Protein AF-0000000066267780 (afdb_homodimer)

Foldseek 3Di:
DAEEEEEEEQDPDVVLVLLLLQFCLVVPAAYEYEYDPNRQVNCCVPVVDNDSCVSHPPVSVVSYHYDYFAPLVDCLLDLVDDHQAYEYPADELVLLLCLLVPNPRTNNSSNSNSCLVVVHAYEYAYDDPPADPSSVVSVVSVVVSRYHYQHLDFDCVVVDDDPVLSSLLSSLVVCVVSVDDDPSPDDDDPDD/DAEEEEEEEQDPDVVLVQLLLQQCLVVPAAYEYEYDPNRQVNCCVPPVDNDSCVSHDPVSVVSYHYDYFAPLVDCLLPLVDDHQAYEYPADELVLLLCLLVPNSNTNNSSNSSSCLVVVHAYEYAYDDPPDDPSSVVSVVSVVVSRYHYQHLDFDCVVPDDDPVLRSLLSSLVVCVVSVHDDPSPDDDDPDD

Sequence (384 aa):
MKRYVVGISGASGIVLAVTLVSELARLGHHIDVIISPSAQKTLYYELDTKSFLSTIPQNFHNQIVLHHISSIESSVSSGSNTIDATIIVPCSVATVAAISCGLADNLLRRVADVALKEKRPLILVPREAPLSAIHLENLLKLAQNGAVILPPMPIWYFKPQTAEDIANDIVGKILAILQLDSPLIKRWENPRMKRYVVGISGASGIVLAVTLVSELARLGHHIDVIISPSAQKTLYYELDTKSFLSTIPQNFHNQIVLHHISSIESSVSSGSNTIDATIIVPCSVATVAAISCGLADNLLRRVADVALKEKRPLILVPREAPLSAIHLENLLKLAQNGAVILPPMPIWYFKPQTAEDIANDIVGKILAILQLDSPLIKRWENPR

Solvent-accessible surface area (backbone atoms only — not comparable to full-atom values): 19935 Å² total; per-residue (Å²): 124,54,35,35,37,41,26,27,29,55,27,55,38,54,64,44,34,50,51,42,53,48,51,45,33,72,70,58,24,38,36,42,35,28,54,36,73,55,20,48,53,45,35,28,70,53,68,74,41,88,49,73,68,76,76,38,67,71,92,42,48,87,38,51,46,80,45,62,36,81,47,53,79,39,63,81,46,32,84,83,45,84,59,64,32,39,35,28,32,16,20,12,66,69,57,46,45,32,51,53,71,64,46,51,86,33,26,58,34,26,32,51,50,44,23,47,79,68,69,39,52,30,40,39,23,48,43,70,65,62,48,50,43,68,54,30,49,31,51,26,54,34,28,72,55,62,34,44,38,34,44,62,45,63,62,38,67,75,59,52,65,30,37,63,47,38,45,41,48,43,40,12,51,55,40,47,75,69,67,53,91,55,92,48,47,75,73,90,71,81,79,126,125,55,35,34,36,42,27,27,29,54,28,55,37,53,63,44,35,52,50,41,55,45,51,44,32,73,73,58,24,38,37,42,35,30,56,35,74,55,19,49,54,44,35,30,70,52,66,74,40,87,52,73,69,76,75,39,67,72,91,43,48,87,37,50,44,82,44,62,37,81,46,54,83,41,62,82,48,33,85,84,46,84,60,65,32,40,35,29,32,16,20,12,67,68,56,45,46,32,48,54,72,66,46,52,85,33,26,60,35,27,32,52,50,44,25,44,77,66,70,39,52,30,40,38,22,48,43,72,66,64,47,50,45,68,54,31,48,30,52,26,54,33,31,71,57,64,35,43,39,34,45,61,46,65,64,38,67,74,59,52,64,30,35,63,46,38,43,41,49,44,41,11,50,55,41,49,74,70,68,56,92,55,91,47,47,76,74,90,68,79,80,123

Structure (mmCIF, N/CA/C/O backbone):
data_AF-0000000066267780-model_v1
#
loop_
_entity.id
_entity.type
_entity.pdbx_description
1 polymer 'Flavin prenyltransferase UbiX'
#
loop_
_atom_site.group_PDB
_atom_site.id
_atom_site.type_symbol
_atom_site.label_atom_id
_atom_site.label_alt_id
_atom_site.label_comp_id
_atom_site.label_asym_id
_atom_site.label_entity_id
_atom_site.label_seq_id
_atom_site.pdbx_PDB_ins_code
_atom_site.Cartn_x
_atom_site.Cartn_y
_atom_site.Cartn_z
_atom_site.occupancy
_atom_site.B_iso_or_equiv
_atom_site.auth_seq_id
_atom_site.auth_comp_id
_atom_site.auth_asym_id
_atom_site.auth_atom_id
_atom_site.pdbx_PDB_model_num
ATOM 1 N N . MET A 1 1 ? 12.438 -17.531 -22.344 1 92.06 1 MET A N 1
ATOM 2 C CA . MET A 1 1 ? 11.266 -17.859 -21.547 1 92.06 1 MET A CA 1
ATOM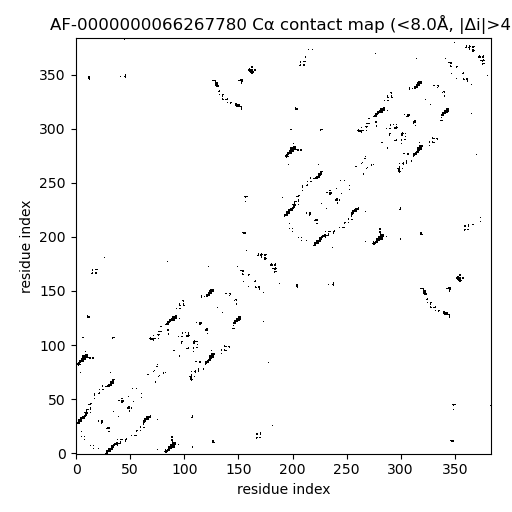 3 C C . MET A 1 1 ? 11.648 -18.125 -20.094 1 92.06 1 MET A C 1
ATOM 5 O O . MET A 1 1 ? 12.531 -18.938 -19.828 1 92.06 1 MET A O 1
ATOM 9 N N . LYS A 1 2 ? 11.078 -17.297 -19.125 1 96.62 2 LYS A N 1
ATOM 10 C CA . LYS A 1 2 ? 11.312 -17.469 -17.703 1 96.62 2 LYS A CA 1
ATOM 11 C C . LYS A 1 2 ? 10.094 -18.078 -17.016 1 96.62 2 LYS A C 1
ATOM 13 O O . LYS A 1 2 ? 9.031 -18.203 -17.609 1 96.62 2 LYS A O 1
ATOM 18 N N . ARG A 1 3 ? 10.383 -18.562 -15.852 1 97.25 3 ARG A N 1
ATOM 19 C CA . ARG A 1 3 ? 9.328 -19.172 -15.047 1 97.25 3 ARG A CA 1
ATOM 20 C C . ARG A 1 3 ? 9.094 -18.391 -13.766 1 97.25 3 ARG A C 1
ATOM 22 O O . ARG A 1 3 ? 10.016 -18.188 -12.977 1 97.25 3 ARG A O 1
ATOM 29 N N . TYR A 1 4 ? 7.895 -18 -13.539 1 98.38 4 TYR A N 1
ATOM 30 C CA . TYR A 1 4 ? 7.52 -17.203 -12.367 1 98.38 4 TYR A CA 1
ATOM 31 C C . TYR A 1 4 ? 6.441 -17.922 -11.555 1 98.38 4 TYR A C 1
ATOM 33 O O . TYR A 1 4 ? 5.586 -18.609 -12.117 1 98.38 4 TYR A O 1
ATOM 41 N N . VAL A 1 5 ? 6.523 -17.812 -10.25 1 98.56 5 VAL A N 1
ATOM 42 C CA . VAL A 1 5 ? 5.414 -18.172 -9.375 1 98.56 5 VAL A CA 1
ATOM 43 C C . VAL A 1 5 ? 4.672 -16.906 -8.938 1 98.56 5 VAL A C 1
ATOM 45 O O . VAL A 1 5 ? 5.293 -15.938 -8.492 1 98.56 5 VAL A O 1
ATOM 48 N N . VAL A 1 6 ? 3.354 -16.891 -9.109 1 98.94 6 VAL A N 1
ATOM 49 C CA . VAL A 1 6 ? 2.504 -15.828 -8.594 1 98.94 6 VAL A CA 1
ATOM 50 C C . VAL A 1 6 ? 1.545 -16.391 -7.551 1 98.94 6 VAL A C 1
ATOM 52 O O . VAL A 1 6 ? 0.636 -17.156 -7.879 1 98.94 6 VAL A O 1
ATOM 55 N N . GLY A 1 7 ? 1.867 -16.094 -6.289 1 98.88 7 GLY A N 1
ATOM 56 C CA . GLY A 1 7 ? 0.949 -16.391 -5.203 1 98.88 7 GLY A CA 1
ATOM 57 C C . GLY A 1 7 ? -0.054 -15.289 -4.941 1 98.88 7 GLY A C 1
ATOM 58 O O . GLY A 1 7 ? 0.291 -14.102 -4.996 1 98.88 7 GLY A O 1
ATOM 59 N N . ILE A 1 8 ? -1.288 -15.664 -4.664 1 98.88 8 ILE A N 1
ATOM 60 C CA . ILE A 1 8 ? -2.379 -14.742 -4.363 1 98.88 8 ILE A CA 1
ATOM 61 C C . ILE A 1 8 ? -2.988 -15.094 -3.008 1 98.88 8 ILE A C 1
ATOM 63 O O . ILE A 1 8 ? -3.504 -16.188 -2.814 1 98.88 8 ILE A O 1
ATOM 67 N N . SER A 1 9 ? -2.854 -14.188 -2.086 1 98.75 9 SER A N 1
ATOM 68 C CA . SER A 1 9 ? -3.422 -14.445 -0.767 1 98.75 9 SER A CA 1
ATOM 69 C C . SER A 1 9 ? -4.539 -13.461 -0.444 1 98.75 9 SER A C 1
ATOM 71 O O . SER A 1 9 ? -4.922 -12.648 -1.289 1 98.75 9 SER A O 1
ATOM 73 N N . GLY A 1 10 ? -5.172 -13.703 0.791 1 97.94 10 GLY A N 1
ATOM 74 C CA . GLY A 1 10 ? -6.461 -13.125 1.134 1 97.94 10 GLY A CA 1
ATOM 75 C C . GLY A 1 10 ? -6.379 -11.664 1.532 1 97.94 10 GLY A C 1
ATOM 76 O O . GLY A 1 10 ? -6.699 -11.305 2.668 1 97.94 10 GLY A O 1
ATOM 77 N N . ALA A 1 11 ? -6.168 -10.742 0.592 1 98.38 11 ALA A N 1
ATOM 78 C CA . ALA A 1 11 ? -6.215 -9.289 0.742 1 98.38 11 ALA A CA 1
ATOM 79 C C . ALA A 1 11 ? -6.824 -8.633 -0.493 1 98.38 11 ALA A C 1
ATOM 81 O O . ALA A 1 11 ? -6.883 -9.234 -1.564 1 98.38 11 ALA A O 1
ATOM 82 N N . SER A 1 12 ? -7.285 -7.391 -0.36 1 97.75 12 SER A N 1
ATOM 83 C CA . SER A 1 12 ? -7.832 -6.645 -1.488 1 97.75 12 SER A CA 1
ATOM 84 C C . SER A 1 12 ? -6.766 -6.379 -2.545 1 97.75 12 SER A C 1
ATOM 86 O O . SER A 1 12 ? -5.605 -6.129 -2.215 1 97.75 12 SER A O 1
ATOM 88 N N . GLY A 1 13 ? -7.191 -6.461 -3.826 1 98.5 13 GLY A N 1
ATOM 89 C CA . GLY A 1 13 ? -6.289 -6.125 -4.914 1 98.5 13 GLY A CA 1
ATOM 90 C C . GLY A 1 13 ? -5.969 -7.309 -5.812 1 98.5 13 GLY A C 1
ATOM 91 O O . GLY A 1 13 ? -4.84 -7.445 -6.289 1 98.5 13 GLY A O 1
ATOM 92 N N . ILE A 1 14 ? -6.953 -8.258 -5.957 1 98.62 14 ILE A N 1
ATOM 93 C CA . ILE A 1 14 ? -6.789 -9.414 -6.832 1 98.62 14 ILE A CA 1
ATOM 94 C C . ILE A 1 14 ? -6.492 -8.945 -8.25 1 98.62 14 ILE A C 1
ATOM 96 O O . ILE A 1 14 ? -5.781 -9.617 -9 1 98.62 14 ILE A O 1
ATOM 100 N N . VAL A 1 15 ? -6.902 -7.727 -8.633 1 98.75 15 VAL A N 1
ATOM 101 C CA . VAL A 1 15 ? -6.715 -7.156 -9.969 1 98.75 15 VAL A CA 1
ATOM 102 C C . VAL A 1 15 ? -5.223 -7.016 -10.258 1 98.75 15 VAL A C 1
ATOM 104 O O . VAL A 1 15 ? -4.797 -7.105 -11.414 1 98.75 15 VAL A O 1
ATOM 107 N N . LEU A 1 16 ? -4.43 -6.867 -9.211 1 98.94 16 LEU A N 1
ATOM 108 C CA . LEU A 1 16 ? -2.988 -6.754 -9.414 1 98.94 16 LEU A CA 1
ATOM 109 C C . LEU A 1 16 ? -2.404 -8.078 -9.898 1 98.94 16 LEU A C 1
ATOM 111 O O . LEU A 1 16 ? -1.544 -8.086 -10.781 1 98.94 16 LEU A O 1
ATOM 115 N N . ALA A 1 17 ? -2.832 -9.109 -9.359 1 98.94 17 ALA A N 1
ATOM 116 C CA . ALA A 1 17 ? -2.396 -10.438 -9.797 1 98.94 17 ALA A CA 1
ATOM 117 C C . ALA A 1 17 ? -2.854 -10.719 -11.227 1 98.94 17 ALA A C 1
ATOM 119 O O . ALA A 1 17 ? -2.088 -11.242 -12.031 1 98.94 17 ALA A O 1
ATOM 120 N N . VAL A 1 18 ? -4.188 -10.367 -11.5 1 98.81 18 VAL A N 1
ATOM 121 C CA . VAL A 1 18 ? -4.73 -10.555 -12.844 1 98.81 18 VAL A CA 1
ATOM 122 C C . VAL A 1 18 ? -3.871 -9.805 -13.859 1 98.81 18 VAL A C 1
ATOM 124 O O . VAL A 1 18 ? -3.471 -10.367 -14.883 1 98.81 18 VAL A O 1
ATOM 127 N N . THR A 1 19 ? -3.521 -8.562 -13.602 1 98.88 19 THR A N 1
ATOM 128 C CA . THR A 1 19 ? -2.734 -7.727 -14.5 1 98.88 19 THR A CA 1
ATOM 129 C C . THR A 1 19 ? -1.32 -8.281 -14.656 1 98.88 19 THR A C 1
ATOM 131 O O . THR A 1 19 ? -0.799 -8.359 -15.766 1 98.88 19 THR A O 1
ATOM 134 N N . LEU A 1 20 ? -0.761 -8.695 -13.523 1 98.94 20 LEU A N 1
ATOM 135 C CA . LEU A 1 20 ? 0.603 -9.219 -13.555 1 98.94 20 LEU A CA 1
ATOM 136 C C . LEU A 1 20 ? 0.681 -10.5 -14.375 1 98.94 20 LEU A C 1
ATOM 138 O O . LEU A 1 20 ? 1.521 -10.617 -15.273 1 98.94 20 LEU A O 1
ATOM 142 N N . VAL A 1 21 ? -0.161 -11.477 -14.086 1 98.94 21 VAL A N 1
ATOM 143 C CA . VAL A 1 21 ? -0.159 -12.766 -14.766 1 98.94 21 VAL A CA 1
ATOM 144 C C . VAL A 1 21 ? -0.424 -12.57 -16.25 1 98.94 21 VAL A C 1
ATOM 146 O O . VAL A 1 21 ? 0.248 -13.172 -17.094 1 98.94 21 VAL A O 1
ATOM 149 N N . SER A 1 22 ? -1.466 -11.641 -16.594 1 98.69 22 SER A N 1
ATOM 150 C CA . SER A 1 22 ? -1.767 -11.352 -18 1 98.69 22 SER A CA 1
ATOM 151 C C . SER A 1 22 ? -0.545 -10.789 -18.719 1 98.69 22 SER A C 1
ATOM 153 O O . SER A 1 22 ? -0.232 -11.211 -19.828 1 98.69 22 SER A O 1
ATOM 155 N N . GLU A 1 23 ? 0.158 -9.898 -18.078 1 98.75 23 GLU A N 1
ATOM 156 C CA . GLU A 1 23 ? 1.291 -9.25 -18.734 1 98.75 23 GLU A CA 1
ATOM 157 C C . GLU A 1 23 ? 2.473 -10.203 -18.859 1 98.75 23 GLU A C 1
ATOM 159 O O . GLU A 1 23 ? 3.146 -10.219 -19.906 1 98.75 23 GLU A O 1
ATOM 164 N N . LEU A 1 24 ? 2.82 -10.992 -17.812 1 98.81 24 LEU A N 1
ATOM 165 C CA . LEU A 1 24 ? 3.883 -11.992 -17.891 1 98.81 24 LEU A CA 1
ATOM 166 C C . LEU A 1 24 ? 3.609 -12.992 -19.016 1 98.81 24 LEU A C 1
ATOM 168 O O . LEU A 1 24 ? 4.527 -13.383 -19.734 1 98.81 24 LEU A O 1
ATOM 172 N N . ALA A 1 25 ? 2.238 -13.477 -19.078 1 98.56 25 ALA A N 1
ATOM 173 C CA . ALA A 1 25 ? 1.854 -14.398 -20.156 1 98.56 25 ALA A CA 1
ATOM 174 C C . ALA A 1 25 ? 2.027 -13.758 -21.516 1 98.56 25 ALA A C 1
ATOM 176 O O . ALA A 1 25 ? 2.529 -14.391 -22.453 1 98.56 25 ALA A O 1
ATOM 177 N N . ARG A 1 26 ? 1.651 -12.445 -21.688 1 98 26 ARG A N 1
ATOM 178 C CA . ARG A 1 26 ? 1.806 -11.703 -22.938 1 98 26 ARG A CA 1
ATOM 179 C C . ARG A 1 26 ? 3.27 -11.648 -23.359 1 98 26 ARG A C 1
ATOM 181 O O . ARG A 1 26 ? 3.578 -11.703 -24.547 1 98 26 ARG A O 1
ATOM 188 N N . LEU A 1 27 ? 4.094 -11.648 -22.359 1 98.06 27 LEU A N 1
ATOM 189 C CA . LEU A 1 27 ? 5.527 -11.562 -22.625 1 98.06 27 LEU A CA 1
ATOM 190 C C . LEU A 1 27 ? 6.105 -12.945 -22.922 1 98.06 27 LEU A C 1
ATOM 192 O O . LEU A 1 27 ? 7.301 -13.07 -23.203 1 98.06 27 LEU A O 1
ATOM 196 N N . GLY A 1 28 ? 5.355 -13.914 -22.828 1 98.06 28 GLY A N 1
ATOM 197 C CA . GLY A 1 28 ? 5.742 -15.242 -23.266 1 98.06 28 GLY A CA 1
ATOM 198 C C . GLY A 1 28 ? 6.332 -16.094 -22.156 1 98.06 28 GLY A C 1
ATOM 199 O O . GLY A 1 28 ? 7.004 -17.094 -22.422 1 98.06 28 GLY A O 1
ATOM 200 N N . HIS A 1 29 ? 6.117 -15.719 -20.859 1 98.5 29 HIS A N 1
ATOM 201 C CA . HIS A 1 29 ? 6.699 -16.453 -19.734 1 98.5 29 HIS A CA 1
ATOM 202 C C . HIS A 1 29 ? 5.73 -17.5 -19.219 1 98.5 29 HIS A C 1
ATOM 204 O O . HIS A 1 29 ? 4.531 -17.453 -19.5 1 98.5 29 HIS A O 1
ATOM 210 N N . HIS A 1 30 ? 6.266 -18.5 -18.547 1 97.75 30 HIS A N 1
ATOM 211 C CA . HIS A 1 30 ? 5.488 -19.516 -17.844 1 97.75 30 HIS A CA 1
ATOM 212 C C . HIS A 1 30 ? 5.152 -19.062 -16.422 1 97.75 30 HIS A C 1
ATOM 214 O O . HIS A 1 30 ? 6.016 -18.547 -15.719 1 97.75 30 HIS A O 1
ATOM 220 N N . ILE A 1 31 ? 3.889 -19.234 -16.047 1 98.56 31 ILE A N 1
ATOM 221 C CA . ILE A 1 31 ? 3.467 -18.734 -14.742 1 98.56 31 ILE A CA 1
ATOM 222 C C . ILE A 1 31 ? 2.768 -19.844 -13.961 1 98.56 31 ILE A C 1
ATOM 224 O O . ILE A 1 31 ? 1.761 -20.391 -14.414 1 98.56 31 ILE A O 1
ATOM 228 N N . ASP A 1 32 ? 3.307 -20.234 -12.758 1 98.19 32 ASP A N 1
ATOM 229 C CA . ASP A 1 32 ? 2.637 -21.062 -11.766 1 98.19 32 ASP A CA 1
ATOM 230 C C . ASP A 1 32 ? 1.856 -20.219 -10.766 1 98.19 32 ASP A C 1
ATOM 232 O O . ASP A 1 32 ? 2.436 -19.391 -10.062 1 98.19 32 ASP A O 1
ATOM 236 N N . VAL A 1 33 ? 0.537 -20.406 -10.703 1 98.69 33 VAL A N 1
ATOM 237 C CA . VAL A 1 33 ? -0.319 -19.578 -9.852 1 98.69 33 VAL A CA 1
ATOM 238 C C . VAL A 1 33 ? -0.827 -20.406 -8.672 1 98.69 33 VAL A C 1
ATOM 240 O O . VAL A 1 33 ? -1.282 -21.531 -8.852 1 98.69 33 VAL A O 1
ATOM 243 N N . ILE A 1 34 ? -0.678 -19.891 -7.504 1 98.62 34 ILE A N 1
ATOM 244 C CA . ILE A 1 34 ? -1.208 -20.484 -6.281 1 98.62 34 ILE A CA 1
ATOM 245 C C . ILE A 1 34 ? -2.176 -19.516 -5.617 1 98.62 34 ILE A C 1
ATOM 247 O O . ILE A 1 34 ? -1.804 -18.375 -5.289 1 98.62 34 ILE A O 1
ATOM 251 N N . ILE A 1 35 ? -3.43 -19.891 -5.352 1 98.56 35 ILE A N 1
ATOM 252 C CA . ILE A 1 35 ? -4.461 -19.031 -4.793 1 98.56 35 ILE A CA 1
ATOM 253 C C . ILE A 1 35 ? -4.938 -19.594 -3.455 1 98.56 35 ILE A C 1
ATOM 255 O O . ILE A 1 35 ? -5.301 -20.766 -3.365 1 98.56 35 ILE A O 1
ATOM 259 N N . SER A 1 36 ? -4.91 -18.781 -2.412 1 98.56 36 SER A N 1
ATOM 260 C CA . SER A 1 36 ? -5.414 -19.219 -1.117 1 98.56 36 SER A CA 1
ATOM 261 C C . SER A 1 36 ? -6.941 -19.219 -1.09 1 98.56 36 SER A C 1
ATOM 263 O O . SER A 1 36 ? -7.582 -18.531 -1.89 1 98.56 36 SER A O 1
ATOM 265 N N . PRO A 1 37 ? -7.496 -20.031 -0.17 1 97.44 37 PRO A N 1
ATOM 266 C CA . PRO A 1 37 ? -8.953 -20.016 -0.041 1 97.44 37 PRO A CA 1
ATOM 267 C C . PRO A 1 37 ? -9.508 -18.625 0.213 1 97.44 37 PRO A C 1
ATOM 269 O O . PRO A 1 37 ? -10.539 -18.25 -0.359 1 97.44 37 PRO A O 1
ATOM 272 N N . SER A 1 38 ? -8.875 -17.875 1.094 1 97.75 38 SER A N 1
ATOM 273 C CA . SER A 1 38 ? -9.32 -16.516 1.379 1 97.75 38 SER A CA 1
ATOM 274 C C . SER A 1 38 ? -9.234 -15.633 0.136 1 97.75 38 SER A C 1
ATOM 276 O O . SER A 1 38 ? -10.094 -14.766 -0.075 1 97.75 38 SER A O 1
ATOM 278 N N . ALA A 1 39 ? -8.227 -15.75 -0.678 1 98.31 39 ALA A N 1
ATOM 279 C CA . ALA A 1 39 ? -8.102 -14.992 -1.923 1 98.31 39 ALA A CA 1
ATOM 280 C C . ALA A 1 39 ? -9.227 -15.344 -2.893 1 98.31 39 ALA A C 1
ATOM 282 O O . ALA A 1 39 ? -9.688 -14.492 -3.654 1 98.31 39 ALA A O 1
ATOM 283 N N . GLN A 1 40 ? -9.602 -16.672 -2.85 1 97.5 40 GLN A N 1
ATOM 284 C CA . GLN A 1 40 ? -10.703 -17.094 -3.709 1 97.5 40 GLN A CA 1
ATOM 285 C C . GLN A 1 40 ? -11.977 -16.312 -3.369 1 97.5 40 GLN A C 1
ATOM 287 O O . GLN A 1 40 ? -12.711 -15.898 -4.266 1 97.5 40 GLN A O 1
ATOM 292 N N . LYS A 1 41 ? -12.227 -16.125 -2.129 1 95.62 41 LYS 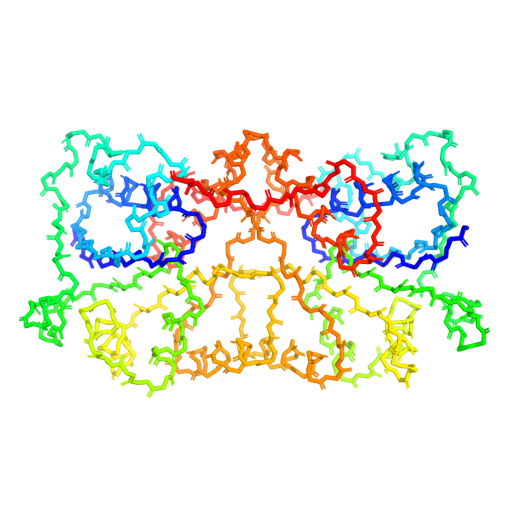A N 1
ATOM 293 C CA . LYS A 1 41 ? -13.383 -15.328 -1.698 1 95.62 41 LYS A CA 1
ATOM 294 C C . LYS A 1 41 ? -13.266 -13.883 -2.174 1 95.62 41 LYS A C 1
ATOM 296 O O . LYS A 1 41 ? -14.227 -13.312 -2.686 1 95.62 41 LYS A O 1
ATOM 301 N N . THR A 1 42 ? -12.07 -13.328 -1.966 1 96.25 42 THR A N 1
ATOM 302 C CA . THR A 1 42 ? -11.828 -11.945 -2.381 1 96.25 42 THR A CA 1
ATOM 303 C C . THR A 1 42 ? -12.023 -11.797 -3.887 1 96.25 42 THR A C 1
ATOM 305 O O . THR A 1 42 ? -12.531 -10.773 -4.355 1 96.25 42 THR A O 1
ATOM 308 N N . LEU A 1 43 ? -11.547 -12.797 -4.668 1 97 43 LEU A N 1
ATOM 309 C CA . LEU A 1 43 ? -11.734 -12.812 -6.113 1 97 43 LEU A CA 1
ATOM 310 C C . LEU A 1 43 ? -13.211 -12.664 -6.469 1 97 43 LEU A C 1
ATOM 312 O O . LEU A 1 43 ? -13.562 -11.844 -7.324 1 97 43 LEU A O 1
ATOM 316 N N . TYR A 1 44 ? -13.977 -13.383 -5.793 1 94.56 44 TYR A N 1
ATOM 317 C CA . TYR A 1 44 ? -15.414 -13.32 -6.031 1 94.56 44 TYR A CA 1
ATOM 318 C C . TYR A 1 44 ? -15.969 -11.938 -5.688 1 94.56 44 TYR A C 1
ATOM 320 O O . TYR A 1 44 ? -16.719 -11.352 -6.465 1 94.56 44 TYR A O 1
ATOM 328 N N . TYR A 1 45 ? -15.594 -11.422 -4.594 1 93.06 45 TYR A N 1
ATOM 329 C CA . TYR A 1 45 ? -16.125 -10.156 -4.105 1 93.06 45 TYR A CA 1
ATOM 330 C C . TYR A 1 45 ? -15.664 -8.992 -4.98 1 93.06 45 TYR A C 1
ATOM 332 O O . TYR A 1 45 ? -16.406 -8.039 -5.203 1 93.06 45 TYR A O 1
ATOM 340 N N . GLU A 1 46 ? -14.445 -9.039 -5.441 1 95.88 46 GLU A N 1
ATOM 341 C CA . GLU A 1 46 ? -13.859 -7.898 -6.148 1 95.88 46 GLU A CA 1
ATOM 342 C C . GLU A 1 46 ? -14.148 -7.977 -7.645 1 95.88 46 GLU A C 1
ATOM 344 O O . GLU A 1 46 ? -14.344 -6.953 -8.305 1 95.88 46 GLU A O 1
ATOM 349 N N . LEU A 1 47 ? -14.203 -9.195 -8.164 1 96.69 47 LEU A N 1
ATOM 350 C CA . LEU A 1 47 ? -14.234 -9.312 -9.625 1 96.69 47 LEU A CA 1
ATOM 351 C C . LEU A 1 47 ? -15.453 -10.094 -10.086 1 96.69 47 LEU A C 1
ATOM 353 O O . LEU A 1 47 ? -15.609 -10.367 -11.273 1 96.69 47 LEU A O 1
ATOM 357 N N . ASP A 1 48 ? -16.281 -10.5 -9.156 1 94.62 48 ASP A N 1
ATOM 358 C CA . ASP A 1 48 ? -17.547 -11.164 -9.445 1 94.62 48 ASP A CA 1
ATOM 359 C C . ASP A 1 48 ? -17.344 -12.43 -10.266 1 94.62 48 ASP A C 1
ATOM 361 O O . ASP A 1 48 ? -18.031 -12.656 -11.258 1 94.62 48 ASP A O 1
ATOM 365 N N . THR A 1 49 ? -16.344 -13.195 -9.945 1 96.25 49 THR A N 1
ATOM 366 C CA . THR A 1 49 ? -16.078 -14.484 -10.578 1 96.25 49 THR A CA 1
ATOM 367 C C . THR A 1 49 ? -15.43 -15.445 -9.586 1 96.25 49 THR A C 1
ATOM 369 O O . THR A 1 49 ? -14.82 -15.023 -8.602 1 96.25 49 THR A O 1
ATOM 372 N N . LYS A 1 50 ? -15.531 -16.75 -9.883 1 94.69 50 LYS A N 1
ATOM 373 C CA . LYS A 1 50 ? -14.945 -17.797 -9.047 1 94.69 50 LYS A CA 1
ATOM 374 C C . LYS A 1 50 ? -13.719 -18.406 -9.711 1 94.69 50 LYS A C 1
ATOM 376 O O . LYS A 1 50 ? -13.008 -19.203 -9.102 1 94.69 50 LYS A O 1
ATOM 381 N N . SER A 1 51 ? -13.531 -18.031 -10.891 1 97.25 51 SER A N 1
ATOM 382 C CA . SER A 1 51 ? -12.414 -18.594 -11.648 1 97.25 51 SER A CA 1
ATOM 383 C C . SER A 1 51 ? -11.375 -17.531 -11.984 1 97.25 51 SER A C 1
ATOM 385 O O . SER A 1 51 ? -11.641 -16.641 -12.789 1 97.25 51 SER A O 1
ATOM 387 N N . PHE A 1 52 ? -10.258 -17.703 -11.406 1 98.25 52 PHE A N 1
ATOM 388 C CA . PHE A 1 52 ? -9.172 -16.781 -11.695 1 98.25 52 PHE A CA 1
ATOM 389 C C . PHE A 1 52 ? -8.805 -16.812 -13.172 1 98.25 52 PHE A C 1
ATOM 391 O O . PHE A 1 52 ? -8.594 -15.766 -13.789 1 98.25 52 PHE A O 1
ATOM 398 N N . LEU A 1 53 ? -8.75 -18 -13.789 1 97.44 53 LEU A N 1
ATOM 399 C CA . LEU A 1 53 ? -8.336 -18.156 -15.18 1 97.44 53 LEU A CA 1
ATOM 400 C C . LEU A 1 53 ? -9.297 -17.438 -16.125 1 97.44 53 LEU A C 1
ATOM 402 O O . LEU A 1 53 ? -8.898 -16.953 -17.172 1 97.44 53 LEU A O 1
ATOM 406 N N . SER A 1 54 ? -10.602 -17.266 -15.664 1 97.75 54 SER A N 1
ATOM 407 C CA . SER A 1 54 ? -11.594 -16.594 -16.484 1 97.75 54 SER A CA 1
ATOM 408 C C . SER A 1 54 ? -11.297 -15.109 -16.609 1 97.75 54 SER A C 1
ATOM 410 O O . SER A 1 54 ? -11.859 -14.422 -17.469 1 97.75 54 SER A O 1
ATOM 412 N N . THR A 1 55 ? -10.477 -14.578 -15.742 1 98 55 THR A N 1
ATOM 413 C CA . THR A 1 55 ? -10.133 -13.164 -15.766 1 98 55 THR A CA 1
ATOM 414 C C . THR A 1 55 ? -8.984 -12.898 -16.75 1 98 55 THR A C 1
ATOM 416 O O . THR A 1 55 ? -8.664 -11.75 -17.031 1 98 55 THR A O 1
ATOM 419 N N . ILE A 1 56 ? -8.391 -13.984 -17.266 1 97.75 56 ILE A N 1
ATOM 420 C CA . ILE A 1 56 ? -7.246 -13.898 -18.156 1 97.75 56 ILE A CA 1
ATOM 421 C C . ILE A 1 56 ? -7.668 -14.258 -19.578 1 97.75 56 ILE A C 1
ATOM 423 O O . ILE A 1 56 ? -8.445 -15.195 -19.781 1 97.75 56 ILE A O 1
ATOM 427 N N . PRO A 1 57 ? -7.219 -13.484 -20.625 1 96.5 57 PRO A N 1
ATOM 428 C CA . PRO A 1 57 ? -7.543 -13.867 -22 1 96.5 57 PRO A CA 1
ATOM 429 C C . PRO A 1 57 ? -7.211 -15.328 -22.297 1 96.5 57 PRO A C 1
ATOM 431 O O . PRO A 1 57 ? -6.141 -15.812 -21.922 1 96.5 57 PRO A O 1
ATOM 434 N N . GLN A 1 58 ? -7.996 -16.078 -22.953 1 96.94 58 GLN A N 1
ATOM 435 C CA . GLN A 1 58 ? -7.934 -17.516 -23.156 1 96.94 58 GLN A CA 1
ATOM 436 C C . GLN A 1 58 ? -6.648 -17.906 -23.891 1 96.94 58 GLN A C 1
ATOM 438 O O . GLN A 1 58 ? -6.086 -18.969 -23.625 1 96.94 58 GLN A O 1
ATOM 443 N N . ASN A 1 59 ? -6.25 -17.062 -24.781 1 97.38 59 ASN A N 1
ATOM 444 C CA . ASN A 1 59 ? -5.074 -17.406 -25.578 1 97.38 59 ASN A CA 1
ATOM 445 C C . ASN A 1 59 ? -3.818 -17.484 -24.719 1 97.38 59 ASN A C 1
ATOM 447 O O . ASN A 1 59 ? -2.785 -17.984 -25.172 1 97.38 59 ASN A O 1
ATOM 451 N N . PHE A 1 60 ? -3.871 -17.109 -23.453 1 97.5 60 PHE A N 1
ATOM 452 C CA . PHE A 1 60 ? -2.715 -17.141 -22.562 1 97.5 60 PHE A CA 1
ATOM 453 C C . PHE A 1 60 ? -2.797 -18.328 -21.609 1 97.5 60 PHE A C 1
ATOM 455 O O . PHE A 1 60 ? -1.867 -18.562 -20.828 1 97.5 60 PHE A O 1
ATOM 462 N N . HIS A 1 61 ? -3.844 -19.078 -21.609 1 97.94 61 HIS A N 1
ATOM 463 C CA . HIS A 1 61 ? -4.125 -20.094 -20.594 1 97.94 61 HIS A CA 1
ATOM 464 C C . HIS A 1 61 ? -3.066 -21.188 -20.609 1 97.94 61 HIS A C 1
ATOM 466 O O . HIS A 1 61 ? -2.762 -21.781 -19.562 1 97.94 61 HIS A O 1
ATOM 472 N N . ASN A 1 62 ? -2.475 -21.422 -21.797 1 97.31 62 ASN A N 1
ATOM 473 C CA . ASN A 1 62 ? -1.505 -22.5 -21.922 1 97.31 62 ASN A CA 1
ATOM 474 C C . ASN A 1 62 ? -0.218 -22.188 -21.172 1 97.31 62 ASN A C 1
ATOM 476 O O . ASN A 1 62 ? 0.577 -23.094 -20.891 1 97.31 62 ASN A O 1
ATOM 480 N N . GLN A 1 63 ? 0.082 -20.938 -20.875 1 97.62 63 GLN A N 1
ATOM 481 C CA . GLN A 1 63 ? 1.285 -20.516 -20.172 1 97.62 63 GLN A CA 1
ATOM 482 C C . GLN A 1 63 ? 1.07 -20.531 -18.656 1 97.62 63 GLN A C 1
ATOM 484 O O . GLN A 1 63 ? 2.004 -20.281 -17.891 1 97.62 63 GLN A O 1
ATOM 489 N N . ILE A 1 64 ? -0.22 -20.781 -18.188 1 98.19 64 ILE A N 1
ATOM 490 C CA . ILE A 1 64 ? -0.603 -20.625 -16.797 1 98.19 64 ILE A CA 1
ATOM 491 C C . ILE A 1 64 ? -0.984 -21.984 -16.203 1 98.19 64 ILE A C 1
ATOM 493 O O . ILE A 1 64 ? -1.808 -22.703 -16.766 1 98.19 64 ILE A O 1
ATOM 497 N N . VAL A 1 65 ? -0.344 -22.391 -15.117 1 97.5 65 VAL A N 1
ATOM 498 C CA . VAL A 1 65 ? -0.692 -23.594 -14.375 1 97.5 65 VAL A CA 1
ATOM 499 C C . VAL A 1 65 ? -1.188 -23.234 -12.984 1 97.5 65 VAL A C 1
ATOM 501 O O . VAL A 1 65 ? -0.494 -22.531 -12.234 1 97.5 65 VAL A O 1
ATOM 504 N N . LEU A 1 66 ? -2.398 -23.625 -12.625 1 97.38 66 LEU A N 1
ATOM 505 C CA . LEU A 1 66 ? -2.961 -23.422 -11.297 1 97.38 66 LEU A CA 1
ATOM 506 C C . LEU A 1 66 ? -2.611 -24.578 -10.367 1 97.38 66 LEU A C 1
ATOM 508 O O . LEU A 1 66 ? -2.777 -25.734 -10.734 1 97.38 66 LEU A O 1
ATOM 512 N N . HIS A 1 67 ? -2.045 -24.234 -9.289 1 96.94 67 HIS A N 1
ATOM 513 C CA . HIS A 1 67 ? -1.732 -25.25 -8.281 1 96.94 67 HIS A CA 1
ATOM 514 C C . HIS A 1 67 ? -2.656 -25.125 -7.074 1 96.94 67 HIS A C 1
ATOM 516 O O . HIS A 1 67 ? -2.973 -24.016 -6.637 1 96.94 67 HIS A O 1
ATOM 522 N N . HIS A 1 68 ? -3.057 -26.281 -6.574 1 95.19 68 HIS A N 1
ATOM 523 C CA . HIS A 1 68 ? -3.791 -26.266 -5.316 1 95.19 68 HIS A CA 1
ATOM 524 C C . HIS A 1 68 ? -2.873 -25.938 -4.145 1 95.19 68 HIS A C 1
ATOM 526 O O . HIS A 1 68 ? -1.741 -26.422 -4.078 1 95.19 68 HIS A O 1
ATOM 532 N N . ILE A 1 69 ? -3.324 -25.219 -3.236 1 96.25 69 ILE A N 1
ATOM 533 C CA . ILE A 1 69 ? -2.529 -24.688 -2.139 1 96.25 69 ILE A CA 1
ATOM 534 C C . ILE A 1 69 ? -2.078 -25.812 -1.225 1 96.25 69 ILE A C 1
ATOM 536 O O . ILE A 1 69 ? -1.079 -25.688 -0.512 1 96.25 69 ILE A O 1
ATOM 540 N N . SER A 1 70 ? -2.711 -26.922 -1.228 1 94.06 70 SER A N 1
ATOM 541 C CA . SER A 1 70 ? -2.389 -28.047 -0.362 1 94.06 70 SER A CA 1
ATOM 542 C C . SER A 1 70 ? -1.354 -28.953 -1.009 1 94.06 70 SER A C 1
ATOM 544 O O . SER A 1 70 ? -0.904 -29.922 -0.394 1 94.06 70 SER A O 1
ATOM 546 N N . SER A 1 71 ? -0.964 -28.641 -2.254 1 90.44 71 SER A N 1
ATOM 547 C CA . SER A 1 71 ? -0.006 -29.469 -2.979 1 90.44 71 SER A CA 1
ATOM 548 C C . SER A 1 71 ? 1.429 -29.109 -2.621 1 90.44 71 SER A C 1
ATOM 550 O O . SER A 1 71 ? 2.221 -28.75 -3.498 1 90.44 71 SER A O 1
ATOM 552 N N . ILE A 1 72 ? 1.764 -29.391 -1.462 1 86.44 72 ILE A N 1
ATOM 553 C CA . ILE A 1 72 ? 3.051 -28.969 -0.918 1 86.44 72 ILE A CA 1
ATOM 554 C C . ILE A 1 72 ? 4.176 -29.734 -1.604 1 86.44 72 ILE A C 1
ATOM 556 O O . ILE A 1 72 ? 5.312 -29.266 -1.667 1 86.44 72 ILE A O 1
ATOM 560 N N . GLU A 1 73 ? 3.822 -30.812 -2.225 1 82.81 73 GLU A N 1
ATOM 561 C CA . GLU A 1 73 ? 4.812 -31.656 -2.879 1 82.81 73 GLU A CA 1
ATOM 562 C C . GLU A 1 73 ? 5.047 -31.234 -4.324 1 82.81 73 GLU A C 1
ATOM 564 O O . GLU A 1 73 ? 5.891 -31.797 -5.02 1 82.81 73 GLU A O 1
ATOM 569 N N . SER A 1 74 ? 4.359 -30.219 -4.656 1 84.56 74 SER A N 1
ATOM 570 C CA . SER A 1 74 ? 4.492 -29.719 -6.023 1 84.56 74 SER A CA 1
ATOM 571 C C . SER A 1 74 ? 5.938 -29.344 -6.336 1 84.56 74 SER A C 1
ATOM 573 O O . SER A 1 74 ? 6.664 -28.875 -5.461 1 84.56 74 SER A O 1
ATOM 575 N N . SER A 1 75 ? 6.309 -29.469 -7.551 1 83.56 75 SER A N 1
ATOM 576 C CA . SER A 1 75 ? 7.664 -29.188 -8.008 1 83.56 75 SER A CA 1
ATOM 577 C C . SER A 1 75 ? 7.988 -27.703 -7.883 1 83.56 75 SER A C 1
ATOM 579 O O . SER A 1 75 ? 9.156 -27.312 -7.812 1 83.56 75 SER A O 1
ATOM 581 N N . VAL A 1 76 ? 6.965 -26.891 -7.746 1 88.69 76 VAL A N 1
ATOM 582 C CA . VAL A 1 76 ? 7.207 -25.453 -7.688 1 88.69 76 VAL A CA 1
ATOM 583 C C . VAL A 1 76 ? 7.832 -25.078 -6.344 1 88.69 76 VAL A C 1
ATOM 585 O O . VAL A 1 76 ? 8.383 -24 -6.184 1 88.69 76 VAL A O 1
ATOM 588 N N . SER A 1 77 ? 7.742 -25.984 -5.383 1 84.94 77 SER A N 1
ATOM 589 C CA . SER A 1 77 ? 8.305 -25.719 -4.066 1 84.94 77 SER A CA 1
ATOM 590 C C . SER A 1 77 ? 9.617 -26.469 -3.857 1 84.94 77 SER A C 1
ATOM 592 O O . SER A 1 77 ? 10.094 -26.578 -2.729 1 84.94 77 SER A O 1
ATOM 594 N N . SER A 1 78 ? 10 -27.016 -4.945 1 81.88 78 SER A N 1
ATOM 595 C CA . SER A 1 78 ? 11.281 -27.703 -4.828 1 81.88 78 SER A CA 1
ATOM 596 C C . SER A 1 78 ? 12.445 -26.797 -5.195 1 81.88 78 SER A C 1
ATOM 598 O O . SER A 1 78 ? 12.391 -26.078 -6.195 1 81.88 78 SER A O 1
ATOM 600 N N . GLY A 1 79 ? 13.414 -26.797 -4.441 1 75.06 79 GLY A N 1
ATOM 601 C CA . GLY A 1 79 ? 14.617 -26.016 -4.695 1 75.06 79 GLY A CA 1
ATOM 602 C C . GLY A 1 79 ? 15.312 -26.406 -5.992 1 75.06 79 GLY A C 1
ATOM 603 O O . GLY A 1 79 ? 16.109 -25.625 -6.523 1 75.06 79 GLY A O 1
ATOM 604 N N . SER A 1 80 ? 14.984 -27.531 -6.469 1 73.38 80 SER A N 1
ATOM 605 C CA . SER A 1 80 ? 15.648 -28 -7.676 1 73.38 80 SER A CA 1
ATOM 606 C C . SER A 1 80 ? 14.992 -27.438 -8.93 1 73.38 80 SER A C 1
ATOM 608 O O . SER A 1 80 ? 15.57 -27.484 -10.016 1 73.38 80 SER A O 1
ATOM 610 N N . ASN A 1 81 ? 13.844 -26.938 -8.773 1 79.06 81 ASN A N 1
ATOM 611 C CA . ASN A 1 81 ? 13.164 -26.281 -9.891 1 79.06 81 ASN A CA 1
ATOM 612 C C . ASN A 1 81 ? 13.539 -24.812 -9.984 1 79.06 81 ASN A C 1
ATOM 614 O O . ASN A 1 81 ? 13.492 -24.078 -8.984 1 79.06 81 ASN A O 1
ATOM 618 N N . THR A 1 82 ? 13.961 -24.562 -11.148 1 86.88 82 THR A N 1
ATOM 619 C CA . THR A 1 82 ? 14.484 -23.203 -11.281 1 86.88 82 THR A CA 1
ATOM 620 C C . THR A 1 82 ? 13.352 -22.203 -11.484 1 86.88 82 THR A C 1
ATOM 622 O O . THR A 1 82 ? 12.672 -22.234 -12.516 1 86.88 82 THR A O 1
ATOM 625 N N . ILE A 1 83 ? 12.914 -21.594 -10.531 1 94.5 83 ILE A N 1
ATOM 626 C CA . ILE A 1 83 ? 11.984 -20.469 -10.531 1 94.5 83 ILE A CA 1
ATOM 627 C C . ILE A 1 83 ? 12.766 -19.156 -10.57 1 94.5 83 ILE A C 1
ATOM 629 O O . ILE A 1 83 ? 13.656 -18.922 -9.75 1 94.5 83 ILE A O 1
ATOM 633 N N . ASP A 1 84 ? 12.469 -18.344 -11.594 1 97.44 84 ASP A N 1
ATOM 634 C CA . ASP A 1 84 ? 13.203 -17.094 -11.758 1 97.44 84 ASP A CA 1
ATOM 635 C C . ASP A 1 84 ? 12.828 -16.094 -10.672 1 97.44 84 ASP A C 1
ATOM 637 O O . ASP A 1 84 ? 13.664 -15.32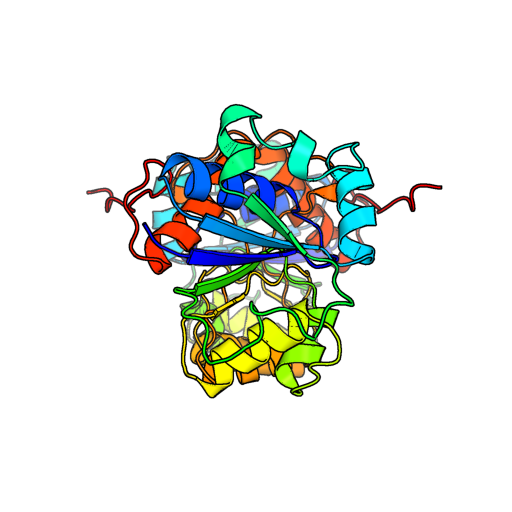 -10.211 1 97.44 84 ASP A O 1
ATOM 641 N N . ALA A 1 85 ? 11.594 -16.078 -10.297 1 98.44 85 ALA A N 1
ATOM 642 C CA . ALA A 1 85 ? 11.141 -15.211 -9.219 1 98.44 85 ALA A CA 1
ATOM 643 C C . ALA A 1 85 ? 9.789 -15.656 -8.68 1 98.44 85 ALA A C 1
ATOM 645 O O . ALA A 1 85 ? 9.008 -16.297 -9.398 1 98.44 85 ALA A O 1
ATOM 646 N N . THR A 1 86 ? 9.57 -15.445 -7.422 1 98.75 86 THR A N 1
ATOM 647 C CA . THR A 1 86 ? 8.281 -15.617 -6.762 1 98.75 86 THR A CA 1
ATOM 648 C C . THR A 1 86 ? 7.684 -14.266 -6.379 1 98.75 86 THR A C 1
ATOM 650 O O . THR A 1 86 ? 8.359 -13.438 -5.773 1 98.75 86 THR A O 1
ATOM 653 N N . ILE A 1 87 ? 6.461 -14.047 -6.781 1 98.94 87 ILE A N 1
ATOM 654 C CA . ILE A 1 87 ? 5.742 -12.836 -6.414 1 98.94 87 ILE A CA 1
ATOM 655 C C . ILE A 1 87 ? 4.453 -13.203 -5.676 1 98.94 87 ILE A C 1
ATOM 657 O O . ILE A 1 87 ? 3.664 -14.016 -6.164 1 98.94 87 ILE A O 1
ATOM 661 N N . ILE A 1 88 ? 4.203 -12.688 -4.547 1 99 88 ILE A N 1
ATOM 662 C CA . ILE A 1 88 ? 2.926 -12.852 -3.859 1 99 88 ILE A CA 1
ATOM 663 C C . ILE A 1 88 ? 2.156 -11.539 -3.873 1 99 88 ILE A C 1
ATOM 665 O O . ILE A 1 88 ? 2.559 -10.57 -3.221 1 99 88 ILE A O 1
ATOM 669 N N . VAL A 1 89 ? 1.022 -11.531 -4.625 1 98.94 89 VAL A N 1
ATOM 670 C CA . VAL A 1 89 ? 0.299 -10.297 -4.891 1 98.94 89 VAL A CA 1
ATOM 671 C C . VAL A 1 89 ? -1.188 -10.594 -5.078 1 98.94 89 VAL A C 1
ATOM 673 O O . VAL A 1 89 ? -1.566 -11.359 -5.965 1 98.94 89 VAL A O 1
ATOM 676 N N . PRO A 1 90 ? -2.088 -10.023 -4.367 1 98.94 90 PRO A N 1
ATOM 677 C CA . PRO A 1 90 ? -1.742 -9.344 -3.117 1 98.94 90 PRO A CA 1
ATOM 678 C C . PRO A 1 90 ? -1.24 -10.297 -2.039 1 98.94 90 PRO A C 1
ATOM 680 O O . PRO A 1 90 ? -1.427 -11.516 -2.152 1 98.94 90 PRO A O 1
ATOM 683 N N . CYS A 1 91 ? -0.547 -9.781 -1.108 1 98.94 91 CYS A N 1
ATOM 684 C CA . CYS A 1 91 ? -0.028 -10.562 0.011 1 98.94 91 CYS A CA 1
ATOM 685 C C . CYS A 1 91 ? -0.672 -10.125 1.322 1 98.94 91 CYS A C 1
ATOM 687 O O . CYS A 1 91 ? -0.486 -8.992 1.764 1 98.94 91 CYS A O 1
ATOM 689 N N . SER A 1 92 ? -1.488 -10.992 1.939 1 98.88 92 SER A N 1
ATOM 690 C CA . SER A 1 92 ? -2.154 -10.68 3.201 1 98.88 92 SER A CA 1
ATOM 691 C C . SER A 1 92 ? -1.157 -10.625 4.355 1 98.88 92 SER A C 1
ATOM 693 O O . SER A 1 92 ? -0.092 -11.242 4.289 1 98.88 92 SER A O 1
ATOM 695 N N . VAL A 1 93 ? -1.521 -9.953 5.465 1 98.75 93 VAL A N 1
ATOM 696 C CA . VAL A 1 93 ? -0.647 -9.859 6.629 1 98.75 93 VAL A CA 1
ATOM 697 C C . VAL A 1 93 ? -0.527 -11.227 7.297 1 98.75 93 VAL A C 1
ATOM 699 O O . VAL A 1 93 ? 0.493 -11.531 7.918 1 98.75 93 VAL A O 1
ATOM 702 N N . ALA A 1 94 ? -1.626 -12.094 7.102 1 98.69 94 ALA A N 1
ATOM 703 C CA . ALA A 1 94 ? -1.522 -13.469 7.598 1 98.69 94 ALA A CA 1
ATOM 704 C C . ALA A 1 94 ? -0.415 -14.227 6.875 1 98.69 94 ALA A C 1
ATOM 706 O O . ALA A 1 94 ? 0.379 -14.93 7.504 1 98.69 94 ALA A O 1
ATOM 707 N N . THR A 1 95 ? -0.359 -14.094 5.578 1 98.88 95 THR A N 1
ATOM 708 C CA . THR A 1 95 ? 0.68 -14.734 4.781 1 98.88 95 THR A CA 1
ATOM 709 C C . THR A 1 95 ? 2.049 -14.141 5.098 1 98.88 95 THR A C 1
ATOM 711 O O . THR A 1 95 ? 3.031 -14.867 5.242 1 98.88 95 THR A O 1
ATOM 714 N N . VAL A 1 96 ? 2.135 -12.812 5.27 1 98.94 96 VAL A N 1
ATOM 715 C CA . VAL A 1 96 ? 3.363 -12.141 5.672 1 98.94 96 VAL A CA 1
ATOM 716 C C . VAL A 1 96 ? 3.877 -12.742 6.98 1 98.94 96 VAL A C 1
ATOM 718 O O . VAL A 1 96 ? 5.051 -13.109 7.086 1 98.94 96 VAL A O 1
ATOM 721 N N . ALA A 1 97 ? 3.004 -12.812 7.949 1 98.88 97 ALA A N 1
ATOM 722 C CA . ALA A 1 97 ? 3.381 -13.336 9.258 1 98.88 97 ALA A CA 1
ATOM 723 C C . ALA A 1 97 ? 3.906 -14.758 9.156 1 98.88 97 ALA A C 1
ATOM 725 O O . ALA A 1 97 ? 4.941 -15.094 9.734 1 98.88 97 ALA A O 1
ATOM 726 N N . ALA A 1 98 ? 3.16 -15.57 8.398 1 98.81 98 ALA A N 1
ATOM 727 C CA . ALA A 1 98 ? 3.543 -16.969 8.25 1 98.81 98 ALA A CA 1
ATOM 728 C C . ALA A 1 98 ? 4.926 -17.094 7.617 1 98.81 98 ALA A C 1
ATOM 730 O O . ALA A 1 98 ? 5.766 -17.859 8.094 1 98.81 98 ALA A O 1
ATOM 731 N N . ILE A 1 99 ? 5.207 -16.375 6.512 1 98.69 99 ILE A N 1
ATOM 732 C CA . ILE A 1 99 ? 6.504 -16.422 5.84 1 98.69 99 ILE A CA 1
ATOM 733 C C . ILE A 1 99 ? 7.594 -15.922 6.781 1 98.69 99 ILE A C 1
ATOM 735 O O . ILE A 1 99 ? 8.688 -16.484 6.836 1 98.69 99 ILE A O 1
ATOM 739 N N . SER A 1 100 ? 7.281 -14.797 7.59 1 98.69 100 SER A N 1
ATOM 740 C CA . SER A 1 100 ? 8.273 -14.164 8.453 1 98.69 100 SER A CA 1
ATOM 741 C C . SER A 1 100 ? 8.719 -15.117 9.562 1 98.69 100 SER A C 1
ATOM 743 O O . SER A 1 100 ? 9.836 -14.992 10.078 1 98.69 100 SER A O 1
ATOM 745 N N . CYS A 1 101 ? 7.863 -15.984 9.898 1 98.06 101 CYS A N 1
ATOM 746 C CA . CYS A 1 101 ? 8.258 -16.875 10.984 1 98.06 101 CYS A CA 1
ATOM 747 C C . CYS A 1 101 ? 8.656 -18.25 10.445 1 98.06 101 CYS A C 1
ATOM 749 O O . CYS A 1 101 ? 8.875 -19.188 11.211 1 98.06 101 CYS A O 1
ATOM 751 N N . GLY A 1 102 ? 8.633 -18.453 9.156 1 97.44 102 GLY A N 1
ATOM 752 C CA . GLY A 1 102 ? 9.109 -19.672 8.523 1 97.44 102 GLY A CA 1
ATOM 753 C C . GLY A 1 102 ? 8.062 -20.766 8.492 1 97.44 102 GLY A C 1
ATOM 754 O O . GLY A 1 102 ? 8.398 -21.953 8.406 1 97.44 102 GLY A O 1
ATOM 755 N N . LEU A 1 103 ? 6.836 -20.375 8.57 1 96.88 103 LEU A N 1
ATOM 756 C CA . LEU A 1 103 ? 5.75 -21.359 8.531 1 96.88 103 LEU A CA 1
ATOM 757 C C . LEU A 1 103 ? 5.402 -21.719 7.094 1 96.88 103 LEU A C 1
ATOM 759 O O . LEU A 1 103 ? 4.637 -21.016 6.438 1 96.88 103 LEU A O 1
ATOM 763 N N . ALA A 1 104 ? 5.914 -22.719 6.594 1 94.62 104 ALA A N 1
ATOM 764 C CA . ALA A 1 104 ? 5.734 -23.219 5.234 1 94.62 104 ALA A CA 1
ATOM 765 C C . ALA A 1 104 ? 4.727 -24.375 5.199 1 94.62 104 ALA A C 1
ATOM 767 O O . ALA A 1 104 ? 4.996 -25.422 4.625 1 94.62 104 ALA A O 1
ATOM 768 N N . ASP A 1 105 ? 3.516 -24.062 5.75 1 96.38 105 ASP A N 1
ATOM 769 C CA . ASP A 1 105 ? 2.551 -25.125 5.988 1 96.38 105 ASP A CA 1
ATOM 770 C C . ASP A 1 105 ? 1.604 -25.297 4.805 1 96.38 105 ASP A C 1
ATOM 772 O O . ASP A 1 105 ? 0.671 -26.094 4.852 1 96.38 105 ASP A O 1
ATOM 776 N N . ASN A 1 106 ? 1.702 -24.578 3.758 1 97.38 106 ASN A N 1
ATOM 777 C CA . ASN A 1 106 ? 1.009 -24.75 2.486 1 97.38 106 ASN A CA 1
ATOM 778 C C . ASN A 1 106 ? 1.897 -24.359 1.309 1 97.38 106 ASN A C 1
ATOM 780 O O . ASN A 1 106 ? 3.023 -23.891 1.502 1 97.38 106 ASN A O 1
ATOM 784 N N . LEU A 1 107 ? 1.493 -24.641 0.128 1 97.62 107 LEU A N 1
ATOM 785 C CA . LEU A 1 107 ? 2.328 -24.484 -1.058 1 97.62 107 LEU A CA 1
ATOM 786 C C . LEU A 1 107 ? 2.746 -23.031 -1.245 1 97.62 107 LEU A C 1
ATOM 788 O O . LEU A 1 107 ? 3.891 -22.75 -1.605 1 97.62 107 LEU A O 1
ATOM 792 N N . LEU A 1 108 ? 1.784 -22.062 -0.994 1 98.19 108 LEU A N 1
ATOM 793 C CA . LEU A 1 108 ? 2.064 -20.641 -1.158 1 98.19 108 LEU A CA 1
ATOM 794 C C . LEU A 1 108 ? 3.197 -20.203 -0.235 1 98.19 108 LEU A C 1
ATOM 796 O O . LEU A 1 108 ? 4.16 -19.578 -0.683 1 98.19 108 LEU A O 1
ATOM 800 N N . ARG A 1 109 ? 3.172 -20.547 0.924 1 98.25 109 ARG A N 1
ATOM 801 C CA . ARG A 1 109 ? 4.156 -20.203 1.943 1 98.25 109 ARG A CA 1
ATOM 802 C C . ARG A 1 109 ? 5.457 -20.969 1.73 1 98.25 109 ARG A C 1
ATOM 804 O O . ARG A 1 109 ? 6.543 -20.438 1.979 1 98.25 109 ARG A O 1
ATOM 811 N N . ARG A 1 110 ? 5.352 -22.188 1.299 1 97 110 ARG A N 1
ATOM 812 C CA . ARG A 1 110 ? 6.527 -23.016 1.053 1 97 110 ARG A CA 1
ATOM 813 C C . ARG A 1 110 ? 7.363 -22.453 -0.095 1 97 110 ARG A C 1
ATOM 815 O O . ARG A 1 110 ? 8.594 -22.438 -0.028 1 97 110 ARG A O 1
ATOM 822 N N . VAL A 1 111 ? 6.719 -21.984 -1.202 1 97.25 111 VAL A N 1
ATOM 823 C CA . VAL A 1 111 ? 7.48 -21.438 -2.324 1 97.25 111 VAL A CA 1
ATOM 824 C C . VAL A 1 111 ? 8.211 -20.172 -1.888 1 97.25 111 VAL A C 1
ATOM 826 O O . VAL A 1 111 ? 9.32 -19.891 -2.354 1 97.25 111 VAL A O 1
ATOM 829 N N . ALA A 1 112 ? 7.57 -19.359 -0.975 1 98.12 112 ALA A N 1
ATOM 830 C CA . ALA A 1 112 ? 8.234 -18.188 -0.432 1 98.12 112 ALA A CA 1
ATOM 831 C C . ALA A 1 112 ? 9.445 -18.578 0.414 1 98.12 112 ALA A C 1
ATOM 833 O O . ALA A 1 112 ? 10.5 -17.938 0.323 1 98.12 112 ALA A O 1
ATOM 834 N N . ASP A 1 113 ? 9.297 -19.594 1.216 1 96.75 113 ASP A N 1
ATOM 835 C CA . ASP A 1 113 ? 10.383 -20.094 2.051 1 96.75 113 ASP A CA 1
ATOM 836 C C . ASP A 1 113 ? 11.57 -20.547 1.198 1 96.75 113 ASP A C 1
ATOM 838 O O . ASP A 1 113 ? 12.719 -20.266 1.521 1 96.75 113 ASP A O 1
ATOM 842 N N . VAL A 1 114 ? 11.312 -21.281 0.105 1 95.81 114 VAL A N 1
ATOM 843 C CA . VAL A 1 114 ? 12.344 -21.75 -0.805 1 95.81 114 VAL A CA 1
ATOM 844 C C . VAL A 1 114 ? 13.062 -20.578 -1.451 1 95.81 114 VAL A C 1
ATOM 846 O O . VAL A 1 114 ? 14.289 -20.547 -1.536 1 95.81 114 VAL A O 1
ATOM 849 N N . ALA A 1 115 ? 12.227 -19.562 -1.887 1 97.19 115 ALA A N 1
ATOM 850 C CA . ALA A 1 115 ? 12.828 -18.359 -2.48 1 97.19 115 ALA A CA 1
ATOM 851 C C . ALA A 1 115 ? 13.797 -17.703 -1.509 1 97.19 115 ALA A C 1
ATOM 853 O O . ALA A 1 115 ? 14.906 -17.328 -1.887 1 97.19 115 ALA A O 1
ATOM 854 N N . LEU A 1 116 ? 13.438 -17.547 -0.23 1 96.94 116 LEU A N 1
ATOM 855 C CA . LEU A 1 116 ? 14.25 -16.891 0.783 1 96.94 116 LEU A CA 1
ATOM 856 C C . LEU A 1 116 ? 15.523 -17.688 1.06 1 96.94 116 LEU A C 1
ATOM 858 O O . LEU A 1 116 ? 16.625 -17.141 1.017 1 96.94 116 LEU A O 1
ATOM 862 N N . LYS A 1 117 ? 15.359 -19.062 1.334 1 94.88 117 LYS A N 1
ATOM 863 C CA . LYS A 1 117 ? 16.516 -19.844 1.752 1 94.88 117 LYS A CA 1
ATOM 864 C C . LYS A 1 117 ? 17.516 -20.016 0.612 1 94.88 117 LYS A C 1
ATOM 866 O O . LYS A 1 117 ? 18.719 -20.156 0.849 1 94.88 117 LYS A O 1
ATOM 871 N N . GLU A 1 118 ? 17.062 -19.859 -0.665 1 95.12 118 GLU A N 1
ATOM 872 C CA . GLU A 1 118 ? 17.953 -20.016 -1.812 1 95.12 118 GLU A CA 1
ATOM 873 C C . GLU A 1 118 ? 18.359 -18.656 -2.375 1 95.12 118 GLU A C 1
ATOM 875 O O . GLU A 1 118 ? 19.047 -18.594 -3.4 1 95.12 118 GLU A O 1
ATOM 880 N N . LYS A 1 119 ? 17.875 -17.641 -1.729 1 96.25 119 LYS A N 1
ATOM 881 C CA . LYS A 1 119 ? 18.219 -16.266 -2.09 1 96.25 119 LYS A CA 1
ATOM 882 C C . LYS A 1 119 ? 17.797 -15.953 -3.523 1 96.25 119 LYS A C 1
ATOM 884 O O . LYS A 1 119 ? 18.562 -15.344 -4.281 1 96.25 119 LYS A O 1
ATOM 889 N N . ARG A 1 120 ? 16.688 -16.469 -3.93 1 96.38 120 ARG A N 1
ATOM 890 C CA . ARG A 1 120 ? 16.047 -16.125 -5.195 1 96.38 120 ARG A CA 1
ATOM 891 C C . ARG A 1 120 ? 15.148 -14.906 -5.031 1 96.38 120 ARG A C 1
ATOM 893 O O . ARG A 1 120 ? 14.672 -14.625 -3.932 1 96.38 120 ARG A O 1
ATOM 900 N N . PRO A 1 121 ? 14.859 -14.258 -6.102 1 98.25 121 PRO A N 1
ATOM 901 C CA . PRO A 1 121 ? 14.008 -13.078 -6.004 1 98.25 121 PRO A CA 1
ATOM 902 C C . PRO A 1 121 ? 12.617 -13.398 -5.449 1 98.25 121 PRO A C 1
ATOM 904 O O . PRO A 1 121 ? 11.93 -14.281 -5.961 1 98.25 121 PRO A O 1
ATOM 907 N N . LEU A 1 122 ? 12.281 -12.742 -4.379 1 98.88 122 LEU A N 1
ATOM 908 C CA . LEU A 1 122 ? 10.977 -12.789 -3.732 1 98.88 122 LEU A CA 1
ATOM 909 C C . LEU A 1 122 ? 10.398 -11.383 -3.584 1 98.88 122 LEU A C 1
ATOM 911 O O . LEU A 1 122 ? 10.977 -10.539 -2.895 1 98.88 122 LEU A O 1
ATOM 915 N N . ILE A 1 123 ? 9.312 -11.141 -4.266 1 98.94 123 ILE A N 1
ATOM 916 C CA . ILE A 1 123 ? 8.625 -9.859 -4.152 1 98.94 123 ILE A CA 1
ATOM 917 C C . ILE A 1 123 ? 7.297 -10.055 -3.424 1 98.94 123 ILE A C 1
ATOM 919 O O . ILE A 1 123 ? 6.445 -10.828 -3.867 1 98.94 123 ILE A O 1
ATOM 923 N N . LEU A 1 124 ? 7.145 -9.406 -2.307 1 99 124 LEU A N 1
ATOM 924 C CA . LEU A 1 124 ? 5.895 -9.391 -1.556 1 99 124 LEU A CA 1
ATOM 925 C C . LEU A 1 124 ? 5.164 -8.07 -1.734 1 99 124 LEU A C 1
ATOM 927 O O . LEU A 1 124 ? 5.77 -7 -1.609 1 99 124 LEU A O 1
ATOM 931 N N . VAL A 1 125 ? 3.871 -8.133 -2.053 1 98.94 125 VAL A N 1
ATOM 932 C CA . VAL A 1 125 ? 3.021 -6.953 -2.199 1 98.94 125 VAL A CA 1
ATOM 933 C C . VAL A 1 125 ? 1.996 -6.914 -1.068 1 98.94 125 VAL A C 1
ATOM 935 O O . VAL A 1 125 ? 0.81 -7.168 -1.288 1 98.94 125 VAL A O 1
ATOM 938 N N . PRO A 1 126 ? 2.443 -6.602 0.147 1 98.94 126 PRO A N 1
ATOM 939 C CA . PRO A 1 126 ? 1.554 -6.605 1.311 1 98.94 126 PRO A CA 1
ATOM 940 C C . PRO A 1 126 ? 0.462 -5.543 1.223 1 98.94 126 PRO A C 1
ATOM 942 O O . PRO A 1 126 ? 0.749 -4.383 0.917 1 98.94 126 PRO A O 1
ATOM 945 N N . ARG A 1 127 ? -0.715 -5.934 1.449 1 98.81 127 ARG A N 1
ATOM 946 C CA . ARG A 1 127 ? -1.845 -5.012 1.384 1 98.81 127 ARG A CA 1
ATOM 947 C C . ARG A 1 127 ? -2.643 -5.031 2.684 1 98.81 127 ARG A C 1
ATOM 949 O O . ARG A 1 127 ? -3.373 -5.984 2.955 1 98.81 127 ARG A O 1
ATOM 956 N N . GLU A 1 128 ? -2.502 -4.066 3.482 1 98.38 128 GLU A N 1
ATOM 957 C CA . GLU A 1 128 ? -3.172 -3.783 4.75 1 98.38 128 GLU A CA 1
ATOM 958 C C . GLU A 1 128 ? -2.943 -2.338 5.184 1 98.38 128 GLU A C 1
ATOM 960 O O . GLU A 1 128 ? -1.857 -1.789 4.98 1 98.38 128 GLU A O 1
ATOM 965 N N . ALA A 1 129 ? -3.932 -1.642 5.668 1 98.5 129 ALA A N 1
ATOM 966 C CA . ALA A 1 129 ? -3.793 -0.31 6.25 1 98.5 129 ALA A CA 1
ATOM 967 C C . ALA A 1 129 ? -4.914 -0.03 7.25 1 98.5 129 ALA A C 1
ATOM 969 O O . ALA A 1 129 ? -6.078 -0.344 6.992 1 98.5 129 ALA A O 1
ATOM 970 N N . PRO A 1 130 ? -4.527 0.518 8.414 1 98.75 130 PRO A N 1
ATOM 971 C CA . PRO A 1 130 ? -3.184 0.833 8.906 1 98.75 130 PRO A CA 1
ATOM 972 C C . PRO A 1 130 ? -2.365 -0.416 9.227 1 98.75 130 PRO A C 1
ATOM 974 O O . PRO A 1 130 ? -2.902 -1.527 9.227 1 98.75 130 PRO A O 1
ATOM 977 N N . LEU A 1 131 ? -1.09 -0.302 9.352 1 98.88 131 LEU A N 1
ATOM 978 C CA . LEU A 1 131 ? -0.182 -1.376 9.734 1 98.88 131 LEU A CA 1
ATOM 979 C C . LEU A 1 131 ? 0.118 -1.321 11.234 1 98.88 131 LEU A C 1
ATOM 981 O O . LEU A 1 131 ? 0.479 -0.267 11.758 1 98.88 131 LEU A O 1
ATOM 985 N N . SER A 1 132 ? -0.008 -2.393 11.906 1 98.81 132 SER A N 1
ATOM 986 C CA . SER A 1 132 ? 0.402 -2.494 13.305 1 98.81 132 SER A CA 1
ATOM 987 C C . SER A 1 132 ? 1.913 -2.662 13.43 1 98.81 132 SER A C 1
ATOM 989 O O . SER A 1 132 ? 2.594 -2.938 12.438 1 98.81 132 SER A O 1
ATOM 991 N N . ALA A 1 133 ? 2.334 -2.502 14.617 1 98.88 133 ALA A N 1
ATOM 992 C CA . ALA A 1 133 ? 3.746 -2.771 14.875 1 98.88 133 ALA A CA 1
ATOM 993 C C . ALA A 1 133 ? 4.102 -4.215 14.523 1 98.88 133 ALA A C 1
ATOM 995 O O . ALA A 1 133 ? 5.203 -4.488 14.039 1 98.88 133 ALA A O 1
ATOM 996 N N . ILE A 1 134 ? 3.191 -5.168 14.734 1 98.88 134 ILE A N 1
ATOM 997 C CA . ILE A 1 134 ? 3.426 -6.578 14.438 1 98.88 134 ILE A CA 1
ATOM 998 C C . ILE A 1 134 ? 3.594 -6.766 12.938 1 98.88 134 ILE A C 1
ATOM 1000 O O . ILE A 1 134 ? 4.504 -7.473 12.492 1 98.88 134 ILE A O 1
ATOM 1004 N N . HIS A 1 135 ? 2.723 -6.078 12.172 1 98.94 135 HIS A N 1
ATOM 1005 C CA . HIS A 1 135 ? 2.873 -6.113 10.727 1 98.94 135 HIS A CA 1
ATOM 1006 C C . HIS A 1 135 ? 4.246 -5.602 10.297 1 98.94 135 HIS A C 1
ATOM 1008 O O . HIS A 1 135 ? 4.926 -6.238 9.492 1 98.94 135 HIS A O 1
ATOM 1014 N N . LEU A 1 136 ? 4.625 -4.492 10.859 1 98.94 136 LEU A N 1
ATOM 1015 C CA . LEU A 1 136 ? 5.867 -3.826 10.484 1 98.94 136 LEU A CA 1
ATOM 1016 C C . LEU A 1 136 ? 7.078 -4.652 10.898 1 98.94 136 LEU A C 1
ATOM 1018 O O . LEU A 1 136 ? 8.086 -4.691 10.188 1 98.94 136 LEU A O 1
ATOM 1022 N N . GLU A 1 137 ? 6.992 -5.285 12.031 1 98.94 137 GLU A N 1
ATOM 1023 C CA . GLU A 1 137 ? 8.062 -6.18 12.477 1 98.94 137 GLU A CA 1
ATOM 1024 C C . GLU A 1 137 ? 8.266 -7.32 11.477 1 98.94 137 GLU A C 1
ATOM 1026 O O . GLU A 1 137 ? 9.398 -7.633 11.109 1 98.94 137 GLU A O 1
ATOM 1031 N N . ASN A 1 138 ? 7.199 -7.957 11.086 1 98.94 138 ASN A N 1
ATOM 1032 C CA . ASN A 1 138 ? 7.27 -9.062 10.133 1 98.94 138 ASN A CA 1
ATOM 1033 C C . ASN A 1 138 ? 7.832 -8.609 8.789 1 98.94 138 ASN A C 1
ATOM 1035 O O . ASN A 1 138 ? 8.664 -9.297 8.203 1 98.94 138 ASN A O 1
ATOM 1039 N N . LEU A 1 139 ? 7.383 -7.477 8.312 1 98.94 139 LEU A N 1
ATOM 1040 C CA . LEU A 1 139 ? 7.852 -6.957 7.035 1 98.94 139 LEU A CA 1
ATOM 1041 C C . LEU A 1 139 ? 9.336 -6.594 7.105 1 98.94 139 LEU A C 1
ATOM 1043 O O . LEU A 1 139 ? 10.078 -6.824 6.152 1 98.94 139 LEU A O 1
ATOM 1047 N N . LEU A 1 140 ? 9.758 -5.965 8.219 1 98.94 140 LEU A N 1
ATOM 1048 C CA . LEU A 1 140 ? 11.164 -5.637 8.43 1 98.94 140 LEU A CA 1
ATOM 1049 C C . LEU A 1 140 ? 12.031 -6.895 8.383 1 98.94 140 LEU A C 1
ATOM 1051 O O . LEU A 1 140 ? 13.055 -6.926 7.695 1 98.94 140 LEU A O 1
ATOM 1055 N N . LYS A 1 141 ? 11.555 -7.977 9.094 1 98.88 141 LYS A N 1
ATOM 1056 C CA . LYS A 1 141 ? 12.289 -9.242 9.117 1 98.88 141 LYS A CA 1
ATOM 1057 C C . LYS A 1 141 ? 12.445 -9.812 7.711 1 98.88 141 LYS A C 1
ATOM 1059 O O . LYS A 1 141 ? 13.523 -10.266 7.332 1 98.88 141 LYS A O 1
ATOM 1064 N N . LEU A 1 142 ? 11.445 -9.711 6.93 1 98.94 142 LEU A N 1
ATOM 1065 C CA . LEU A 1 142 ? 11.469 -10.258 5.574 1 98.94 142 LEU A CA 1
ATOM 1066 C C . LEU A 1 142 ? 12.367 -9.422 4.668 1 98.94 142 LEU A C 1
ATOM 1068 O O . LEU A 1 142 ? 13.125 -9.969 3.863 1 98.94 142 LEU A O 1
ATOM 1072 N N . ALA A 1 143 ? 12.266 -8.141 4.812 1 98.94 143 ALA A N 1
ATOM 1073 C CA . ALA A 1 143 ? 13.148 -7.266 4.047 1 98.94 143 ALA A CA 1
ATOM 1074 C C . ALA A 1 143 ? 14.609 -7.539 4.367 1 98.94 143 ALA A C 1
ATOM 1076 O O . ALA A 1 143 ? 15.453 -7.59 3.467 1 98.94 143 ALA A O 1
ATOM 1077 N N . GLN A 1 144 ? 14.922 -7.742 5.59 1 98.75 144 GLN A N 1
ATOM 1078 C CA . GLN A 1 144 ? 16.281 -7.996 6.047 1 98.75 144 GLN A CA 1
ATOM 1079 C C . GLN A 1 144 ? 16.797 -9.344 5.535 1 98.75 144 GLN A C 1
ATOM 1081 O O . GLN A 1 144 ? 18 -9.594 5.527 1 98.75 144 GLN A O 1
ATOM 1086 N N . ASN A 1 145 ? 15.898 -10.164 5.164 1 98.38 145 ASN A N 1
ATOM 1087 C CA . ASN A 1 145 ? 16.281 -11.477 4.66 1 98.38 145 ASN A CA 1
ATOM 1088 C C . ASN A 1 145 ? 16.156 -11.555 3.143 1 98.38 145 ASN A C 1
ATOM 1090 O O . ASN A 1 145 ? 16.094 -12.641 2.574 1 98.38 145 ASN A O 1
ATOM 1094 N N . GLY A 1 146 ? 15.977 -10.492 2.545 1 98.56 146 GLY A N 1
ATOM 1095 C CA . GLY A 1 146 ? 16.219 -10.445 1.11 1 98.56 146 GLY A CA 1
ATOM 1096 C C . GLY A 1 146 ? 14.938 -10.266 0.302 1 98.56 146 GLY A C 1
ATOM 1097 O O . GLY A 1 146 ? 14.992 -10.086 -0.916 1 98.56 146 GLY A O 1
ATOM 1098 N N . ALA A 1 147 ? 13.836 -10.258 0.965 1 98.94 147 ALA A N 1
ATOM 1099 C CA . ALA A 1 147 ? 12.594 -10.047 0.232 1 98.94 147 ALA A CA 1
ATOM 1100 C C . ALA A 1 147 ? 12.445 -8.586 -0.175 1 98.94 147 ALA A C 1
ATOM 1102 O O . ALA A 1 147 ? 12.859 -7.684 0.556 1 98.94 147 ALA A O 1
ATOM 1103 N N . VAL A 1 148 ? 11.898 -8.398 -1.382 1 98.94 148 VAL A N 1
ATOM 1104 C CA . VAL A 1 148 ? 11.477 -7.062 -1.782 1 98.94 148 VAL A CA 1
ATOM 1105 C C . VAL A 1 148 ? 10.055 -6.797 -1.284 1 98.94 148 VAL A C 1
ATOM 1107 O O . VAL A 1 148 ? 9.133 -7.555 -1.591 1 98.94 148 VAL A O 1
ATOM 1110 N N . ILE A 1 149 ? 9.938 -5.734 -0.429 1 99 149 ILE A N 1
ATOM 1111 C CA . ILE A 1 149 ? 8.648 -5.316 0.118 1 99 149 ILE A CA 1
ATOM 1112 C C . ILE A 1 149 ? 8.07 -4.188 -0.729 1 99 149 ILE A C 1
ATOM 1114 O O . ILE A 1 149 ? 8.562 -3.059 -0.693 1 99 149 ILE A O 1
ATOM 1118 N N . LEU A 1 150 ? 7 -4.484 -1.49 1 98.94 150 LEU A N 1
ATOM 1119 C CA . LEU A 1 150 ? 6.461 -3.516 -2.438 1 98.94 150 LEU A CA 1
ATOM 1120 C C . LEU A 1 150 ? 4.969 -3.295 -2.199 1 98.94 150 LEU A C 1
ATOM 1122 O O . LEU A 1 150 ? 4.137 -3.754 -2.982 1 98.94 150 LEU A O 1
ATOM 1126 N N . PRO A 1 151 ? 4.613 -2.564 -1.021 1 98.94 151 PRO A N 1
ATOM 1127 C CA . PRO A 1 151 ? 3.191 -2.26 -0.852 1 98.94 151 PRO A CA 1
ATOM 1128 C C . PRO A 1 151 ? 2.59 -1.561 -2.068 1 98.94 151 PRO A C 1
ATOM 1130 O O . PRO A 1 151 ? 3.25 -0.732 -2.699 1 98.94 151 PRO A O 1
ATOM 1133 N N . PRO A 1 152 ? 1.379 -1.896 -2.455 1 98.88 152 PRO A N 1
ATOM 1134 C CA . PRO A 1 152 ? 0.797 -1.403 -3.705 1 98.88 152 PRO A CA 1
ATOM 1135 C C . PRO A 1 152 ? 0.241 0.014 -3.58 1 98.88 152 PRO A C 1
ATOM 1137 O O . PRO A 1 152 ? -0.967 0.221 -3.717 1 98.88 152 PRO A O 1
ATOM 1140 N N . MET A 1 153 ? 1.119 0.912 -3.473 1 98.69 153 MET A N 1
ATOM 1141 C CA . MET A 1 153 ? 0.716 2.309 -3.344 1 98.69 153 MET A CA 1
ATOM 1142 C C . MET A 1 153 ? 0.712 3.002 -4.703 1 98.69 153 MET A C 1
ATOM 1144 O O . MET A 1 153 ? 1.624 2.803 -5.508 1 98.69 153 MET A O 1
ATOM 1148 N N . PRO A 1 154 ? -0.295 3.875 -4.957 1 98.56 154 PRO A N 1
ATOM 1149 C CA . PRO A 1 154 ? -0.39 4.574 -6.242 1 98.56 154 PRO A CA 1
ATOM 1150 C C . PRO A 1 154 ? 0.782 5.52 -6.484 1 98.56 154 PRO A C 1
ATOM 1152 O O . PRO A 1 154 ? 1.334 6.082 -5.539 1 98.56 154 PRO A O 1
ATOM 1155 N N . ILE A 1 155 ? 1.123 5.66 -7.688 1 97.75 155 ILE A N 1
ATOM 1156 C CA . ILE A 1 155 ? 2.143 6.602 -8.141 1 97.75 155 ILE A CA 1
ATOM 1157 C C . ILE A 1 155 ? 1.479 7.773 -8.859 1 97.75 155 ILE A C 1
ATOM 1159 O O . ILE A 1 155 ? 1.455 7.824 -10.094 1 97.75 155 ILE A O 1
ATOM 1163 N N . TRP A 1 156 ? 1.153 8.805 -8.172 1 97.31 156 TRP A N 1
ATOM 1164 C CA . TRP A 1 156 ? 0.264 9.844 -8.672 1 97.31 156 TRP A CA 1
ATOM 1165 C C . TRP A 1 156 ? 1.009 10.789 -9.609 1 97.31 156 TRP A C 1
ATOM 1167 O O . TRP A 1 156 ? 0.388 11.531 -10.375 1 97.31 156 TRP A O 1
ATOM 1177 N N . TYR A 1 157 ? 2.359 10.773 -9.508 1 93.88 157 TYR A N 1
ATOM 1178 C CA . TYR A 1 157 ? 3.064 11.68 -10.406 1 93.88 157 TYR A CA 1
ATOM 1179 C C . TYR A 1 157 ? 2.984 11.188 -11.844 1 93.88 157 TYR A C 1
ATOM 1181 O O . TYR A 1 157 ? 3.322 11.922 -12.773 1 93.88 157 TYR A O 1
ATOM 1189 N N . PHE A 1 158 ? 2.494 9.938 -12.148 1 95.75 158 PHE A N 1
ATOM 1190 C CA . PHE A 1 158 ? 2.197 9.469 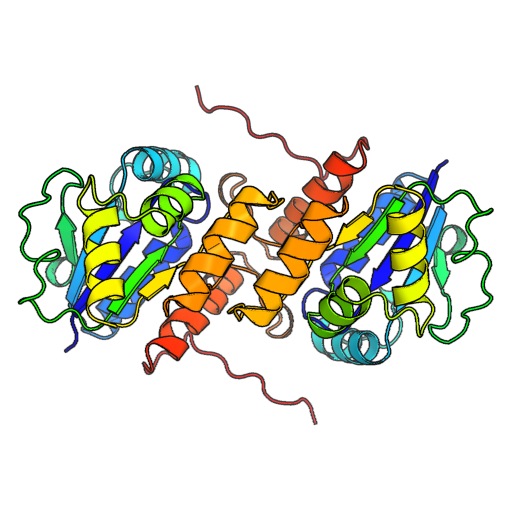-13.492 1 95.75 158 PHE A CA 1
ATOM 1191 C C . PHE A 1 158 ? 0.824 9.953 -13.945 1 95.75 158 PHE A C 1
ATOM 1193 O O . PHE A 1 158 ? 0.386 9.648 -15.055 1 95.75 158 PHE A O 1
ATOM 1200 N N . LYS A 1 159 ? 0.105 10.664 -13.062 1 96.44 159 LYS A N 1
ATOM 1201 C CA . LYS A 1 159 ? -1.178 11.312 -13.32 1 96.44 159 LYS A CA 1
ATOM 1202 C C . LYS A 1 159 ? -2.223 10.297 -13.773 1 96.44 159 LYS A C 1
ATOM 1204 O O . LYS A 1 159 ? -2.871 10.492 -14.805 1 96.44 159 LYS A O 1
ATOM 1209 N N . PRO A 1 160 ? -2.354 9.156 -13.039 1 98 160 PRO A N 1
ATOM 1210 C CA . PRO A 1 160 ? -3.395 8.18 -13.375 1 98 160 PRO A CA 1
ATOM 1211 C C . PRO A 1 160 ? -4.797 8.789 -13.359 1 98 160 PRO A C 1
ATOM 1213 O O . PRO A 1 160 ? -5.094 9.648 -12.531 1 98 160 PRO A O 1
ATOM 1216 N N . GLN A 1 161 ? -5.73 8.281 -14.172 1 98.19 161 GLN A N 1
ATOM 1217 C CA . GLN A 1 161 ? -7.113 8.734 -14.234 1 98.19 161 GLN A CA 1
ATOM 1218 C C . GLN A 1 161 ? -8.07 7.66 -13.727 1 98.19 161 GLN A C 1
ATOM 1220 O O . GLN A 1 161 ? -9.109 7.969 -13.133 1 98.19 161 GLN A O 1
ATOM 1225 N N . THR A 1 162 ? -7.723 6.355 -14.023 1 98.69 162 THR A N 1
ATOM 1226 C CA . THR A 1 162 ? -8.609 5.25 -13.68 1 98.69 162 THR A CA 1
ATOM 1227 C C . THR A 1 162 ? -7.953 4.32 -12.664 1 98.69 162 THR A C 1
ATOM 1229 O O . THR A 1 162 ? -6.742 4.391 -12.445 1 98.69 162 THR A O 1
ATOM 1232 N N . ALA A 1 163 ? -8.82 3.486 -12.039 1 98.44 163 ALA A N 1
ATOM 1233 C CA . ALA A 1 163 ? -8.297 2.447 -11.156 1 98.44 163 ALA A CA 1
ATOM 1234 C C . ALA A 1 163 ? -7.383 1.492 -11.922 1 98.44 163 ALA A C 1
ATOM 1236 O O . ALA A 1 163 ? -6.406 0.986 -11.367 1 98.44 163 ALA A O 1
ATOM 1237 N N . GLU A 1 164 ? -7.695 1.302 -13.156 1 98.44 164 GLU A N 1
ATOM 1238 C CA . GLU A 1 164 ? -6.863 0.455 -14.008 1 98.44 164 GLU A CA 1
ATOM 1239 C C . GLU A 1 164 ? -5.488 1.074 -14.227 1 98.44 164 GLU A C 1
ATOM 1241 O O . GLU A 1 164 ? -4.477 0.369 -14.227 1 98.44 164 GLU A O 1
ATOM 1246 N N . ASP A 1 165 ? -5.465 2.42 -14.469 1 98.75 165 ASP A N 1
ATOM 1247 C CA . ASP A 1 165 ? -4.184 3.107 -14.578 1 98.75 165 ASP A CA 1
ATOM 1248 C C . ASP A 1 165 ? -3.307 2.834 -13.359 1 98.75 165 ASP A C 1
ATOM 1250 O O . ASP A 1 165 ? -2.113 2.559 -13.5 1 98.75 165 ASP A O 1
ATOM 1254 N N . ILE A 1 166 ? -3.895 2.898 -12.242 1 98.75 166 ILE A N 1
ATOM 1255 C CA . ILE A 1 166 ? -3.18 2.738 -10.977 1 98.75 166 ILE A CA 1
ATOM 1256 C C . ILE A 1 166 ? -2.678 1.301 -10.852 1 98.75 166 ILE A C 1
ATOM 1258 O O . ILE A 1 166 ? -1.521 1.069 -10.492 1 98.75 166 ILE A O 1
ATOM 1262 N N . ALA A 1 167 ? -3.566 0.3 -11.141 1 98.81 167 ALA A N 1
ATOM 1263 C CA . ALA A 1 167 ? -3.15 -1.1 -11.102 1 98.81 167 ALA A CA 1
ATOM 1264 C C . ALA A 1 167 ? -1.995 -1.357 -12.062 1 98.81 167 ALA A C 1
ATOM 1266 O O . ALA A 1 167 ? -1.017 -2.018 -11.703 1 98.81 167 ALA A O 1
ATOM 1267 N N . ASN A 1 168 ? -2.059 -0.777 -13.266 1 98.81 168 ASN A N 1
ATOM 1268 C CA . ASN A 1 168 ? -1.01 -0.935 -14.266 1 98.81 168 ASN A CA 1
ATOM 1269 C C . ASN A 1 168 ? 0.319 -0.358 -13.789 1 98.81 168 ASN A C 1
ATOM 1271 O O . ASN A 1 168 ? 1.372 -0.966 -13.984 1 98.81 168 ASN A O 1
ATOM 1275 N N . ASP A 1 169 ? 0.27 0.804 -13.203 1 98.69 169 ASP A N 1
ATOM 1276 C CA . ASP A 1 169 ? 1.482 1.457 -12.719 1 98.69 169 ASP A CA 1
ATOM 1277 C C . ASP A 1 169 ? 2.154 0.626 -11.625 1 98.69 169 ASP A C 1
ATOM 1279 O O . ASP A 1 169 ? 3.379 0.49 -11.609 1 98.69 169 ASP A O 1
ATOM 1283 N N . ILE A 1 170 ? 1.357 0.077 -10.742 1 98.88 170 ILE A N 1
ATOM 1284 C CA . ILE A 1 170 ? 1.882 -0.732 -9.648 1 98.88 170 ILE A CA 1
ATOM 1285 C C . ILE A 1 170 ? 2.518 -2.004 -10.203 1 98.88 170 ILE A C 1
ATOM 1287 O O . ILE A 1 170 ? 3.631 -2.369 -9.82 1 98.88 170 ILE A O 1
ATOM 1291 N N . VAL A 1 171 ? 1.842 -2.686 -11.094 1 98.94 171 VAL A N 1
ATOM 1292 C CA . VAL A 1 171 ? 2.371 -3.895 -11.719 1 98.94 171 VAL A CA 1
ATOM 1293 C C . VAL A 1 171 ? 3.625 -3.557 -12.523 1 98.94 171 VAL A C 1
ATOM 1295 O O . VAL A 1 171 ? 4.57 -4.348 -12.57 1 98.94 171 VAL A O 1
ATOM 1298 N N . GLY A 1 172 ? 3.648 -2.299 -13.18 1 98.81 172 GLY A N 1
ATOM 1299 C CA . GLY A 1 172 ? 4.855 -1.845 -13.852 1 98.81 172 GLY A CA 1
ATOM 1300 C C . GLY A 1 172 ? 6.074 -1.836 -12.953 1 98.81 172 GLY A C 1
ATOM 1301 O O . GLY A 1 172 ? 7.18 -2.15 -13.391 1 98.81 172 GLY A O 1
ATOM 1302 N N . LYS A 1 173 ? 5.91 -1.568 -11.711 1 98.62 173 LYS A N 1
ATOM 1303 C CA . LYS A 1 173 ? 7.02 -1.563 -10.758 1 98.62 173 LYS A CA 1
ATOM 1304 C C . LYS A 1 173 ? 7.52 -2.98 -10.492 1 98.62 173 LYS A C 1
ATOM 1306 O O . LYS A 1 173 ? 8.719 -3.203 -10.344 1 98.62 173 LYS A O 1
ATOM 1311 N N . ILE A 1 174 ? 6.547 -3.861 -10.344 1 98.88 174 ILE A N 1
ATOM 1312 C CA . ILE A 1 174 ? 6.918 -5.258 -10.148 1 98.88 174 ILE A CA 1
ATOM 1313 C C . ILE A 1 174 ? 7.746 -5.746 -11.328 1 98.88 174 ILE A C 1
ATOM 1315 O O . ILE A 1 174 ? 8.805 -6.344 -11.148 1 98.88 174 ILE A O 1
ATOM 1319 N N . LEU A 1 175 ? 7.285 -5.477 -12.531 1 98.88 175 LEU A N 1
ATOM 1320 C CA . LEU A 1 175 ? 7.949 -5.895 -13.758 1 98.88 175 LEU A CA 1
ATOM 1321 C C . LEU A 1 175 ? 9.328 -5.254 -13.883 1 98.88 175 LEU A C 1
ATOM 1323 O O . LEU A 1 175 ? 10.266 -5.875 -14.383 1 98.88 175 LEU A O 1
ATOM 1327 N N . ALA A 1 176 ? 9.414 -4.043 -13.477 1 98.62 176 ALA A N 1
ATOM 1328 C CA . ALA A 1 176 ? 10.711 -3.363 -13.492 1 98.62 176 ALA A CA 1
ATOM 1329 C C . ALA A 1 176 ? 11.703 -4.062 -12.57 1 98.62 176 ALA A C 1
ATOM 1331 O O . ALA A 1 176 ? 12.875 -4.234 -12.922 1 98.62 176 ALA A O 1
ATOM 1332 N N . ILE A 1 177 ? 11.281 -4.391 -11.414 1 98.5 177 ILE A N 1
ATOM 1333 C CA . ILE A 1 177 ? 12.133 -5.09 -10.461 1 98.5 177 ILE A CA 1
ATOM 1334 C C . ILE A 1 177 ? 12.586 -6.422 -11.062 1 98.5 177 ILE A C 1
ATOM 1336 O O . ILE A 1 177 ? 13.727 -6.852 -10.844 1 98.5 177 ILE A O 1
ATOM 1340 N N . LEU A 1 178 ? 11.688 -7.074 -11.805 1 98.5 178 LEU A N 1
ATOM 1341 C CA . LEU A 1 178 ? 12 -8.336 -12.469 1 98.5 178 LEU A CA 1
ATOM 1342 C C . LEU A 1 178 ? 12.883 -8.102 -13.688 1 98.5 178 LEU A C 1
ATOM 1344 O O . LEU A 1 178 ? 13.273 -9.055 -14.367 1 98.5 178 LEU A O 1
ATOM 1348 N N . GLN A 1 179 ? 13.164 -6.816 -14.008 1 98.06 179 GLN A N 1
ATOM 1349 C CA . GLN A 1 179 ? 14.039 -6.426 -15.102 1 98.06 179 GLN A CA 1
ATOM 1350 C C . GLN A 1 179 ? 13.484 -6.895 -16.438 1 98.06 179 GLN A C 1
ATOM 1352 O O . GLN A 1 179 ? 14.227 -7.41 -17.281 1 98.06 179 GLN A O 1
ATOM 1357 N N . LEU A 1 180 ? 12.203 -6.723 -16.562 1 98.19 180 LEU A N 1
ATOM 1358 C CA . LEU A 1 180 ? 11.539 -7.051 -17.828 1 98.19 180 LEU A CA 1
ATOM 1359 C C . LEU A 1 180 ? 11.281 -5.793 -18.656 1 98.19 180 LEU A C 1
ATOM 1361 O O . LEU A 1 180 ? 11.461 -4.68 -18.156 1 98.19 180 LEU A O 1
ATOM 1365 N N . ASP A 1 181 ? 11.094 -6.105 -19.922 1 96.69 181 ASP A N 1
ATOM 1366 C CA . ASP A 1 181 ? 10.68 -5.043 -20.844 1 96.69 181 ASP A CA 1
ATOM 1367 C C . ASP A 1 181 ? 9.172 -5.074 -21.078 1 96.69 181 ASP A C 1
ATOM 1369 O O . ASP A 1 181 ? 8.641 -6.051 -21.609 1 96.69 181 ASP A O 1
ATOM 1373 N N . SER A 1 182 ? 8.453 -4.043 -20.562 1 97.81 182 SER A N 1
ATOM 1374 C CA . SER A 1 182 ? 7 -3.98 -20.656 1 97.81 182 SER A CA 1
ATOM 1375 C C . SER A 1 182 ? 6.516 -2.543 -20.812 1 97.81 182 SER A C 1
ATOM 1377 O O . SER A 1 182 ? 7.082 -1.625 -20.219 1 97.81 182 SER A O 1
ATOM 1379 N N . PRO A 1 183 ? 5.465 -2.342 -21.594 1 97.25 183 PRO A N 1
ATOM 1380 C CA . PRO A 1 183 ? 4.887 -0.999 -21.688 1 97.25 183 PRO A CA 1
ATOM 1381 C C . PRO A 1 183 ? 4.273 -0.513 -20.391 1 97.25 183 PRO A C 1
ATOM 1383 O O . PRO A 1 183 ? 3.971 0.674 -20.25 1 97.25 183 PRO A O 1
ATOM 1386 N N . LEU A 1 184 ? 4.07 -1.413 -19.422 1 97.81 184 LEU A N 1
ATOM 1387 C CA . LEU A 1 184 ? 3.518 -1.008 -18.125 1 97.81 184 LEU A CA 1
ATOM 1388 C C . LEU A 1 184 ? 4.574 -0.306 -17.281 1 97.81 184 LEU A C 1
ATOM 1390 O O . LEU A 1 184 ? 4.25 0.332 -16.281 1 97.81 184 LEU A O 1
ATOM 1394 N N . ILE A 1 185 ? 5.863 -0.547 -17.625 1 97.38 185 ILE A N 1
ATOM 1395 C CA . ILE A 1 185 ? 6.941 0.11 -16.891 1 97.38 185 ILE A CA 1
ATOM 1396 C C . ILE A 1 185 ? 7.07 1.56 -17.359 1 97.38 185 ILE A C 1
ATOM 1398 O O . ILE A 1 185 ? 7.402 1.819 -18.516 1 97.38 185 ILE A O 1
ATOM 1402 N N . LYS A 1 186 ? 6.746 2.416 -16.469 1 93.94 186 LYS A N 1
ATOM 1403 C CA . LYS A 1 186 ? 6.91 3.848 -16.688 1 93.94 186 LYS A CA 1
ATOM 1404 C C . LYS A 1 186 ? 8.109 4.395 -15.922 1 93.94 186 LYS A C 1
ATOM 1406 O O . LYS A 1 186 ? 8.453 3.881 -14.852 1 93.94 186 LYS A O 1
ATOM 1411 N N . ARG A 1 187 ? 8.719 5.359 -16.547 1 85.75 187 ARG A N 1
ATOM 1412 C CA . ARG A 1 187 ? 9.867 6.008 -15.906 1 85.75 187 ARG A CA 1
ATOM 1413 C C . ARG A 1 187 ? 9.562 7.465 -15.578 1 85.75 187 ARG A C 1
ATOM 1415 O O . ARG A 1 187 ? 8.875 8.148 -16.344 1 85.75 187 ARG A O 1
ATOM 1422 N N . TRP A 1 188 ? 10.062 7.648 -14.336 1 79.31 188 TRP A N 1
ATOM 1423 C CA . TRP A 1 188 ? 9.953 9.055 -13.961 1 79.31 188 TRP A CA 1
ATOM 1424 C C . TRP A 1 188 ? 10.867 9.922 -14.828 1 79.31 188 TRP A C 1
ATOM 1426 O O . TRP A 1 188 ? 12.047 9.617 -14.984 1 79.31 188 TRP A O 1
ATOM 1436 N N . GLU A 1 189 ? 10.273 10.906 -15.664 1 69.81 189 GLU A N 1
ATOM 1437 C CA . GLU A 1 189 ? 11.086 11.867 -16.391 1 69.81 189 GLU A CA 1
ATOM 1438 C C . GLU A 1 189 ? 11.133 13.211 -15.672 1 69.81 189 GLU A C 1
ATOM 1440 O O . GLU A 1 189 ? 10.094 13.758 -15.289 1 69.81 189 GLU A O 1
ATOM 1445 N N . ASN A 1 190 ? 12.43 13.391 -14.867 1 64.44 190 ASN A N 1
ATOM 1446 C CA . ASN A 1 190 ? 12.609 14.688 -14.227 1 64.44 190 ASN A CA 1
ATOM 1447 C C . ASN A 1 190 ? 12 15.812 -15.055 1 64.44 190 ASN A C 1
ATOM 1449 O O . ASN A 1 190 ? 12.352 15.992 -16.219 1 64.44 190 ASN A O 1
ATOM 1453 N N . PRO A 1 191 ? 10.938 16.406 -14.516 1 56.31 191 PRO A N 1
ATOM 1454 C CA . PRO A 1 191 ? 10.484 17.562 -15.273 1 56.31 191 PRO A CA 1
ATOM 1455 C C . PRO A 1 191 ? 11.531 18.688 -15.328 1 56.31 191 PRO A C 1
ATOM 1457 O O . PRO A 1 191 ? 12.273 18.875 -14.359 1 56.31 191 PRO A O 1
ATOM 1460 N N . ARG A 1 192 ? 12.125 18.875 -16.422 1 48.22 192 ARG A N 1
ATOM 1461 C CA . ARG A 1 192 ? 13.047 19.984 -16.609 1 48.22 192 ARG A CA 1
ATOM 1462 C C . ARG A 1 192 ? 12.422 21.297 -16.156 1 48.22 192 ARG A C 1
ATOM 1464 O O . ARG A 1 192 ? 11.203 21.469 -16.234 1 48.22 192 ARG A O 1
ATOM 1471 N N . MET B 1 1 ? -16.328 22.016 16.766 1 92.12 1 MET B N 1
ATOM 1472 C CA . MET B 1 1 ? -15.227 22.375 15.883 1 92.12 1 MET B CA 1
ATOM 1473 C C . MET B 1 1 ? -13.891 21.906 16.453 1 92.12 1 MET B C 1
ATOM 1475 O O . MET B 1 1 ? -13.57 22.172 17.609 1 92.12 1 MET B O 1
ATOM 1479 N N . LYS B 1 2 ? -13.141 21.047 15.695 1 96.56 2 LYS B N 1
ATOM 1480 C CA . LYS B 1 2 ? -11.828 20.547 16.078 1 96.56 2 LYS B CA 1
ATOM 1481 C C . LYS B 1 2 ? -10.727 21.203 15.258 1 96.56 2 LYS B C 1
ATOM 1483 O O . LYS B 1 2 ? -11.008 21.922 14.289 1 96.56 2 LYS B O 1
ATOM 1488 N N . ARG B 1 3 ? -9.531 21.031 15.773 1 97.19 3 ARG B N 1
ATOM 1489 C CA . ARG B 1 3 ? -8.367 21.594 15.109 1 97.19 3 ARG B CA 1
ATOM 1490 C C . ARG B 1 3 ? -7.395 20.5 14.672 1 97.19 3 ARG B C 1
ATOM 1492 O O . ARG B 1 3 ? -6.945 19.703 15.5 1 97.19 3 ARG B O 1
ATOM 1499 N N . TYR B 1 4 ? -7.047 20.484 13.445 1 98.38 4 TYR B N 1
ATOM 1500 C CA . TYR B 1 4 ? -6.156 19.484 12.883 1 98.38 4 TYR B CA 1
ATOM 1501 C C . TYR B 1 4 ? -4.938 20.141 12.234 1 98.38 4 TYR B C 1
ATOM 1503 O O . TYR B 1 4 ? -5.035 21.234 11.688 1 98.38 4 TYR B O 1
ATOM 1511 N N . VAL B 1 5 ? -3.783 19.516 12.344 1 98.56 5 VAL B N 1
ATOM 1512 C CA . VAL B 1 5 ? -2.619 19.844 11.531 1 98.56 5 VAL B CA 1
ATOM 1513 C C . VAL B 1 5 ? -2.479 18.844 10.391 1 98.56 5 VAL B C 1
ATOM 1515 O O . VAL B 1 5 ? -2.533 17.641 10.602 1 98.56 5 VAL B O 1
ATOM 1518 N N . VAL B 1 6 ? -2.359 19.328 9.18 1 98.88 6 VAL B N 1
ATOM 1519 C CA . VAL B 1 6 ? -2.064 18.516 8.016 1 98.88 6 VAL B 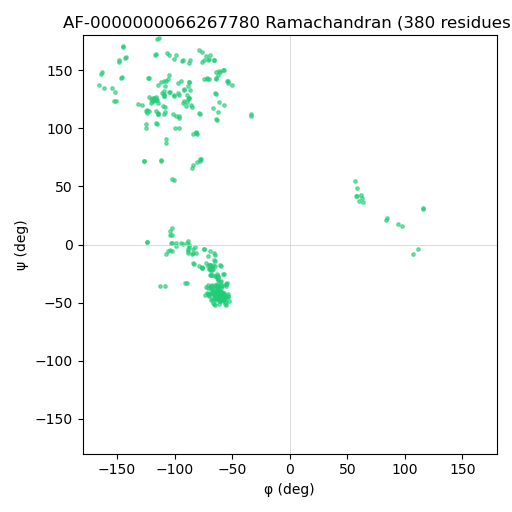CA 1
ATOM 1520 C C . VAL B 1 6 ? -0.705 18.891 7.438 1 98.88 6 VAL B C 1
ATOM 1522 O O . VAL B 1 6 ? -0.546 20 6.891 1 98.88 6 VAL B O 1
ATOM 1525 N N . GLY B 1 7 ? 0.302 18.062 7.691 1 98.88 7 GLY B N 1
ATOM 1526 C CA . GLY B 1 7 ? 1.6 18.203 7.051 1 98.88 7 GLY B CA 1
ATOM 1527 C C . GLY B 1 7 ? 1.684 17.484 5.711 1 98.88 7 GLY B C 1
ATOM 1528 O O . GLY B 1 7 ? 1.157 16.375 5.555 1 98.88 7 GLY B O 1
ATOM 1529 N N . ILE B 1 8 ? 2.312 18.094 4.762 1 98.88 8 ILE B N 1
ATOM 1530 C CA . ILE B 1 8 ? 2.516 17.562 3.418 1 98.88 8 ILE B CA 1
ATOM 1531 C C . ILE B 1 8 ? 4.008 17.531 3.098 1 98.88 8 ILE B C 1
ATOM 1533 O O . ILE B 1 8 ? 4.672 18.562 3.08 1 98.88 8 ILE B O 1
ATOM 1537 N N . SER B 1 9 ? 4.566 16.344 2.959 1 98.75 9 SER B N 1
ATOM 1538 C CA . SER B 1 9 ? 5.988 16.234 2.645 1 98.75 9 SER B CA 1
ATOM 1539 C C . SER B 1 9 ? 6.203 15.648 1.254 1 98.75 9 SER B C 1
ATOM 1541 O O . SER B 1 9 ? 5.242 15.414 0.517 1 98.75 9 SER B O 1
ATOM 1543 N N . GLY B 1 10 ? 7.52 15.562 0.849 1 97.81 10 GLY B N 1
ATOM 1544 C CA . GLY B 1 10 ? 7.922 15.383 -0.537 1 97.81 10 GLY B CA 1
ATOM 1545 C C . GLY B 1 10 ? 7.777 13.953 -1.018 1 97.81 10 GLY B C 1
ATOM 1546 O O . GLY B 1 10 ? 8.766 13.305 -1.374 1 97.81 10 GLY B O 1
ATOM 1547 N N . ALA B 1 11 ? 6.547 13.5 -1.248 1 98.38 11 ALA B N 1
ATOM 1548 C CA . ALA B 1 11 ? 6.207 12.219 -1.863 1 98.38 11 ALA B CA 1
ATOM 1549 C C . ALA B 1 11 ? 4.984 12.352 -2.768 1 98.38 11 ALA B C 1
ATOM 1551 O O . ALA B 1 11 ? 4.219 13.312 -2.652 1 98.38 11 ALA B O 1
ATOM 1552 N N . SER B 1 12 ? 4.809 11.383 -3.688 1 97.69 12 SER B N 1
ATOM 1553 C CA . SER B 1 12 ? 3.643 11.383 -4.566 1 97.69 12 SER B CA 1
ATOM 1554 C C . SER B 1 12 ? 2.352 11.211 -3.771 1 97.69 12 SER B C 1
ATOM 1556 O O . SER B 1 12 ? 2.32 10.477 -2.775 1 97.69 12 SER B O 1
ATOM 1558 N N . GLY B 1 13 ? 1.286 11.922 -4.227 1 98.5 13 GLY B N 1
ATOM 1559 C CA . GLY B 1 13 ? -0.019 11.758 -3.605 1 98.5 13 GLY B CA 1
ATOM 1560 C C . GLY B 1 13 ? -0.514 13.016 -2.92 1 98.5 13 GLY B C 1
ATOM 1561 O O . GLY B 1 13 ? -1.154 12.945 -1.868 1 98.5 13 GLY B O 1
ATOM 1562 N N . ILE B 1 14 ? -0.131 14.195 -3.441 1 98.69 14 ILE B N 1
ATOM 1563 C CA . ILE B 1 14 ? -0.578 15.477 -2.896 1 98.69 14 ILE B CA 1
ATOM 1564 C C . ILE B 1 14 ? -2.104 15.539 -2.916 1 98.69 14 ILE B C 1
ATOM 1566 O O . ILE B 1 14 ? -2.717 16.156 -2.049 1 98.69 14 ILE B O 1
ATOM 1570 N N . VAL B 1 15 ? -2.727 14.781 -3.82 1 98.75 15 VAL B N 1
ATOM 1571 C CA . VAL B 1 15 ? -4.18 14.766 -3.973 1 98.75 15 VAL B CA 1
ATOM 1572 C C . VAL B 1 15 ? -4.828 14.266 -2.686 1 98.75 15 VAL B C 1
ATOM 1574 O O . VAL B 1 15 ? -5.945 14.664 -2.35 1 98.75 15 VAL B O 1
ATOM 1577 N N . LEU B 1 16 ? -4.203 13.438 -1.925 1 98.94 16 LEU B N 1
ATOM 1578 C CA . LEU B 1 16 ? -4.734 12.938 -0.661 1 98.94 16 LEU B CA 1
ATOM 1579 C C . LEU B 1 16 ? -4.875 14.07 0.353 1 98.94 16 LEU B C 1
ATOM 1581 O O . LEU B 1 16 ? -5.871 14.141 1.081 1 98.94 16 LEU B O 1
ATOM 1585 N N . ALA B 1 17 ? -3.777 14.93 0.377 1 98.94 17 ALA B N 1
ATOM 1586 C CA . ALA B 1 17 ? -3.832 16.094 1.263 1 98.94 17 ALA B CA 1
ATOM 1587 C C . ALA B 1 17 ? -4.953 17.031 0.853 1 98.94 17 ALA B C 1
ATOM 1589 O O . ALA B 1 17 ? -5.684 17.547 1.704 1 98.94 17 ALA B O 1
ATOM 1590 N N . VAL B 1 18 ? -5.141 17.266 -0.441 1 98.81 18 VAL B N 1
ATOM 1591 C CA . VAL B 1 18 ? -6.188 18.141 -0.965 1 98.81 18 VAL B CA 1
ATOM 1592 C C . VAL B 1 18 ? -7.559 17.609 -0.553 1 98.81 18 VAL B C 1
ATOM 1594 O O . VAL B 1 18 ? -8.391 18.359 -0.035 1 98.81 18 VAL B O 1
ATOM 1597 N N . THR B 1 19 ? -7.762 16.344 -0.767 1 98.88 19 THR B N 1
ATOM 1598 C CA . THR B 1 19 ? -9.039 15.703 -0.446 1 98.88 19 THR B CA 1
ATOM 1599 C C . THR B 1 19 ? -9.312 15.773 1.054 1 98.88 19 THR B C 1
ATOM 1601 O O . THR B 1 19 ? -10.422 16.109 1.473 1 98.88 19 THR B O 1
ATOM 1604 N N . LEU B 1 20 ? -8.32 15.461 1.858 1 98.94 20 LEU B N 1
ATOM 1605 C CA . LEU B 1 20 ? -8.461 15.461 3.311 1 98.94 20 LEU B CA 1
ATOM 1606 C C . LEU B 1 20 ? -8.812 16.859 3.822 1 98.94 20 LEU B C 1
ATOM 1608 O O . LEU B 1 20 ? -9.773 17.031 4.574 1 98.94 20 LEU B O 1
ATOM 1612 N N . VAL B 1 21 ? -7.973 17.906 3.383 1 98.88 21 VAL B N 1
ATOM 1613 C CA . VAL B 1 21 ? -8.164 19.266 3.85 1 98.88 21 VAL B CA 1
ATOM 1614 C C . VAL B 1 21 ? -9.539 19.781 3.42 1 98.88 21 VAL B C 1
ATOM 1616 O O . VAL B 1 21 ? -10.258 20.391 4.211 1 98.88 21 VAL B O 1
ATOM 1619 N N . SER B 1 22 ? -9.945 19.453 2.15 1 98.75 22 SER B N 1
ATOM 1620 C CA . SER B 1 22 ? -11.258 19.859 1.658 1 98.75 22 SER B CA 1
ATOM 1621 C C . SER B 1 22 ? -12.383 19.25 2.496 1 98.75 22 SER B C 1
ATOM 1623 O O . SER B 1 22 ? -13.328 19.938 2.873 1 98.75 22 SER B O 1
ATOM 1625 N N . GLU B 1 23 ? -12.281 17.984 2.805 1 98.69 23 GLU B N 1
ATOM 1626 C CA . GLU B 1 23 ? -13.344 17.297 3.539 1 98.69 23 GLU B CA 1
ATOM 1627 C C . GLU B 1 23 ? -13.406 17.781 4.988 1 98.69 23 GLU B C 1
ATOM 1629 O O . GLU B 1 23 ? -14.492 17.984 5.535 1 98.69 23 GLU B O 1
ATOM 1634 N N . LEU B 1 24 ? -12.203 17.953 5.691 1 98.81 24 LEU B N 1
ATOM 1635 C CA . LEU B 1 24 ? -12.172 18.469 7.051 1 98.81 24 LEU B CA 1
ATOM 1636 C C . LEU B 1 24 ? -12.805 19.859 7.113 1 98.81 24 LEU B C 1
ATOM 1638 O O . LEU B 1 24 ? -13.531 20.172 8.055 1 98.81 24 LEU B O 1
ATOM 1642 N N . ALA B 1 25 ? -12.477 20.703 6.066 1 98.62 25 ALA B N 1
ATOM 1643 C CA . ALA B 1 25 ? -13.062 22.031 6 1 98.62 25 ALA B CA 1
ATOM 1644 C C . ALA B 1 25 ? -14.578 21.969 5.812 1 98.62 25 ALA B C 1
ATOM 1646 O O . ALA B 1 25 ? -15.32 22.703 6.457 1 98.62 25 ALA B O 1
ATOM 1647 N N . ARG B 1 26 ? -15.016 21.109 4.906 1 98.19 26 ARG B N 1
ATOM 1648 C CA . ARG B 1 26 ? -16.438 20.906 4.66 1 98.19 26 ARG B CA 1
ATOM 1649 C C . ARG B 1 26 ? -17.172 20.531 5.945 1 98.19 26 ARG B C 1
ATOM 1651 O O . ARG B 1 26 ? -18.297 20.969 6.168 1 98.19 26 ARG B O 1
ATOM 1658 N N . LEU B 1 27 ? -16.531 19.812 6.824 1 98.06 27 LEU B N 1
ATOM 1659 C CA . LEU B 1 27 ? -17.109 19.375 8.086 1 98.06 27 LEU B CA 1
ATOM 1660 C C . LEU B 1 27 ? -17.047 20.469 9.141 1 98.06 27 LEU B C 1
ATOM 1662 O O . LEU B 1 27 ? -17.516 20.297 10.266 1 98.06 27 LEU B O 1
ATOM 1666 N N . GLY B 1 28 ? -16.375 21.531 8.828 1 98.06 28 GLY B N 1
ATOM 1667 C CA . GLY B 1 28 ? -16.422 22.719 9.68 1 98.06 28 GLY B CA 1
ATOM 1668 C C . GLY B 1 28 ? -15.242 22.812 10.633 1 98.06 28 GLY B C 1
ATOM 1669 O O . GLY B 1 28 ? -15.289 23.562 11.609 1 98.06 28 GLY B O 1
ATOM 1670 N N . HIS B 1 29 ? -14.172 22.047 10.391 1 98.5 29 HIS B N 1
ATOM 1671 C CA . HIS B 1 29 ? -13.031 22.031 11.297 1 98.5 29 HIS B CA 1
ATOM 1672 C C . HIS B 1 29 ? -11.977 23.047 10.859 1 98.5 29 HIS B C 1
ATOM 1674 O O . HIS B 1 29 ? -12 23.516 9.727 1 98.5 29 HIS B O 1
ATOM 1680 N N . HIS B 1 30 ? -11.141 23.438 11.758 1 97.75 30 HIS B N 1
ATOM 1681 C CA . HIS B 1 30 ? -9.984 24.297 11.492 1 97.75 30 HIS B CA 1
ATOM 1682 C C . HIS B 1 30 ? -8.766 23.453 11.109 1 97.75 30 HIS B C 1
ATOM 1684 O O . HIS B 1 30 ? -8.477 22.453 11.758 1 97.75 30 HIS B O 1
ATOM 1690 N N . ILE B 1 31 ? -8.047 23.891 10.102 1 98.69 31 ILE B N 1
ATOM 1691 C CA . ILE B 1 31 ? -6.93 23.078 9.609 1 98.69 31 ILE B CA 1
ATOM 1692 C C . ILE B 1 31 ? -5.684 23.953 9.469 1 98.69 31 ILE B C 1
ATOM 1694 O O . ILE B 1 31 ? -5.691 24.953 8.734 1 98.69 31 ILE B O 1
ATOM 1698 N N . ASP B 1 32 ? -4.586 23.625 10.156 1 98.12 32 ASP B N 1
ATOM 1699 C CA . ASP B 1 32 ? -3.254 24.188 9.945 1 98.12 32 ASP B CA 1
ATOM 1700 C C . ASP B 1 32 ? -2.451 23.328 8.969 1 98.12 32 ASP B C 1
ATOM 1702 O O . ASP B 1 32 ? -2.209 22.156 9.227 1 98.12 32 ASP B O 1
ATOM 1706 N N . VAL B 1 33 ? -2.004 23.906 7.871 1 98.69 33 VAL B N 1
ATOM 1707 C CA . VAL B 1 33 ? -1.321 23.156 6.82 1 98.69 33 VAL B CA 1
ATOM 1708 C C . VAL B 1 33 ? 0.149 23.562 6.77 1 98.69 33 VAL B C 1
ATOM 1710 O O . VAL B 1 33 ? 0.47 24.75 6.797 1 98.69 33 VAL B O 1
ATOM 1713 N N . ILE B 1 34 ? 1.051 22.641 6.77 1 98.62 34 ILE B N 1
ATOM 1714 C CA . ILE B 1 34 ? 2.486 22.828 6.605 1 98.62 34 ILE B CA 1
ATOM 1715 C C . ILE B 1 34 ? 2.979 22.062 5.383 1 98.62 34 ILE B C 1
ATOM 1717 O O . ILE B 1 34 ? 2.814 20.844 5.305 1 98.62 34 ILE B O 1
ATOM 1721 N N . ILE B 1 35 ? 3.578 22.703 4.406 1 98.56 35 ILE B N 1
ATOM 1722 C CA . ILE B 1 35 ? 4.031 22.094 3.158 1 98.56 35 ILE B CA 1
ATOM 1723 C C . ILE B 1 35 ? 5.547 22.219 3.047 1 98.56 35 ILE B C 1
ATOM 1725 O O . ILE B 1 35 ? 6.105 23.297 3.188 1 98.56 35 ILE B O 1
ATOM 1729 N N . SER B 1 36 ? 6.266 21.109 2.865 1 98.44 36 SER B N 1
ATOM 1730 C CA . SER B 1 36 ? 7.711 21.141 2.678 1 98.44 36 SER B CA 1
ATOM 1731 C C . SER B 1 36 ? 8.078 21.641 1.287 1 98.44 36 SER B C 1
ATOM 1733 O O . SER B 1 36 ? 7.258 21.594 0.368 1 98.44 36 SER B O 1
ATOM 1735 N N . PRO B 1 37 ? 9.328 22.125 1.136 1 97.12 37 PRO B N 1
ATOM 1736 C CA . PRO B 1 37 ? 9.758 22.547 -0.198 1 97.12 37 PRO B CA 1
ATOM 1737 C C . PRO B 1 37 ? 9.641 21.438 -1.241 1 97.12 37 PRO B C 1
ATOM 1739 O O . PRO B 1 37 ? 9.211 21.688 -2.369 1 97.12 37 PRO B O 1
ATOM 1742 N N . SER B 1 38 ? 10.008 20.266 -0.896 1 97.69 38 SER B N 1
ATOM 1743 C CA . SER B 1 38 ? 9.906 19.141 -1.824 1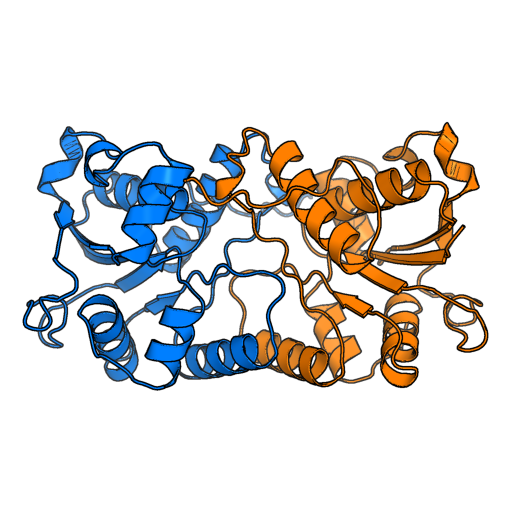 97.69 38 SER B CA 1
ATOM 1744 C C . SER B 1 38 ? 8.453 18.859 -2.188 1 97.69 38 SER B C 1
ATOM 1746 O O . SER B 1 38 ? 8.156 18.484 -3.326 1 97.69 38 SER B O 1
ATOM 1748 N N . ALA B 1 39 ? 7.559 18.969 -1.234 1 98.25 39 ALA B N 1
ATOM 1749 C CA . ALA B 1 39 ? 6.137 18.781 -1.509 1 98.25 39 ALA B CA 1
ATOM 1750 C C . ALA B 1 39 ? 5.613 19.844 -2.471 1 98.25 39 ALA B C 1
ATOM 1752 O O . ALA B 1 39 ? 4.73 19.578 -3.287 1 98.25 39 ALA B O 1
ATOM 1753 N N . GLN B 1 40 ? 6.125 21.078 -2.332 1 97.5 40 GLN B N 1
ATOM 1754 C CA . GLN B 1 40 ? 5.723 22.141 -3.246 1 97.5 40 GLN B CA 1
ATOM 1755 C C . GLN B 1 40 ? 6.051 21.766 -4.691 1 97.5 40 GLN B C 1
ATOM 1757 O O . GLN B 1 40 ? 5.25 22.016 -5.598 1 97.5 40 GLN B O 1
ATOM 1762 N N . LYS B 1 41 ? 7.262 21.172 -4.883 1 95.38 41 LYS B N 1
ATOM 1763 C CA . LYS B 1 41 ? 7.641 20.719 -6.215 1 95.38 41 LYS B CA 1
ATOM 1764 C C . LYS B 1 41 ? 6.691 19.625 -6.719 1 95.38 41 LYS B C 1
ATOM 1766 O O . LYS B 1 41 ? 6.238 19.672 -7.863 1 95.38 41 LYS B O 1
ATOM 1771 N N . THR B 1 42 ? 6.332 18.688 -5.863 1 96.31 42 THR B N 1
ATOM 1772 C CA . THR B 1 42 ? 5.441 17.594 -6.223 1 96.31 42 THR B CA 1
ATOM 1773 C C . THR B 1 42 ? 4.051 18.125 -6.566 1 96.31 42 THR B C 1
ATOM 1775 O O . THR B 1 42 ? 3.395 17.625 -7.477 1 96.31 42 THR B O 1
ATOM 1778 N N . LEU B 1 43 ? 3.627 19.094 -5.777 1 97.12 43 LEU B N 1
ATOM 1779 C CA . LEU B 1 43 ? 2.352 19.75 -6.055 1 97.12 43 LEU B CA 1
ATOM 1780 C C . LEU B 1 43 ? 2.299 20.25 -7.492 1 97.12 43 LEU B C 1
ATOM 1782 O O . LEU B 1 43 ? 1.318 20 -8.203 1 97.12 43 LEU B O 1
ATOM 1786 N N . TYR B 1 44 ? 3.303 20.906 -7.848 1 94.25 44 TYR B N 1
ATOM 1787 C CA . TYR B 1 44 ? 3.369 21.438 -9.211 1 94.25 44 TYR B CA 1
ATOM 1788 C C . TYR B 1 44 ? 3.338 20.297 -10.227 1 94.25 44 TYR B C 1
ATOM 1790 O O . TYR B 1 44 ? 2.586 20.359 -11.203 1 94.25 44 TYR B O 1
ATOM 1798 N N . TYR B 1 45 ? 4.121 19.219 -10.031 1 93.12 45 TYR B N 1
ATOM 1799 C CA . TYR B 1 45 ? 4.254 18.125 -10.984 1 93.12 45 TYR B CA 1
ATOM 1800 C C . TYR B 1 45 ? 2.959 17.328 -11.086 1 93.12 45 TYR B C 1
ATOM 1802 O O . TYR B 1 45 ? 2.59 16.859 -12.164 1 93.12 45 TYR B O 1
ATOM 1810 N N . GLU B 1 46 ? 2.229 17.172 -9.969 1 96 46 GLU B N 1
ATOM 1811 C CA . GLU B 1 46 ? 1.068 16.297 -9.938 1 96 46 GLU B CA 1
ATOM 1812 C C . GLU B 1 46 ? -0.212 17.047 -10.289 1 96 46 GLU B C 1
ATOM 1814 O O . GLU B 1 46 ? -1.113 16.5 -10.922 1 96 46 GLU B O 1
ATOM 1819 N N . LEU B 1 47 ? -0.246 18.312 -9.891 1 96.69 47 LEU B N 1
ATOM 1820 C CA . LEU B 1 47 ? -1.534 19 -9.977 1 96.69 47 LEU B CA 1
ATOM 1821 C C . LEU B 1 47 ? -1.427 20.266 -10.82 1 96.69 47 LEU B C 1
ATOM 1823 O O . LEU B 1 47 ? -2.393 21.016 -10.938 1 96.69 47 LEU B O 1
ATOM 1827 N N . ASP B 1 48 ? -0.287 20.531 -11.352 1 95.31 48 ASP B N 1
ATOM 1828 C CA . ASP B 1 48 ? -0.053 21.641 -12.281 1 95.31 48 ASP B CA 1
ATOM 1829 C C . ASP B 1 48 ? -0.422 22.969 -11.648 1 95.31 48 ASP B C 1
ATOM 1831 O O . ASP B 1 48 ? -1.099 23.797 -12.273 1 95.31 48 ASP B O 1
ATOM 1835 N N . THR B 1 49 ? -0.061 23.156 -10.367 1 96.38 49 THR B N 1
ATOM 1836 C CA . THR B 1 49 ? -0.269 24.422 -9.664 1 96.38 49 THR B CA 1
ATOM 1837 C C . THR B 1 49 ? 0.823 24.656 -8.625 1 96.38 49 THR B C 1
ATOM 1839 O O . THR B 1 49 ? 1.452 23.703 -8.156 1 96.38 49 THR B O 1
ATOM 1842 N N . LYS B 1 50 ? 1.003 25.891 -8.289 1 95.19 50 LYS B N 1
ATOM 1843 C CA . LYS B 1 50 ? 1.99 26.25 -7.273 1 95.19 50 LYS B CA 1
ATOM 1844 C C . LYS B 1 50 ? 1.315 26.641 -5.961 1 95.19 50 LYS B C 1
ATOM 1846 O O . LYS B 1 50 ? 1.987 26.828 -4.945 1 95.19 50 LYS B O 1
ATOM 1851 N N . SER B 1 51 ? 0.067 26.703 -5.996 1 97.25 51 SER B N 1
ATOM 1852 C CA . SER B 1 51 ? -0.678 27.109 -4.809 1 97.25 51 SER B CA 1
ATOM 1853 C C . SER B 1 51 ? -1.57 25.969 -4.305 1 97.25 51 SER B C 1
ATOM 1855 O O . SER B 1 51 ? -2.545 25.609 -4.961 1 97.25 51 SER B O 1
ATOM 1857 N N . PHE B 1 52 ? -1.249 25.516 -3.172 1 98.25 52 PHE B N 1
ATOM 1858 C CA . PHE B 1 52 ? -2.059 24.469 -2.559 1 98.25 52 PHE B CA 1
ATOM 1859 C C . PHE B 1 52 ? -3.48 24.969 -2.314 1 98.25 52 PHE B C 1
ATOM 1861 O O . PHE B 1 52 ? -4.445 24.25 -2.586 1 98.25 52 PHE B O 1
ATOM 1868 N N . LEU B 1 53 ? -3.639 26.188 -1.858 1 97.56 53 LEU B N 1
ATOM 1869 C CA . LEU B 1 53 ? -4.949 26.734 -1.525 1 97.56 53 LEU B CA 1
ATOM 1870 C C . LEU B 1 53 ? -5.836 26.828 -2.762 1 97.56 53 LEU B C 1
ATOM 1872 O O . LEU B 1 53 ? -7.059 26.688 -2.666 1 97.56 53 LEU B O 1
ATOM 1876 N N . SER B 1 54 ? -5.238 26.969 -3.941 1 97.69 54 SER B N 1
ATOM 1877 C CA . SER B 1 54 ? -6.008 27.062 -5.176 1 97.69 54 SER B CA 1
ATOM 1878 C C . SER B 1 54 ? -6.684 25.734 -5.508 1 97.69 54 SER B C 1
ATOM 1880 O O . SER B 1 54 ? -7.582 25.688 -6.352 1 97.69 54 SER B O 1
ATOM 1882 N N . THR B 1 55 ? -6.234 24.641 -4.918 1 98.12 55 THR B N 1
ATOM 1883 C CA . THR B 1 55 ? -6.816 23.328 -5.172 1 98.12 55 THR B CA 1
ATOM 1884 C C . THR B 1 55 ? -8.047 23.109 -4.297 1 98.12 55 THR B C 1
ATOM 1886 O O . THR B 1 55 ? -8.773 22.125 -4.477 1 98.12 55 THR B O 1
ATOM 1889 N N . ILE B 1 56 ? -8.312 24 -3.391 1 98.12 56 ILE B N 1
ATOM 1890 C CA . ILE B 1 56 ? -9.414 23.891 -2.436 1 98.12 56 ILE B CA 1
ATOM 1891 C C . ILE B 1 56 ? -10.5 24.906 -2.787 1 98.12 56 ILE B C 1
ATOM 1893 O O . ILE B 1 56 ? -10.203 26.047 -3.141 1 98.12 56 ILE B O 1
ATOM 1897 N N . PRO B 1 57 ? -11.773 24.562 -2.682 1 97.06 57 PRO B N 1
ATOM 1898 C CA . PRO B 1 57 ? -12.836 25.547 -2.924 1 97.06 57 PRO B CA 1
ATOM 1899 C C . PRO B 1 57 ? -12.688 26.797 -2.068 1 97.06 57 PRO B C 1
ATOM 1901 O O . PRO B 1 57 ? -12.398 26.703 -0.872 1 97.06 57 PRO B O 1
ATOM 1904 N N . GLN B 1 58 ? -12.953 27.906 -2.627 1 97.25 58 GLN B N 1
ATOM 1905 C CA . GLN B 1 58 ? -12.672 29.203 -2.012 1 97.25 58 GLN B CA 1
ATOM 1906 C C . GLN B 1 58 ? -13.484 29.375 -0.731 1 97.25 58 GLN B C 1
ATOM 1908 O O . GLN B 1 58 ? -13.008 30 0.224 1 97.25 58 GLN B O 1
ATOM 1913 N N . ASN B 1 59 ? -14.641 28.906 -0.688 1 97.44 59 ASN B N 1
ATOM 1914 C CA . ASN B 1 59 ? -15.516 29.109 0.466 1 97.44 59 ASN B CA 1
ATOM 1915 C C . ASN B 1 59 ? -14.969 28.422 1.708 1 97.44 59 ASN B C 1
ATOM 1917 O O . ASN B 1 59 ? -15.438 28.672 2.822 1 97.44 59 ASN B O 1
ATOM 1921 N N . PHE B 1 60 ? -13.93 27.594 1.6 1 97.69 60 PHE B N 1
ATOM 1922 C CA . PHE B 1 60 ? -13.352 26.875 2.734 1 97.69 60 PHE B CA 1
ATOM 1923 C C . PHE B 1 60 ? -12.062 27.547 3.193 1 97.69 60 PHE B C 1
ATOM 1925 O O . PHE B 1 60 ? -11.477 27.141 4.199 1 97.69 60 PHE B O 1
ATOM 1932 N N . HIS B 1 61 ? -11.586 28.547 2.496 1 98 61 HIS B N 1
ATOM 1933 C CA . HIS B 1 61 ? -10.258 29.109 2.713 1 98 61 HIS B CA 1
ATOM 1934 C C . HIS B 1 61 ? -10.125 29.703 4.113 1 98 61 HIS B C 1
ATOM 1936 O O . HIS B 1 61 ? -9.047 29.688 4.699 1 98 61 HIS B O 1
ATOM 1942 N N . ASN B 1 62 ? -11.266 30.172 4.695 1 97.25 62 ASN B N 1
ATOM 1943 C CA . ASN B 1 62 ? -11.227 30.812 6 1 97.25 62 ASN B CA 1
ATOM 1944 C C . ASN B 1 62 ? -10.914 29.812 7.113 1 97.25 62 ASN B C 1
ATOM 1946 O O . ASN B 1 62 ? -10.531 30.203 8.211 1 97.25 62 ASN B O 1
ATOM 1950 N N . GLN B 1 63 ? -11.125 28.516 6.895 1 97.69 63 GLN B N 1
ATOM 1951 C CA . GLN B 1 63 ? -10.875 27.469 7.875 1 97.69 63 GLN B CA 1
ATOM 1952 C C . GLN B 1 63 ? -9.438 26.953 7.793 1 97.69 63 GLN B C 1
ATOM 1954 O O . GLN B 1 63 ? -9.023 26.141 8.609 1 97.69 63 GLN B O 1
ATOM 1959 N N . ILE B 1 64 ? -8.633 27.422 6.785 1 98.31 64 ILE B N 1
ATOM 1960 C CA . ILE B 1 64 ? -7.32 26.875 6.473 1 98.31 64 ILE B CA 1
ATOM 1961 C C . ILE B 1 64 ? -6.242 27.922 6.707 1 98.31 64 ILE B C 1
ATOM 1963 O O . ILE B 1 64 ? -6.34 29.047 6.203 1 98.31 64 ILE B O 1
ATOM 1967 N N . VAL B 1 65 ? -5.211 27.641 7.473 1 97.44 65 VAL B N 1
ATOM 1968 C CA . VAL B 1 65 ? -4.055 28.5 7.684 1 97.44 65 VAL B CA 1
ATOM 1969 C C . VAL B 1 65 ? -2.791 27.812 7.188 1 97.44 65 VAL B C 1
ATOM 1971 O O . VAL B 1 65 ? -2.49 26.688 7.605 1 97.44 65 VAL B O 1
ATOM 1974 N N . LEU B 1 66 ? -2.076 28.391 6.324 1 97.5 66 LEU B N 1
ATOM 1975 C CA . LEU B 1 66 ? -0.803 27.891 5.824 1 97.5 66 LEU B CA 1
ATOM 1976 C C . LEU B 1 66 ? 0.356 28.391 6.676 1 97.5 66 LEU B C 1
ATOM 1978 O O . LEU B 1 66 ? 0.448 29.594 6.953 1 97.5 66 LEU B O 1
ATOM 1982 N N . HIS B 1 67 ? 1.176 27.5 7.098 1 96.81 67 HIS B N 1
ATOM 1983 C CA . HIS B 1 67 ? 2.363 27.859 7.863 1 96.81 67 HIS B CA 1
ATOM 1984 C C . HIS B 1 67 ? 3.635 27.594 7.062 1 96.81 67 HIS B C 1
ATOM 1986 O O . HIS B 1 67 ? 3.736 26.594 6.367 1 96.81 67 HIS B O 1
ATOM 1992 N N . HIS B 1 68 ? 4.539 28.5 7.199 1 95.69 68 HIS B N 1
ATOM 1993 C CA . HIS B 1 68 ? 5.852 28.25 6.613 1 95.69 68 HIS B CA 1
ATOM 1994 C C . HIS B 1 68 ? 6.613 27.188 7.406 1 95.69 68 HIS B C 1
ATOM 1996 O O . HIS B 1 68 ? 6.586 27.203 8.641 1 95.69 68 HIS B O 1
ATOM 2002 N N . ILE B 1 69 ? 7.312 26.391 6.773 1 96.06 69 ILE B N 1
ATOM 2003 C CA . ILE B 1 69 ? 7.969 25.234 7.371 1 96.06 69 ILE B CA 1
ATOM 2004 C C . ILE B 1 69 ? 9.086 25.703 8.305 1 96.06 69 ILE B C 1
ATOM 2006 O O . ILE B 1 69 ? 9.477 24.984 9.227 1 96.06 69 ILE B O 1
ATOM 2010 N N . SER B 1 70 ? 9.609 26.875 8.148 1 93.5 70 SER B N 1
ATOM 2011 C CA . SER B 1 70 ? 10.703 27.391 8.961 1 93.5 70 SER B CA 1
ATOM 2012 C C . SER B 1 70 ? 10.18 28.078 10.219 1 93.5 70 SER B C 1
ATOM 2014 O O . SER B 1 70 ? 10.969 28.516 11.062 1 93.5 70 SER B O 1
ATOM 2016 N N . SER B 1 71 ? 8.852 28.156 10.367 1 91.25 71 SER B N 1
ATOM 2017 C CA . SER B 1 71 ? 8.258 28.828 11.516 1 91.25 71 SER B CA 1
ATOM 2018 C C . SER B 1 71 ? 8.156 27.891 12.719 1 91.25 71 SER B C 1
ATOM 2020 O O . SER B 1 71 ? 7.07 27.656 13.25 1 91.25 71 SER B O 1
ATOM 2022 N N . ILE B 1 72 ? 9.219 27.531 13.195 1 85.56 72 ILE B N 1
ATOM 2023 C CA . ILE B 1 72 ? 9.297 26.531 14.25 1 85.56 72 ILE B CA 1
ATOM 2024 C C . ILE B 1 72 ? 8.688 27.078 15.539 1 85.56 72 ILE B C 1
ATOM 2026 O O . ILE B 1 72 ? 8.227 26.312 16.391 1 85.56 72 ILE B O 1
ATOM 2030 N N . GLU B 1 73 ? 8.578 28.406 15.609 1 83.19 73 GLU B N 1
ATOM 2031 C CA . GLU B 1 73 ? 8.047 29.047 16.797 1 83.19 73 GLU B CA 1
ATOM 2032 C C . GLU B 1 73 ? 6.527 29.172 16.734 1 83.19 73 GLU B C 1
ATOM 2034 O O . GLU B 1 73 ? 5.895 29.641 17.672 1 83.19 73 GLU B O 1
ATOM 2039 N N . SER B 1 74 ? 5.992 28.625 15.672 1 85.38 74 SER B N 1
ATOM 2040 C CA . SER B 1 74 ? 4.547 28.703 15.492 1 85.38 74 SER B CA 1
ATOM 2041 C C . SER B 1 74 ? 3.811 28.016 16.641 1 85.38 74 SER B C 1
ATOM 2043 O O . SER B 1 74 ? 4.285 27.016 17.188 1 85.38 74 SER B O 1
ATOM 2045 N N . SER B 1 75 ? 2.689 28.5 16.953 1 84.5 75 SER B N 1
ATOM 2046 C CA . SER B 1 75 ? 1.878 27.969 18.047 1 84.5 75 SER B CA 1
ATOM 2047 C C . SER B 1 75 ? 1.417 26.547 17.766 1 84.5 75 SER B C 1
ATOM 2049 O O . SER B 1 75 ? 1.1 25.797 18.688 1 84.5 75 SER B O 1
ATOM 2051 N N . VAL B 1 76 ? 1.44 26.109 16.562 1 88.75 76 VAL B N 1
ATOM 2052 C CA . VAL B 1 76 ? 0.96 24.781 16.219 1 88.75 76 VAL B CA 1
ATOM 2053 C C . VAL B 1 76 ? 1.933 23.719 16.75 1 88.75 76 VAL B C 1
ATOM 2055 O O . VAL B 1 76 ? 1.592 22.547 16.828 1 88.75 76 VAL B O 1
ATOM 2058 N N . SER B 1 77 ? 3.182 24.172 17.062 1 85.06 77 SER B N 1
ATOM 2059 C CA . SER B 1 77 ? 4.176 23.219 17.562 1 85.06 77 SER B CA 1
ATOM 2060 C C . SER B 1 77 ? 4.332 23.344 19.078 1 85.06 77 SER B C 1
ATOM 2062 O O . SER B 1 77 ? 5.297 22.828 19.656 1 85.06 77 SER B O 1
ATOM 2064 N N . SER B 1 78 ? 3.42 24.141 19.578 1 80.81 78 SER B N 1
ATOM 2065 C CA . SER B 1 78 ? 3.486 24.266 21.031 1 80.81 78 SER B CA 1
ATOM 2066 C C . SER B 1 78 ? 2.592 23.234 21.719 1 80.81 78 SER B C 1
ATOM 2068 O O . SER B 1 78 ? 1.44 23.047 21.328 1 80.81 78 SER B O 1
ATOM 2070 N N . GLY B 1 79 ? 3.049 22.594 22.656 1 74.25 79 GLY B N 1
ATOM 2071 C CA . GLY B 1 79 ? 2.293 21.641 23.438 1 74.25 79 GLY B CA 1
ATOM 2072 C C . GLY B 1 79 ? 1.083 22.234 24.125 1 74.25 79 GLY B C 1
ATOM 2073 O O . GLY B 1 79 ? 0.162 21.516 24.516 1 74.25 79 GLY B O 1
ATOM 2074 N N . SER B 1 80 ? 1.091 23.531 24.234 1 74.44 80 SER B N 1
ATOM 2075 C CA . SER B 1 80 ? -0.002 24.188 24.938 1 74.44 80 SER B CA 1
ATOM 2076 C C . SER B 1 80 ? -1.201 24.406 24.031 1 74.44 80 SER B C 1
ATOM 2078 O O . SER B 1 80 ? -2.309 24.672 24.5 1 74.44 80 SER B O 1
ATOM 2080 N N . ASN B 1 81 ? -0.971 24.312 22.781 1 79.25 81 ASN B N 1
ATOM 2081 C CA . ASN B 1 81 ? -2.07 24.406 21.828 1 79.25 81 ASN B CA 1
ATOM 2082 C C . ASN B 1 81 ? -2.723 23.047 21.578 1 79.25 81 ASN B C 1
ATOM 2084 O O . ASN B 1 81 ? -2.031 22.062 21.328 1 79.25 81 ASN B O 1
ATOM 2088 N N . THR B 1 82 ? -4.039 23.109 21.797 1 86.75 82 THR B N 1
ATOM 2089 C CA . THR B 1 82 ? -4.719 21.828 21.734 1 86.75 82 THR B CA 1
ATOM 2090 C C . THR B 1 82 ? -4.996 21.438 20.281 1 86.75 82 THR B C 1
ATOM 2092 O O . THR B 1 82 ? -5.785 22.094 19.594 1 86.75 82 THR B O 1
ATOM 2095 N N . ILE B 1 83 ? -4.184 20.688 19.688 1 94.5 83 ILE B N 1
ATOM 2096 C CA . ILE B 1 83 ? -4.363 20.047 18.391 1 94.5 83 ILE B CA 1
ATOM 2097 C C . ILE B 1 83 ? -5.02 18.688 18.578 1 94.5 83 ILE B C 1
ATOM 2099 O O . ILE B 1 83 ? -4.535 17.859 19.359 1 94.5 83 ILE B O 1
ATOM 2103 N N . ASP B 1 84 ? -6.168 18.516 17.922 1 97.38 84 ASP B N 1
ATOM 2104 C CA . ASP B 1 84 ? -6.898 17.25 18.078 1 97.38 84 ASP B CA 1
ATOM 2105 C C . ASP B 1 84 ? -6.156 16.094 17.422 1 97.38 84 ASP B C 1
ATOM 2107 O O . ASP B 1 84 ? -6.176 14.977 17.922 1 97.38 84 ASP B O 1
ATOM 2111 N N . ALA B 1 85 ? -5.527 16.344 16.328 1 98.5 85 ALA B N 1
ATOM 2112 C CA . ALA B 1 85 ? -4.738 15.32 15.633 1 98.5 85 ALA B CA 1
ATOM 2113 C C . ALA B 1 85 ? -3.797 15.953 14.609 1 98.5 85 ALA B C 1
ATOM 2115 O O . ALA B 1 85 ? -4.062 17.047 14.109 1 98.5 85 ALA B O 1
ATOM 2116 N N . THR B 1 86 ? -2.664 15.352 14.43 1 98.75 86 THR B N 1
ATOM 2117 C CA . THR B 1 86 ? -1.726 15.68 13.359 1 98.75 86 THR B CA 1
ATOM 2118 C C . THR B 1 86 ? -1.692 14.57 12.312 1 98.75 86 THR B C 1
ATOM 2120 O O . THR B 1 86 ? -1.562 13.391 12.648 1 98.75 86 THR B O 1
ATOM 2123 N N . ILE B 1 87 ? -1.877 14.953 11.055 1 98.94 87 ILE B N 1
ATOM 2124 C CA . ILE B 1 87 ? -1.793 14.023 9.93 1 98.94 87 ILE B CA 1
ATOM 2125 C C . ILE B 1 87 ? -0.706 14.484 8.961 1 98.94 87 ILE B C 1
ATOM 2127 O O . ILE B 1 87 ? -0.692 15.641 8.531 1 98.94 87 ILE B O 1
ATOM 2131 N N . ILE B 1 88 ? 0.226 13.656 8.641 1 99 88 ILE B N 1
ATOM 2132 C CA . ILE B 1 88 ? 1.187 13.961 7.59 1 99 88 ILE B CA 1
ATOM 2133 C C . ILE B 1 88 ? 0.9 13.102 6.363 1 99 88 ILE B C 1
ATOM 2135 O O . ILE B 1 88 ? 1.087 11.883 6.395 1 99 88 ILE B O 1
ATOM 2139 N N . VAL B 1 89 ? 0.478 13.797 5.219 1 98.94 89 VAL B N 1
ATOM 2140 C CA . VAL B 1 89 ? -0.027 13.094 4.043 1 98.94 89 VAL B CA 1
ATOM 2141 C C . VAL B 1 89 ? 0.23 13.93 2.791 1 98.94 89 VAL B C 1
ATOM 2143 O O . VAL B 1 89 ? -0.238 15.062 2.688 1 98.94 89 VAL B O 1
ATOM 2146 N N . PRO B 1 90 ? 0.887 13.438 1.822 1 98.94 90 PRO B N 1
ATOM 2147 C CA . PRO B 1 90 ? 1.724 12.242 1.963 1 98.94 90 PRO B CA 1
ATOM 2148 C C . PRO B 1 90 ? 2.922 12.469 2.883 1 98.94 90 PRO B C 1
ATOM 2150 O O . PRO B 1 90 ? 3.273 13.609 3.176 1 98.94 90 PRO B O 1
ATOM 2153 N N . CYS B 1 91 ? 3.443 11.438 3.375 1 98.94 91 CYS B N 1
ATOM 2154 C CA . CYS B 1 91 ? 4.617 11.477 4.242 1 98.94 91 CYS B CA 1
ATOM 2155 C C . CYS B 1 91 ? 5.812 10.805 3.576 1 98.94 91 CYS B C 1
ATOM 2157 O O . CYS B 1 91 ? 5.793 9.594 3.334 1 98.94 91 CYS B O 1
ATOM 2159 N N . SER B 1 92 ? 6.852 11.578 3.229 1 98.81 92 SER B N 1
ATOM 2160 C CA . SER B 1 92 ? 8.047 11.039 2.584 1 98.81 92 SER B CA 1
ATOM 2161 C C . SER B 1 92 ? 8.867 10.195 3.557 1 98.81 92 SER B C 1
ATOM 2163 O O . SER B 1 92 ? 8.789 10.391 4.77 1 98.81 92 SER B O 1
ATOM 2165 N N . VAL B 1 93 ? 9.734 9.297 3.037 1 98.69 93 VAL B N 1
ATOM 2166 C CA . VAL B 1 93 ? 10.578 8.461 3.885 1 98.69 93 VAL B CA 1
ATOM 2167 C C . VAL B 1 93 ? 11.625 9.32 4.582 1 98.69 93 VAL B C 1
ATOM 2169 O O . VAL B 1 93 ? 12.078 8.992 5.68 1 98.69 93 VAL B O 1
ATOM 2172 N N . ALA B 1 94 ? 12.016 10.531 3.951 1 98.62 94 ALA B N 1
ATOM 2173 C CA . ALA B 1 94 ? 12.906 11.469 4.621 1 98.62 94 ALA B CA 1
ATOM 2174 C C . ALA B 1 94 ? 12.258 12.031 5.887 1 98.62 94 ALA B C 1
ATOM 2176 O O . ALA B 1 94 ? 12.906 12.109 6.934 1 98.62 94 ALA B O 1
ATOM 2177 N N . THR B 1 95 ? 11.008 12.391 5.754 1 98.88 95 THR B N 1
ATOM 2178 C CA 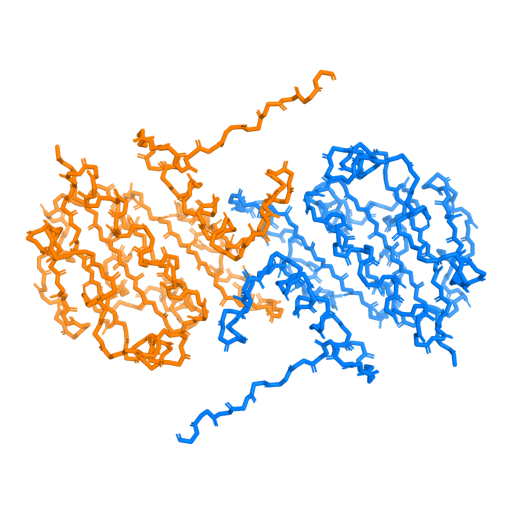. THR B 1 95 ? 10.273 12.898 6.902 1 98.88 95 THR B CA 1
ATOM 2179 C C . THR B 1 95 ? 10.055 11.805 7.941 1 98.88 95 THR B C 1
ATOM 2181 O O . THR B 1 95 ? 10.219 12.031 9.141 1 98.88 95 THR B O 1
ATOM 2184 N N . VAL B 1 96 ? 9.734 10.617 7.52 1 98.94 96 VAL B N 1
ATOM 2185 C CA . VAL B 1 96 ? 9.609 9.469 8.414 1 98.94 96 VAL B CA 1
ATOM 2186 C C . VAL B 1 96 ? 10.898 9.289 9.211 1 98.94 96 VAL B C 1
ATOM 2188 O O . VAL B 1 96 ? 10.859 9.156 10.438 1 98.94 96 VAL B O 1
ATOM 2191 N N . ALA B 1 97 ? 12 9.234 8.516 1 98.88 97 ALA B N 1
ATOM 2192 C CA . ALA B 1 97 ? 13.297 9.039 9.164 1 98.88 97 ALA B CA 1
ATOM 2193 C C . ALA B 1 97 ? 13.562 10.125 10.203 1 98.88 97 ALA B C 1
ATOM 2195 O O . ALA B 1 97 ? 13.977 9.828 11.328 1 98.88 97 ALA B O 1
ATOM 2196 N N . ALA B 1 98 ? 13.305 11.383 9.844 1 98.75 98 ALA B N 1
ATOM 2197 C CA . ALA B 1 98 ? 13.562 12.508 10.734 1 98.75 98 ALA B CA 1
ATOM 2198 C C . ALA B 1 98 ? 12.719 12.398 12.008 1 98.75 98 ALA B C 1
ATOM 2200 O O . ALA B 1 98 ? 13.227 12.578 13.109 1 98.75 98 ALA B O 1
ATOM 2201 N N . ILE B 1 99 ? 11.453 12.102 11.805 1 98.75 99 ILE B N 1
ATOM 2202 C CA . ILE B 1 99 ? 10.57 11.977 12.961 1 98.75 99 ILE B CA 1
ATOM 2203 C C . ILE B 1 99 ? 11.016 10.805 13.82 1 98.75 99 ILE B C 1
ATOM 2205 O O . ILE B 1 99 ? 11.023 10.891 15.055 1 98.75 99 ILE B O 1
ATOM 2209 N N . SER B 1 100 ? 11.383 9.664 13.227 1 98.62 100 SER B N 1
ATOM 2210 C CA . SER B 1 100 ? 11.742 8.445 13.945 1 98.62 100 SER B CA 1
ATOM 2211 C C . SER B 1 100 ? 12.977 8.664 14.812 1 98.62 100 SER B C 1
ATOM 2213 O O . SER B 1 100 ? 13.164 7.98 15.82 1 98.62 100 SER B O 1
ATOM 2215 N N . CYS B 1 101 ? 13.82 9.531 14.359 1 97.75 101 CYS B N 1
ATOM 2216 C CA . CYS B 1 101 ? 15.031 9.742 15.148 1 97.75 101 CYS B CA 1
ATOM 2217 C C . CYS B 1 101 ? 14.906 10.984 16.016 1 97.75 101 CYS B C 1
ATOM 2219 O O . CYS B 1 101 ? 15.875 11.398 16.656 1 97.75 101 CYS B O 1
ATOM 2221 N N . GLY B 1 102 ? 13.766 11.711 16.016 1 97.25 102 GLY B N 1
ATOM 2222 C CA . GLY B 1 102 ? 13.5 12.844 16.891 1 97.25 102 GLY B CA 1
ATOM 2223 C C . GLY B 1 102 ? 14.07 14.148 16.375 1 97.25 102 GLY B C 1
ATOM 2224 O O . GLY B 1 102 ? 14.328 15.07 17.141 1 97.25 102 GLY B O 1
ATOM 2225 N N . LEU B 1 103 ? 14.305 14.18 15.102 1 96.62 103 LEU B N 1
ATOM 2226 C CA . LEU B 1 103 ? 14.836 15.398 14.492 1 96.62 103 LEU B CA 1
ATOM 2227 C C . LEU B 1 103 ? 13.719 16.406 14.219 1 96.62 103 LEU B C 1
ATOM 2229 O O . LEU B 1 103 ? 13.062 16.328 13.18 1 96.62 103 LEU B O 1
ATOM 2233 N N . ALA B 1 104 ? 13.508 17.297 15.016 1 94.12 104 ALA B N 1
ATOM 2234 C CA . ALA B 1 104 ? 12.469 18.312 14.945 1 94.12 104 ALA B CA 1
ATOM 2235 C C . ALA B 1 104 ? 13.047 19.641 14.477 1 94.12 104 ALA B C 1
ATOM 2237 O O . ALA B 1 104 ? 12.82 20.688 15.102 1 94.12 104 ALA B O 1
ATOM 2238 N N . ASP B 1 105 ? 13.695 19.594 13.281 1 96.44 105 ASP B N 1
ATOM 2239 C CA . ASP B 1 105 ? 14.484 20.734 12.844 1 96.44 105 ASP B CA 1
ATOM 2240 C C . ASP B 1 105 ? 13.664 21.656 11.945 1 96.44 105 ASP B C 1
ATOM 2242 O O . ASP B 1 105 ? 14.188 22.641 11.422 1 96.44 105 ASP B O 1
ATOM 2246 N N . ASN B 1 106 ? 12.414 21.406 11.672 1 97.19 106 ASN B N 1
ATOM 2247 C CA . ASN B 1 106 ? 11.461 22.297 11.008 1 97.19 106 ASN B CA 1
ATOM 2248 C C . ASN B 1 106 ? 10.047 22.125 11.57 1 97.19 106 ASN B C 1
ATOM 2250 O O . ASN B 1 106 ? 9.82 21.25 12.422 1 97.19 106 ASN B O 1
ATOM 2254 N N . LEU B 1 107 ? 9.203 22.938 11.211 1 97.5 107 LEU B N 1
ATOM 2255 C CA . LEU B 1 107 ? 7.887 22.984 11.836 1 97.5 107 LEU B CA 1
ATOM 2256 C C . LEU B 1 107 ? 7.129 21.688 11.625 1 97.5 107 LEU B C 1
ATOM 2258 O O . LEU B 1 107 ? 6.457 21.188 12.531 1 97.5 107 LEU B O 1
ATOM 2262 N N . LEU B 1 108 ? 7.172 21.094 10.422 1 98.19 108 LEU B N 1
ATOM 2263 C CA . LEU B 1 108 ? 6.48 19.859 10.102 1 98.19 108 LEU B CA 1
ATOM 2264 C C . LEU B 1 108 ? 6.926 18.734 11.031 1 98.19 108 LEU B C 1
ATOM 2266 O O . LEU B 1 108 ? 6.094 18.047 11.625 1 98.19 108 LEU B O 1
ATOM 2270 N N . ARG B 1 109 ? 8.156 18.578 11.188 1 98.12 109 ARG B N 1
ATOM 2271 C CA . ARG B 1 109 ? 8.742 17.547 12.031 1 98.12 109 ARG B CA 1
ATOM 2272 C C . ARG B 1 109 ? 8.523 17.844 13.508 1 98.12 109 ARG B C 1
ATOM 2274 O O . ARG B 1 109 ? 8.32 16.922 14.312 1 98.12 109 ARG B O 1
ATOM 2281 N N . ARG B 1 110 ? 8.539 19.078 13.898 1 96.81 110 ARG B N 1
ATOM 2282 C CA . ARG B 1 110 ? 8.336 19.484 15.281 1 96.81 110 ARG B CA 1
ATOM 2283 C C . ARG B 1 110 ? 6.91 19.188 15.734 1 96.81 110 ARG B C 1
ATOM 2285 O O . ARG B 1 110 ? 6.695 18.734 16.859 1 96.81 110 ARG B O 1
ATOM 2292 N N . VAL B 1 111 ? 5.945 19.422 14.844 1 97.25 111 VAL B N 1
ATOM 2293 C CA . VAL B 1 111 ? 4.57 19.156 15.258 1 97.25 111 VAL B CA 1
ATOM 2294 C C . VAL B 1 111 ? 4.379 17.656 15.445 1 97.25 111 VAL B C 1
ATOM 2296 O O . VAL B 1 111 ? 3.619 17.219 16.312 1 97.25 111 VAL B O 1
ATOM 2299 N N . ALA B 1 112 ? 4.98 16.844 14.648 1 98.06 112 ALA B N 1
ATOM 2300 C CA . ALA B 1 112 ? 4.938 15.398 14.828 1 98.06 112 ALA B CA 1
ATOM 2301 C C . ALA B 1 112 ? 5.582 14.992 16.156 1 98.06 112 ALA B C 1
ATOM 2303 O O . ALA B 1 112 ? 5.062 14.133 16.859 1 98.06 112 ALA B O 1
ATOM 2304 N N . ASP B 1 113 ? 6.742 15.578 16.453 1 96.5 113 ASP B N 1
ATOM 2305 C CA . ASP B 1 113 ? 7.434 15.297 17.719 1 96.5 113 ASP B CA 1
ATOM 2306 C C . ASP B 1 113 ? 6.551 15.633 18.906 1 96.5 113 ASP B C 1
ATOM 2308 O O . ASP B 1 113 ? 6.492 14.875 19.875 1 96.5 113 ASP B O 1
ATOM 2312 N N . VAL B 1 114 ? 5.848 16.75 18.891 1 95.94 114 VAL B N 1
ATOM 2313 C CA . VAL B 1 114 ? 4.949 17.172 19.953 1 95.94 114 VAL B CA 1
ATOM 2314 C C . VAL B 1 114 ? 3.805 16.172 20.094 1 95.94 114 VAL B C 1
ATOM 2316 O O . VAL B 1 114 ? 3.455 15.766 21.203 1 95.94 114 VAL B O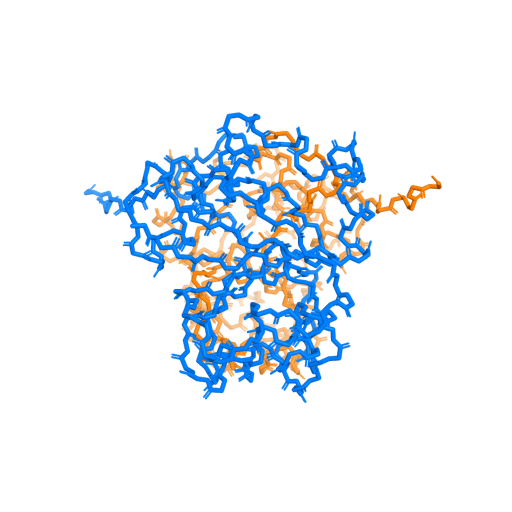 1
ATOM 2319 N N . ALA B 1 115 ? 3.23 15.773 18.906 1 97.12 115 ALA B N 1
ATOM 2320 C CA . ALA B 1 115 ? 2.154 14.789 18.953 1 97.12 115 ALA B CA 1
ATOM 2321 C C . ALA B 1 115 ? 2.615 13.5 19.641 1 97.12 115 ALA B C 1
ATOM 2323 O O . ALA B 1 115 ? 1.907 12.953 20.484 1 97.12 115 ALA B O 1
ATOM 2324 N N . LEU B 1 116 ? 3.793 13.031 19.328 1 97.12 116 LEU B N 1
ATOM 2325 C CA . LEU B 1 116 ? 4.316 11.789 19.891 1 97.12 116 LEU B CA 1
ATOM 2326 C C . LEU B 1 116 ? 4.574 11.93 21.391 1 97.12 116 LEU B C 1
ATOM 2328 O O . LEU B 1 116 ? 4.105 11.109 22.188 1 97.12 116 LEU B O 1
ATOM 2332 N N . LYS B 1 117 ? 5.293 12.984 21.812 1 94.69 117 LYS B N 1
ATOM 2333 C CA . LYS B 1 117 ? 5.691 13.109 23.203 1 94.69 117 LYS B CA 1
ATOM 2334 C C . LYS B 1 117 ? 4.484 13.352 24.109 1 94.69 117 LYS B C 1
ATOM 2336 O O . LYS B 1 117 ? 4.484 12.969 25.281 1 94.69 117 LYS B O 1
ATOM 2341 N N . GLU B 1 118 ? 3.443 13.93 23.531 1 95.38 118 GLU B N 1
ATOM 2342 C CA . GLU B 1 118 ? 2.256 14.211 24.328 1 95.38 118 GLU B CA 1
ATOM 2343 C C . GLU B 1 118 ? 1.188 13.141 24.141 1 95.38 118 GLU B C 1
ATOM 2345 O O . GLU B 1 118 ? 0.079 13.258 24.656 1 95.38 118 GLU B O 1
ATOM 2350 N N . LYS B 1 119 ? 1.441 12.164 23.312 1 96.12 119 LYS B N 1
ATOM 2351 C CA . LYS B 1 119 ? 0.569 11.023 23.062 1 96.12 119 LYS B CA 1
ATOM 2352 C C . LYS B 1 119 ? -0.757 11.469 22.453 1 96.12 119 LYS B C 1
ATOM 2354 O O . LYS B 1 119 ? -1.821 10.992 22.844 1 96.12 119 LYS B O 1
ATOM 2359 N N . ARG B 1 120 ? -0.616 12.484 21.609 1 96.38 120 ARG B N 1
ATOM 2360 C CA . ARG B 1 120 ? -1.753 12.898 20.797 1 96.38 120 ARG B CA 1
ATOM 2361 C C . ARG B 1 120 ? -1.816 12.102 19.5 1 96.38 120 ARG B C 1
ATOM 2363 O O . ARG B 1 120 ? -0.801 11.578 19.031 1 96.38 120 ARG B O 1
ATOM 2370 N N . PRO B 1 121 ? -3.031 12.008 18.906 1 98.19 121 PRO B N 1
ATOM 2371 C CA . PRO B 1 121 ? -3.156 11.258 17.656 1 98.19 121 PRO B CA 1
ATOM 2372 C C . PRO B 1 121 ? -2.232 11.781 16.547 1 98.19 121 PRO B C 1
ATOM 2374 O O . PRO B 1 121 ? -2.246 12.969 16.25 1 98.19 121 PRO B O 1
ATOM 2377 N N . LEU B 1 122 ? -1.363 10.945 16.078 1 98.88 122 LEU B N 1
ATOM 2378 C CA . LEU B 1 122 ? -0.483 11.18 14.93 1 98.88 122 LEU B CA 1
ATOM 2379 C C . LEU B 1 122 ? -0.687 10.117 13.859 1 98.88 122 LEU B C 1
ATOM 2381 O O . LEU B 1 122 ? -0.453 8.93 14.102 1 98.88 122 LEU B O 1
ATOM 2385 N N . ILE B 1 123 ? -1.166 10.516 12.711 1 98.94 123 ILE B N 1
ATOM 2386 C CA . ILE B 1 123 ? -1.347 9.617 11.57 1 98.94 123 ILE B CA 1
ATOM 2387 C C . ILE B 1 123 ? -0.318 9.938 10.492 1 98.94 123 ILE B C 1
ATOM 2389 O O . ILE B 1 123 ? -0.26 11.07 10 1 98.94 123 ILE B O 1
ATOM 2393 N N . LEU B 1 124 ? 0.5 8.992 10.195 1 99 124 LEU B N 1
ATOM 2394 C CA . LEU B 1 124 ? 1.457 9.109 9.102 1 99 124 LEU B CA 1
ATOM 2395 C C . LEU B 1 124 ? 1.007 8.289 7.898 1 99 124 LEU B C 1
ATOM 2397 O O . LEU B 1 124 ? 0.631 7.125 8.039 1 99 124 LEU B O 1
ATOM 2401 N N . VAL B 1 125 ? 1.028 8.914 6.688 1 98.94 125 VAL B N 1
ATOM 2402 C CA . VAL B 1 125 ? 0.685 8.258 5.43 1 98.94 125 VAL B CA 1
ATOM 2403 C C . VAL B 1 125 ? 1.932 8.125 4.559 1 98.94 125 VAL B C 1
ATOM 2405 O O . VAL B 1 125 ? 2.08 8.836 3.564 1 98.94 125 VAL B O 1
ATOM 2408 N N . PRO B 1 126 ? 2.855 7.207 4.957 1 98.94 126 PRO B N 1
ATOM 2409 C CA . PRO B 1 126 ? 4.113 7.047 4.223 1 98.94 126 PRO B CA 1
ATOM 2410 C C . PRO B 1 126 ? 3.906 6.547 2.797 1 98.94 126 PRO B C 1
ATOM 2412 O O . PRO B 1 126 ? 3.166 5.582 2.578 1 98.94 126 PRO B O 1
ATOM 2415 N N . ARG B 1 127 ? 4.5 7.211 1.86 1 98.81 127 ARG B N 1
ATOM 2416 C CA . ARG B 1 127 ? 4.367 6.836 0.457 1 98.81 127 ARG B CA 1
ATOM 2417 C C . ARG B 1 127 ? 5.734 6.613 -0.182 1 98.81 127 ARG B C 1
ATOM 2419 O O . ARG B 1 127 ? 6.469 7.566 -0.448 1 98.81 127 ARG B O 1
ATOM 2426 N N . GLU B 1 128 ? 6.148 5.402 -0.326 1 98.38 128 GLU B N 1
ATOM 2427 C CA . GLU B 1 128 ? 7.355 4.883 -0.963 1 98.38 128 GLU B CA 1
ATOM 2428 C C . GLU B 1 128 ? 7.211 3.4 -1.287 1 98.38 128 GLU B C 1
ATOM 2430 O O . GLU B 1 128 ? 6.613 2.645 -0.516 1 98.38 128 GLU B O 1
ATOM 2435 N N . ALA B 1 129 ? 7.582 2.957 -2.463 1 98.44 129 ALA B N 1
ATOM 2436 C CA . ALA B 1 129 ? 7.629 1.542 -2.826 1 98.44 129 ALA B CA 1
ATOM 2437 C C . ALA B 1 129 ? 8.688 1.285 -3.895 1 98.44 129 ALA B C 1
ATOM 2439 O O . ALA B 1 129 ? 8.797 2.045 -4.859 1 98.44 129 ALA B O 1
ATOM 2440 N N . PRO B 1 130 ? 9.555 0.231 -3.643 1 98.75 130 PRO B N 1
ATOM 2441 C CA . PRO B 1 130 ? 9.602 -0.683 -2.5 1 98.75 130 PRO B CA 1
ATOM 2442 C C . PRO B 1 130 ? 10.133 -0.016 -1.234 1 98.75 130 PRO B C 1
ATOM 2444 O O . PRO B 1 130 ? 10.617 1.116 -1.286 1 98.75 130 PRO B O 1
ATOM 2447 N N . LEU B 1 131 ? 9.852 -0.674 -0.104 1 98.94 131 LEU B N 1
ATOM 2448 C CA . LEU B 1 131 ? 10.375 -0.21 1.176 1 98.94 131 LEU B CA 1
ATOM 2449 C C . LEU B 1 131 ? 11.656 -0.954 1.542 1 98.94 131 LEU B C 1
ATOM 2451 O O . LEU B 1 131 ? 11.695 -2.186 1.501 1 98.94 131 LEU B O 1
ATOM 2455 N N . SER B 1 132 ? 12.75 -0.172 1.882 1 98.81 132 SER B N 1
ATOM 2456 C CA . SER B 1 132 ? 13.961 -0.788 2.402 1 98.81 132 SER B CA 1
ATOM 2457 C C . SER B 1 132 ? 13.797 -1.204 3.859 1 98.81 132 SER B C 1
ATOM 2459 O O . SER B 1 132 ? 12.836 -0.798 4.52 1 98.81 132 SER B O 1
ATOM 2461 N N . ALA B 1 133 ? 14.742 -2.029 4.277 1 98.88 133 ALA B N 1
ATOM 2462 C CA . ALA B 1 133 ? 14.781 -2.369 5.695 1 98.88 133 ALA B CA 1
ATOM 2463 C C . ALA B 1 133 ? 14.859 -1.114 6.559 1 98.88 133 ALA B C 1
ATOM 2465 O O . ALA B 1 133 ? 14.281 -1.062 7.645 1 98.88 133 ALA B O 1
ATOM 2466 N N . ILE B 1 134 ? 15.555 -0.055 6.129 1 98.88 134 ILE B N 1
ATOM 2467 C CA . ILE B 1 134 ? 15.711 1.19 6.875 1 98.88 134 ILE B CA 1
ATOM 2468 C C . ILE B 1 134 ? 14.359 1.89 6.996 1 98.88 134 ILE B C 1
ATOM 2470 O O . ILE B 1 134 ? 13.992 2.363 8.07 1 98.88 134 ILE B O 1
ATOM 2474 N N . HIS B 1 135 ? 13.602 1.952 5.895 1 98.94 135 HIS B N 1
ATOM 2475 C CA . HIS B 1 135 ? 12.258 2.516 5.953 1 98.94 135 HIS B CA 1
ATOM 2476 C C . HIS B 1 135 ? 11.391 1.779 6.969 1 98.94 135 HIS B C 1
ATOM 2478 O O . HIS B 1 135 ? 10.727 2.408 7.793 1 98.94 135 HIS B O 1
ATOM 2484 N N . LEU B 1 136 ? 11.445 0.442 6.891 1 98.94 136 LEU B N 1
ATOM 2485 C CA . LEU B 1 136 ? 10.594 -0.392 7.73 1 98.94 136 LEU B CA 1
ATOM 2486 C C . LEU B 1 136 ? 10.992 -0.271 9.195 1 98.94 136 LEU B C 1
ATOM 2488 O O . LEU B 1 136 ? 10.133 -0.29 10.078 1 98.94 136 LEU B O 1
ATOM 2492 N N . GLU B 1 137 ? 12.312 -0.107 9.477 1 98.94 137 GLU B N 1
ATOM 2493 C CA . GLU B 1 137 ? 12.789 0.137 10.836 1 98.94 137 GLU B CA 1
ATOM 2494 C C . GLU B 1 137 ? 12.203 1.428 11.398 1 98.94 137 GLU B C 1
ATOM 2496 O O . GLU B 1 137 ? 11.727 1.453 12.539 1 98.94 137 GLU B O 1
ATOM 2501 N N . ASN B 1 138 ? 12.266 2.43 10.648 1 98.94 138 ASN B N 1
ATOM 2502 C CA . ASN B 1 138 ? 11.758 3.727 11.078 1 98.94 138 ASN B CA 1
ATOM 2503 C C . ASN B 1 138 ? 10.25 3.686 11.312 1 98.94 138 ASN B C 1
ATOM 2505 O O . ASN B 1 138 ? 9.758 4.219 12.312 1 98.94 138 ASN B O 1
ATOM 2509 N N . LEU B 1 139 ? 9.547 3.092 10.422 1 98.94 139 LEU B N 1
ATOM 2510 C CA . LEU B 1 139 ? 8.094 3.006 10.555 1 98.94 139 LEU B CA 1
ATOM 2511 C C . LEU B 1 139 ? 7.711 2.164 11.766 1 98.94 139 LEU B C 1
ATOM 2513 O O . LEU B 1 139 ? 6.75 2.488 12.477 1 98.94 139 LEU B O 1
ATOM 2517 N N . LEU B 1 140 ? 8.414 1.028 11.977 1 98.94 140 LEU B N 1
ATOM 2518 C CA . LEU B 1 140 ? 8.188 0.188 13.148 1 98.94 140 LEU B CA 1
ATOM 2519 C C . LEU B 1 140 ? 8.375 0.986 14.438 1 98.94 140 LEU B C 1
ATOM 2521 O O . LEU B 1 140 ? 7.535 0.934 15.336 1 98.94 140 LEU B O 1
ATOM 2525 N N . LYS B 1 141 ? 9.5 1.756 14.508 1 98.88 141 LYS B N 1
ATOM 2526 C CA . LYS B 1 141 ? 9.789 2.582 15.672 1 98.88 141 LYS B CA 1
ATOM 2527 C C . LYS B 1 141 ? 8.656 3.57 15.938 1 98.88 141 LYS B C 1
ATOM 2529 O O . LYS B 1 141 ? 8.234 3.742 17.078 1 98.88 141 LYS B O 1
ATOM 2534 N N . LEU B 1 142 ? 8.141 4.156 14.938 1 98.94 142 LEU B N 1
ATOM 2535 C CA . LEU B 1 142 ? 7.086 5.152 15.078 1 98.94 142 LEU B CA 1
ATOM 2536 C C . LEU B 1 142 ? 5.777 4.496 15.5 1 98.94 142 LEU B C 1
ATOM 2538 O O . LEU B 1 142 ? 5.062 5.027 16.359 1 98.94 142 LEU B O 1
ATOM 2542 N N . ALA B 1 143 ? 5.48 3.381 14.906 1 98.94 143 ALA B N 1
ATOM 2543 C CA . ALA B 1 143 ? 4.281 2.646 15.305 1 98.94 143 ALA B CA 1
ATOM 2544 C C . ALA B 1 143 ? 4.344 2.256 16.781 1 98.94 143 ALA B C 1
ATOM 2546 O O . ALA B 1 143 ? 3.352 2.381 17.5 1 98.94 143 ALA B O 1
ATOM 2547 N N . GLN B 1 144 ? 5.492 1.813 17.219 1 98.75 144 GLN B N 1
ATOM 2548 C CA . GLN B 1 144 ? 5.695 1.386 18.594 1 98.75 144 GLN B CA 1
ATOM 2549 C C . GLN B 1 144 ? 5.57 2.561 19.562 1 98.75 144 GLN B C 1
ATOM 2551 O O . GLN B 1 144 ? 5.383 2.365 20.766 1 98.75 144 GLN B O 1
ATOM 2556 N N . ASN B 1 145 ? 5.73 3.777 19.047 1 98.38 145 ASN B N 1
ATOM 2557 C CA . ASN B 1 145 ? 5.629 4.969 19.875 1 98.38 145 ASN B CA 1
ATOM 2558 C C . ASN B 1 145 ? 4.293 5.676 19.688 1 98.38 145 ASN B C 1
ATOM 2560 O O . ASN B 1 145 ? 4.152 6.852 20.016 1 98.38 145 ASN B O 1
ATOM 2564 N N . GLY B 1 146 ? 3.346 4.965 19.062 1 98.56 146 GLY B N 1
ATOM 2565 C CA . GLY B 1 146 ? 1.965 5.414 19.141 1 98.56 146 GLY B CA 1
ATOM 2566 C C . GLY B 1 146 ? 1.452 6.012 17.844 1 98.56 146 GLY B C 1
ATOM 2567 O O . GLY B 1 146 ? 0.268 6.332 17.734 1 98.56 146 GLY B O 1
ATOM 2568 N N . ALA B 1 147 ? 2.326 6.211 16.875 1 98.88 147 ALA B N 1
ATOM 2569 C CA . ALA B 1 147 ? 1.85 6.742 15.602 1 98.88 147 ALA B CA 1
ATOM 2570 C C . ALA B 1 147 ? 1.016 5.707 14.852 1 98.88 147 ALA B C 1
ATOM 2572 O O . ALA B 1 147 ? 1.289 4.508 14.93 1 98.88 147 ALA B O 1
ATOM 2573 N N . VAL B 1 148 ? -0.018 6.16 14.195 1 98.94 148 VAL B N 1
ATOM 2574 C CA . VAL B 1 148 ? -0.754 5.328 13.25 1 98.94 148 VAL B CA 1
ATOM 2575 C C . VAL B 1 148 ? -0.073 5.375 11.883 1 98.94 148 VAL B C 1
ATOM 2577 O O . VAL B 1 148 ? 0.121 6.453 11.312 1 98.94 148 VAL B O 1
ATOM 2580 N N . ILE B 1 149 ? 0.375 4.207 11.422 1 99 149 ILE B N 1
ATOM 2581 C CA . ILE B 1 149 ? 1.015 4.086 10.117 1 99 149 ILE B CA 1
ATOM 2582 C C . ILE B 1 149 ? -0.012 3.637 9.078 1 99 149 ILE B C 1
ATOM 2584 O O . ILE B 1 149 ? -0.451 2.484 9.094 1 99 149 ILE B O 1
ATOM 2588 N N . LEU B 1 150 ? -0.388 4.516 8.148 1 98.94 150 LEU B N 1
ATOM 2589 C CA . LEU B 1 150 ? -1.468 4.258 7.203 1 98.94 150 LEU B CA 1
ATOM 2590 C C . LEU B 1 150 ? -0.997 4.473 5.77 1 98.94 150 LEU B C 1
ATOM 2592 O O . LEU B 1 150 ? -1.368 5.465 5.133 1 98.94 150 LEU B O 1
ATOM 2596 N N . PRO B 1 151 ? -0.092 3.488 5.234 1 98.94 151 PRO B N 1
ATOM 2597 C CA . PRO B 1 151 ? 0.272 3.646 3.824 1 98.94 151 PRO B CA 1
ATOM 2598 C C . PRO B 1 151 ? -0.945 3.734 2.908 1 98.94 151 PRO B C 1
ATOM 2600 O O . PRO B 1 151 ? -1.947 3.051 3.139 1 98.94 151 PRO B O 1
ATOM 2603 N N . PRO B 1 152 ? -0.894 4.633 1.914 1 98.88 152 PRO B N 1
ATOM 2604 C CA . PRO B 1 152 ? -2.078 4.898 1.095 1 98.88 152 PRO B CA 1
ATOM 2605 C C . PRO B 1 152 ? -2.324 3.822 0.043 1 98.88 152 PRO B C 1
ATOM 2607 O O . PRO B 1 152 ? -2.236 4.094 -1.157 1 98.88 152 PRO B O 1
ATOM 2610 N N . MET B 1 153 ? -2.75 2.664 0.478 1 98.69 153 MET B N 1
ATOM 2611 C CA . MET B 1 153 ? -3.004 1.572 -0.457 1 98.69 153 MET B CA 1
ATOM 2612 C C . MET B 1 153 ? -4.48 1.503 -0.824 1 98.69 153 MET B C 1
ATOM 2614 O O . MET B 1 153 ? -5.348 1.651 0.039 1 98.69 153 MET B O 1
ATOM 2618 N N . PRO B 1 154 ? -4.797 1.265 -2.098 1 98.5 154 PRO B N 1
ATOM 2619 C CA . PRO B 1 154 ? -6.188 1.203 -2.555 1 98.5 154 PRO B CA 1
ATOM 2620 C C . PRO B 1 154 ? -6.977 0.082 -1.886 1 98.5 154 PRO B C 1
ATOM 2622 O O . PRO B 1 154 ? -6.414 -0.959 -1.543 1 98.5 154 PRO B O 1
ATOM 2625 N N . ILE B 1 155 ? -8.203 0.265 -1.711 1 97.75 155 ILE B N 1
ATOM 2626 C CA . ILE B 1 155 ? -9.172 -0.692 -1.179 1 97.75 155 ILE B CA 1
ATOM 2627 C C . ILE B 1 155 ? -10.07 -1.192 -2.303 1 97.75 155 ILE B C 1
ATOM 2629 O O . ILE B 1 155 ? -11.211 -0.743 -2.438 1 97.75 155 ILE B O 1
ATOM 2633 N N . TRP B 1 156 ? -9.727 -2.162 -2.992 1 97.25 156 TRP B N 1
ATOM 2634 C CA . TRP B 1 156 ? -10.344 -2.555 -4.258 1 97.25 156 TRP B CA 1
ATOM 2635 C C . TRP B 1 156 ? -11.68 -3.244 -4.02 1 97.25 156 TRP B C 1
ATOM 2637 O O . TRP B 1 156 ? -12.492 -3.369 -4.941 1 97.25 156 TRP B O 1
ATOM 2647 N N . TYR B 1 157 ? -11.859 -3.773 -2.703 1 93.81 157 TYR B N 1
ATOM 2648 C CA . TYR B 1 157 ? -13.148 -4.426 -2.479 1 93.81 157 TYR B CA 1
ATOM 2649 C C . TYR B 1 157 ? -14.281 -3.406 -2.471 1 93.81 157 TYR B C 1
ATOM 2651 O O . TYR B 1 157 ? -15.453 -3.775 -2.523 1 93.81 157 TYR B O 1
ATOM 2659 N N . PHE B 1 158 ? -14.039 -2.107 -2.541 1 95.69 158 PHE B N 1
ATOM 2660 C CA . PHE B 1 158 ? -15.055 -1.081 -2.729 1 95.69 158 PHE B CA 1
ATOM 2661 C C . PHE B 1 158 ? -15.32 -0.841 -4.211 1 95.69 158 PHE B C 1
ATOM 2663 O O . PHE B 1 158 ? -16.125 0.011 -4.57 1 95.69 158 PHE B O 1
ATOM 2670 N N . LYS B 1 159 ? -14.625 -1.546 -4.996 1 96.25 159 LYS B N 1
ATOM 2671 C CA . LYS B 1 159 ? -14.789 -1.567 -6.445 1 96.25 159 LYS B CA 1
ATOM 2672 C C . LYS B 1 159 ? -14.648 -0.168 -7.035 1 96.25 159 LYS B C 1
ATOM 2674 O O . LYS B 1 159 ? -15.516 0.291 -7.785 1 96.25 159 LYS B O 1
ATOM 2679 N N . PRO B 1 160 ? -13.477 0.564 -6.742 1 97.94 160 PRO B N 1
ATOM 2680 C CA . PRO B 1 160 ? -13.227 1.881 -7.332 1 97.94 160 PRO B CA 1
ATOM 2681 C C . PRO B 1 160 ? -13.117 1.832 -8.852 1 97.94 160 PRO B C 1
ATOM 2683 O O . PRO B 1 160 ? -12.578 0.871 -9.406 1 97.94 160 PRO B O 1
ATOM 2686 N N . GLN B 1 161 ? -13.578 2.889 -9.469 1 98.31 161 GLN B N 1
ATOM 2687 C CA . GLN B 1 161 ? -13.484 2.994 -10.922 1 98.31 161 GLN B CA 1
ATOM 2688 C C . GLN B 1 161 ? -12.445 4.031 -11.336 1 98.31 161 GLN B C 1
ATOM 2690 O O . GLN B 1 161 ? -11.781 3.881 -12.359 1 98.31 161 GLN B O 1
ATOM 2695 N N . THR B 1 162 ? -12.273 5.164 -10.602 1 98.69 162 THR B N 1
ATOM 2696 C CA . THR B 1 162 ? -11.398 6.277 -10.945 1 98.69 162 THR B CA 1
ATOM 2697 C C . THR B 1 162 ? -10.305 6.453 -9.898 1 98.69 162 THR B C 1
ATOM 2699 O O . THR B 1 162 ? -10.398 5.902 -8.797 1 98.69 162 THR B O 1
ATOM 2702 N N . ALA B 1 163 ? -9.297 7.156 -10.258 1 98.5 163 ALA B N 1
ATOM 2703 C CA . ALA B 1 163 ? -8.258 7.531 -9.305 1 98.5 163 ALA B CA 1
ATOM 2704 C C . ALA B 1 163 ? -8.844 8.336 -8.148 1 98.5 163 ALA B C 1
ATOM 2706 O O . ALA B 1 163 ? -8.375 8.227 -7.012 1 98.5 163 ALA B O 1
ATOM 2707 N N . GLU B 1 164 ? -9.82 9.148 -8.492 1 98.38 164 GLU B N 1
ATOM 2708 C CA . GLU B 1 164 ? -10.492 9.93 -7.457 1 98.38 164 GLU B CA 1
ATOM 2709 C C . GLU B 1 164 ? -11.203 9.023 -6.457 1 98.38 164 GLU B C 1
ATOM 2711 O O . GLU B 1 164 ? -11.18 9.289 -5.254 1 98.38 164 GLU B O 1
ATOM 2716 N N . ASP B 1 165 ? -11.891 7.934 -6.965 1 98.69 165 ASP B N 1
ATOM 2717 C CA . ASP B 1 165 ? -12.5 6.961 -6.066 1 98.69 165 ASP B CA 1
ATOM 2718 C C . ASP B 1 165 ? -11.484 6.418 -5.066 1 98.69 165 ASP B C 1
ATOM 2720 O O . ASP B 1 165 ? -11.773 6.312 -3.873 1 98.69 165 ASP B O 1
ATOM 2724 N N . ILE B 1 166 ? -10.336 6.145 -5.547 1 98.75 166 ILE B N 1
ATOM 2725 C CA . ILE B 1 166 ? -9.281 5.551 -4.734 1 98.75 166 ILE B CA 1
ATOM 2726 C C . ILE B 1 166 ? -8.797 6.559 -3.695 1 98.75 166 ILE B C 1
ATOM 2728 O O . ILE B 1 166 ? -8.641 6.223 -2.518 1 98.75 166 ILE B O 1
ATOM 2732 N N . ALA B 1 167 ? -8.531 7.793 -4.125 1 98.81 167 ALA B N 1
ATOM 2733 C CA . ALA B 1 167 ? -8.117 8.836 -3.188 1 98.81 167 ALA B CA 1
ATOM 2734 C C . ALA B 1 167 ? -9.164 9.031 -2.092 1 98.81 167 ALA B C 1
ATOM 2736 O O . ALA B 1 167 ? -8.828 9.125 -0.911 1 98.81 167 ALA B O 1
ATOM 2737 N N . ASN B 1 168 ? -10.461 9.055 -2.51 1 98.81 168 ASN B N 1
ATOM 2738 C CA . ASN B 1 168 ? -11.547 9.234 -1.56 1 98.81 168 ASN B CA 1
ATOM 2739 C C . ASN B 1 168 ? -11.594 8.102 -0.536 1 98.81 168 ASN B C 1
ATOM 2741 O O . ASN B 1 168 ? -11.789 8.344 0.656 1 98.81 168 ASN B O 1
ATOM 2745 N N . ASP B 1 169 ? -11.445 6.898 -0.982 1 98.69 169 ASP B N 1
ATOM 2746 C CA . ASP B 1 169 ? -11.484 5.742 -0.09 1 98.69 169 ASP B CA 1
ATOM 2747 C C . ASP B 1 169 ? -10.352 5.801 0.932 1 98.69 169 ASP B C 1
ATOM 2749 O O . ASP B 1 169 ? -10.562 5.504 2.111 1 98.69 169 ASP B O 1
ATOM 2753 N N . ILE B 1 170 ? -9.156 6.156 0.522 1 98.81 170 ILE B N 1
ATOM 2754 C CA . ILE B 1 170 ? -7.992 6.246 1.402 1 98.81 170 ILE B CA 1
ATOM 2755 C C . ILE B 1 170 ? -8.227 7.332 2.449 1 98.81 170 ILE B C 1
ATOM 2757 O O . ILE B 1 170 ? -7.992 7.113 3.641 1 98.81 170 ILE B O 1
ATOM 2761 N N . VAL B 1 171 ? -8.688 8.523 1.963 1 98.94 171 VAL B N 1
ATOM 2762 C CA . VAL B 1 171 ? -8.961 9.625 2.885 1 98.94 171 VAL B CA 1
ATOM 2763 C C . VAL B 1 171 ? -10.078 9.227 3.844 1 98.94 171 VAL B C 1
ATOM 2765 O O . VAL B 1 171 ? -10.055 9.594 5.02 1 98.94 171 VAL B O 1
ATOM 2768 N N . GLY B 1 172 ? -11.094 8.406 3.375 1 98.81 172 GLY B N 1
ATOM 2769 C CA . GLY B 1 172 ? -12.133 7.875 4.25 1 98.81 172 GLY B CA 1
ATOM 2770 C C . GLY B 1 172 ? -11.57 7.102 5.43 1 98.81 172 GLY B C 1
ATOM 2771 O O . GLY B 1 172 ? -12.109 7.168 6.535 1 98.81 172 GLY B O 1
ATOM 2772 N N . LYS B 1 173 ? -10.508 6.441 5.25 1 98.56 173 LYS B N 1
ATOM 2773 C CA . LYS B 1 173 ? -9.883 5.691 6.336 1 98.56 173 LYS B CA 1
ATOM 2774 C C . LYS B 1 173 ? -9.266 6.629 7.367 1 98.56 173 LYS B C 1
ATOM 2776 O O . LYS B 1 173 ? -9.32 6.363 8.57 1 98.56 173 LYS B O 1
ATOM 2781 N N . ILE B 1 174 ? -8.586 7.625 6.887 1 98.88 174 ILE B N 1
ATOM 2782 C CA . ILE B 1 174 ? -8.023 8.617 7.793 1 98.88 174 ILE B CA 1
ATOM 2783 C C . ILE B 1 174 ? -9.125 9.211 8.664 1 98.88 174 ILE B C 1
ATOM 2785 O O . ILE B 1 174 ? -8.992 9.289 9.883 1 98.88 174 ILE B O 1
ATOM 2789 N N . LEU B 1 175 ? -10.266 9.648 7.957 1 98.81 175 LEU B N 1
ATOM 2790 C CA . LEU B 1 175 ? -11.391 10.273 8.648 1 98.81 175 LEU B CA 1
ATOM 2791 C C . LEU B 1 175 ? -12.016 9.305 9.648 1 98.81 175 LEU B C 1
ATOM 2793 O O . LEU B 1 175 ? -12.461 9.719 10.719 1 98.81 175 LEU B O 1
ATOM 2797 N N . ALA B 1 176 ? -12.062 8.008 9.336 1 98.62 176 ALA B N 1
ATOM 2798 C CA . ALA B 1 176 ? -12.586 7 10.25 1 98.62 176 ALA B CA 1
ATOM 2799 C C . ALA B 1 176 ? -11.727 6.898 11.508 1 98.62 176 ALA B C 1
ATOM 2801 O O . ALA B 1 176 ? -12.25 6.801 12.625 1 98.62 176 ALA B O 1
ATOM 2802 N N . ILE B 1 177 ? -10.422 6.922 11.352 1 98.5 177 ILE B N 1
ATOM 2803 C CA . ILE B 1 177 ? -9.5 6.859 12.477 1 98.5 177 ILE B CA 1
ATOM 2804 C C . ILE B 1 177 ? -9.703 8.078 13.375 1 98.5 177 ILE B C 1
ATOM 2806 O O . ILE B 1 177 ? -9.609 7.973 14.602 1 98.5 177 ILE B O 1
ATOM 2810 N N . LEU B 1 178 ? -9.984 9.258 12.711 1 98.5 178 LEU B N 1
ATOM 2811 C CA . LEU B 1 178 ? -10.234 10.492 13.445 1 98.5 178 LEU B CA 1
ATOM 2812 C C . LEU B 1 178 ? -11.625 10.477 14.086 1 98.5 178 LEU B C 1
ATOM 2814 O O . LEU B 1 178 ? -12.008 11.422 14.766 1 98.5 178 LEU B O 1
ATOM 2818 N N . GLN B 1 179 ? -12.43 9.391 13.812 1 98 179 GLN B N 1
ATOM 2819 C CA . GLN B 1 179 ? -13.766 9.203 14.383 1 98 179 GLN B CA 1
ATOM 2820 C C . GLN B 1 179 ? -14.711 10.312 13.945 1 98 179 GLN B C 1
ATOM 2822 O O . GLN B 1 179 ? -15.469 10.844 14.758 1 98 179 GLN B O 1
ATOM 2827 N N . LEU B 1 180 ? -14.586 10.664 12.742 1 98.12 180 LEU B N 1
ATOM 2828 C CA . LEU B 1 180 ? -15.477 11.664 12.172 1 98.12 180 LEU B CA 1
ATOM 2829 C C . LEU B 1 180 ? -16.609 11.016 11.383 1 98.12 180 LEU B C 1
ATOM 2831 O O . LEU B 1 180 ? -16.578 9.805 11.141 1 98.12 180 LEU B O 1
ATOM 2835 N N . ASP B 1 181 ? -17.641 11.828 11.148 1 96.56 181 ASP B N 1
ATOM 2836 C CA . ASP B 1 181 ? -18.75 11.414 10.281 1 96.56 181 ASP B CA 1
ATOM 2837 C C . ASP B 1 181 ? -18.625 12.039 8.898 1 96.56 181 ASP B C 1
ATOM 2839 O O . ASP B 1 181 ? -18.672 13.266 8.758 1 96.56 181 ASP B O 1
ATOM 2843 N N . SER B 1 182 ? -18.359 11.227 7.855 1 97.62 182 SER B N 1
ATOM 2844 C CA . SER B 1 182 ? -18.141 11.703 6.492 1 97.62 182 SER B CA 1
ATOM 2845 C C . SER B 1 182 ? -18.672 10.695 5.473 1 97.62 182 SER B C 1
ATOM 2847 O O . SER B 1 182 ? -18.547 9.484 5.672 1 97.62 182 SER B O 1
ATOM 2849 N N . PRO B 1 183 ? -19.219 11.125 4.395 1 97.25 183 PRO B N 1
ATOM 2850 C CA . PRO B 1 183 ? -19.641 10.211 3.326 1 97.25 183 PRO B CA 1
ATOM 2851 C C . PRO B 1 183 ? -18.469 9.477 2.68 1 97.25 183 PRO B C 1
ATOM 2853 O O . PRO B 1 183 ? -18.672 8.508 1.945 1 97.25 183 PRO B O 1
ATOM 2856 N N . LEU B 1 184 ? -17.234 9.945 2.934 1 97.62 184 LEU B N 1
ATOM 2857 C CA . LEU B 1 184 ? -16.062 9.273 2.365 1 97.62 184 LEU B CA 1
ATOM 2858 C C . LEU B 1 184 ? -15.758 7.988 3.119 1 97.62 184 LEU B C 1
ATOM 2860 O O . LEU B 1 184 ? -14.977 7.156 2.643 1 97.62 184 LEU B O 1
ATOM 2864 N N . ILE B 1 185 ? -16.281 7.895 4.328 1 97.25 185 ILE B N 1
ATOM 2865 C CA . ILE B 1 185 ? -16.062 6.68 5.105 1 97.25 185 ILE B CA 1
ATOM 2866 C C . ILE B 1 185 ? -17 5.578 4.617 1 97.25 185 ILE B C 1
ATOM 2868 O O . ILE B 1 185 ? -18.219 5.699 4.734 1 97.25 185 ILE B O 1
ATOM 2872 N N . LYS B 1 186 ? -16.375 4.602 4.062 1 93.88 186 LYS B N 1
ATOM 2873 C CA . LYS B 1 186 ? -17.109 3.416 3.635 1 93.88 186 LYS B CA 1
ATOM 2874 C C . LYS B 1 186 ? -16.859 2.242 4.574 1 93.88 186 LYS B C 1
ATOM 2876 O O . LYS B 1 186 ? -15.781 2.139 5.168 1 93.88 186 LYS B O 1
ATOM 2881 N N . ARG B 1 187 ? -17.922 1.498 4.785 1 85.31 187 ARG B N 1
ATOM 2882 C CA . ARG B 1 187 ? -17.812 0.312 5.629 1 85.31 187 ARG B CA 1
ATOM 2883 C C . ARG B 1 187 ? -17.922 -0.962 4.801 1 85.31 187 ARG B C 1
ATOM 2885 O O . ARG B 1 187 ? -18.703 -1.017 3.84 1 85.31 187 ARG B O 1
ATOM 2892 N N . TRP B 1 188 ? -16.906 -1.832 5.152 1 78.19 188 TRP B N 1
ATOM 2893 C CA . TRP B 1 188 ? -17 -3.146 4.527 1 78.19 188 TRP B CA 1
ATOM 2894 C C . TRP B 1 188 ? -18.281 -3.859 4.957 1 78.19 188 TRP B C 1
ATOM 2896 O O . TRP B 1 188 ? -18.578 -3.939 6.152 1 78.19 188 TRP B O 1
ATOM 2906 N N . GLU B 1 189 ? -19.188 -4.102 4.078 1 69.31 189 GLU B N 1
ATOM 2907 C CA . GLU B 1 189 ? -20.359 -4.922 4.395 1 69.31 189 GLU B CA 1
ATOM 2908 C C . GLU B 1 189 ? -20.141 -6.367 3.959 1 69.31 189 GLU B C 1
ATOM 2910 O O . GLU B 1 189 ? -19.766 -6.629 2.816 1 69.31 189 GLU B O 1
ATOM 2915 N N . ASN B 1 190 ? -19.781 -7.27 4.973 1 64.81 190 ASN B N 1
ATOM 2916 C CA . ASN B 1 190 ? -19.672 -8.695 4.68 1 64.81 190 ASN B CA 1
ATOM 2917 C C . ASN B 1 190 ? -20.688 -9.133 3.625 1 64.81 190 ASN B C 1
ATOM 2919 O O . ASN B 1 190 ? -21.891 -8.984 3.818 1 64.81 190 ASN B O 1
ATOM 2923 N N . PRO B 1 191 ? -20.125 -9.438 2.508 1 54.69 191 PRO B N 1
ATOM 2924 C CA . PRO B 1 191 ? -21.125 -9.984 1.589 1 54.69 191 PRO B CA 1
ATOM 2925 C C . PRO B 1 191 ? -21.734 -11.289 2.088 1 54.69 191 PRO B C 1
ATOM 2927 O O . PRO B 1 191 ? -21.047 -12.102 2.713 1 54.69 191 PRO B O 1
ATOM 2930 N N . ARG B 1 192 ? -22.875 -11.227 2.467 1 48.88 192 ARG B N 1
ATOM 2931 C CA . ARG B 1 192 ? -23.609 -12.422 2.857 1 48.88 192 ARG B CA 1
ATOM 2932 C C . ARG B 1 192 ? -23.5 -13.508 1.787 1 48.88 192 ARG B C 1
ATOM 2934 O O . ARG B 1 192 ? -23.391 -13.203 0.597 1 48.88 192 ARG B O 1
#

Organism: Chlamydia trachomatis serovar D (strain ATCC VR-885 / DSM 19411 / UW-3/Cx) (NCBI:txid272561)

InterPro domains:
  IPR003382 Flavoprotein [PF02441] (2-176)
  IPR004507 Flavin prenyltransferase UbiX-like [MF_01984] (2-190)
  IPR004507 Flavin prenyltransferase UbiX-like [PTHR43374] (135-190)
  IPR004507 Flavin prenyltransferase UbiX-like [TIGR00421] (3-188)
  IPR036551 Flavin prenyltransferase-like [G3DSA:3.40.50.1950] (1-191)
  IPR036551 Flavin prenyltransferase-like [SSF52507] (2-190)

Nearest PDB structures (foldseek):
  7km2-assembly1_F  TM=1.001E+00  e=1.276E-35  Chlamydia trachomatis D/UW-3/CX
  7km2-assembly1_K  TM=1.001E+00  e=1.353E-35  Chlamydia trachomatis D/UW-3/CX
  6m8v-assembly1_A  TM=9.371E-01  e=1.247E-21  Methanocaldococcus jannaschii DSM 2661
  4zag-assembly1_A  TM=9.430E-01  e=4.077E-20  Pseudomonas aeruginosa
  6qll-assembly1_A  TM=9.325E-01  e=7.811E-20  Pseudomonas aeruginosa

Secondary structure (DSSP, 8-state):
--EEEEEE-SSS-HHHHHHHHHHHHHTT-EEEEEE-HHHHHHHHHHHS-S-SGGGS-GGGGGGEEEE-TT-TTSGGG-TTS--SEEEEEEE-HHHHHHHHTT---SHHHHHHHHHHHTT--EEEEE--SSBPHHHHHHHHHHHHTT-EE------GGG---BHHHHHHHHHHHHHHHTT---TT--------/--EEEEEE-SSS-HHHHHHHHHHHHHTT-EEEEEE-HHHHHHHHHHHS-S-SGGGS-GGGGGGEEEE-TT-TTSGGG-TTS--SEEEEEEE-HHHHHHHHTT---SHHHHHHHHHHHTT--EEEEE--SSBPHHHHHHHHHHHHTT-EE------GGG---BHHHHHHHHHHHHHHHTT---TT--------

Radius of gyration: 21.25 Å; Cα contacts (8 Å, |Δi|>4): 820; chains: 2; bounding box: 42×62×50 Å

pLDDT: mean 95.98, std 6.91, range [48.22, 99.0]